Protein AF-A0A9P5YME0-F1 (afdb_monomer)

pLDDT: mean 71.86, std 24.19, range [20.78, 97.44]

Sequence (729 aa):
MRRITVSHRQLVQKLEGVEKMLDKDKFLHLNTVKALDRARMHKKTYEDFFSLAGSQDIPGLHRILKTAKCQGWSAEKLLDKTRKASLGQYLAKIFSDLDAALFPLQKSPFAFPSGTTIIAHSQGFKLRITIGSVTMSDILASIEAMFKDVKPEHRKTRTTLVGFANRAVTQEIRDGRVHIGQEVFVAAIARNDDTGFGAKPVLAVPTCKQGSYHESALVMEMIRHAWKISPYGEALHGSLWSIASDGDPKRRPALYQHCMQYELKEGDKLFEYLDYKHNMKRICKCICTREGLLIDGVVINKSLLATWLERLTEVDWSDNTIYSLLNPESSMIQRINALLSPKDMQDVPRAIKLLSLTADLRKLDTSDFDPSEISTHRALSLLGEMLDALLEPFINPESSISQQITSLIKFSHIACALFLKHETDFMPLHLYSDLQCMVRTAIYRLAHSLILDPERKVLLCLLGDDVLEVLFGRTKMIGGHSPNVDVDELRQRFGSSPRNWRGDLRVITCNLQKCWKEGVAQAEAVLAKAGYVLKISEHFRDWRVRGVDLLQPKGGKYPGISLEVDRSLGDFVPAEGHEEIIGPDDLSFRFFDGKKALADEETRRMTEAGQEKLHSIWMDLEEGKPPGHKKTILRLFTDQHWILIMVQVTIDFFAFAPICIDKKVSVAILQCTSLKCAASLEAVTKSRAAAAATTTRFRHLSFIINGSLVLPLNPYQSNQIGVCRQLAA

Radius of gyration: 37.93 Å; Cα contacts (8 Å, |Δi|>4): 904; chains: 1; bounding box: 128×93×118 Å

Organism: NCBI:txid109636

Mean predicted aligned error: 16.25 Å

Secondary structure (DSSP, 8-state):
-------HHHHHHHHHHHHHHHHHHHHHHHHHHHHHHHHHHHHHHHHHHHHHHHHS--TTHHHHHHHHHHTT--HHHHHHHHHHHHTTS---PPPPHHHHHHHHHHTSTT-PPPHHHHHHHHGGG--PPP-SS--HHHHHHHHHHHHTT----S---EE----------HHHHHTTSSPPPSEEE----EESSSSS--------EEE-S-S-HHHHHHHHHHHHHHHHH-TTTHHHH--------S--TTHHHHHHHHHS-S---TT-TT-S----HHHHHHHHHHHTSSS-EEETTEEE-HHHHHHHHTT-TTS-TTSS-HHHHH-TT--HHHHHHHHHS-S-TT-HHHHHHHHHHHHHGGGS--TT--HHHHHHHHHHHHHHHHHHHHHHHHH-TTS-HHHHHHHHHHHHHHHHHHHHHHHHHHS-HHHHHHHHHHTGGGHHHHHHHHHH-TTSB--GGGSSSTHHHHHHHHHHHTTTT--S--HHHHHHH---------S--BGGG--HHHHHHHHHHHHHHHHHHTT----HHHHTTSHHHHT--SSSTTSSS-GGG--S--GGG-S-PPPS-------TT--GGGG--HHHHHHHHHHHHHHHTTS-----------SS-PPP--------------SS--------------PPPP-------------------------------------------------------------------

Structure (mmCIF, N/CA/C/O backbone):
data_AF-A0A9P5YME0-F1
#
_entry.id   AF-A0A9P5YME0-F1
#
loop_
_atom_site.group_PDB
_atom_site.id
_atom_site.type_symbol
_atom_site.label_atom_id
_atom_site.label_alt_id
_atom_site.label_comp_id
_atom_site.label_asym_id
_atom_site.label_entity_id
_atom_site.label_seq_id
_atom_site.pdbx_PDB_ins_code
_atom_site.Cartn_x
_atom_site.Cartn_y
_atom_site.Cartn_z
_atom_site.occupancy
_atom_site.B_iso_or_equiv
_atom_site.auth_seq_id
_atom_site.auth_comp_id
_atom_site.auth_asym_id
_atom_site.auth_atom_id
_atom_site.pdbx_PDB_model_num
ATOM 1 N N . MET A 1 1 ? 88.011 18.307 -71.034 1.00 43.53 1 MET A N 1
ATOM 2 C CA . MET A 1 1 ? 86.707 17.903 -70.448 1.00 43.53 1 MET A CA 1
ATOM 3 C C . MET A 1 1 ? 86.793 16.438 -70.033 1.00 43.53 1 MET A C 1
ATOM 5 O O . MET A 1 1 ? 87.232 15.644 -70.855 1.00 43.53 1 MET A O 1
ATOM 9 N N . ARG A 1 2 ? 86.407 16.050 -68.808 1.00 42.69 2 ARG A N 1
ATOM 10 C CA . ARG A 1 2 ? 86.269 14.620 -68.454 1.00 42.69 2 ARG A CA 1
ATOM 11 C C . ARG A 1 2 ? 84.912 14.122 -68.965 1.00 42.69 2 ARG A C 1
ATOM 13 O O . ARG A 1 2 ? 83.889 14.637 -68.525 1.00 42.69 2 ARG A O 1
ATOM 20 N N . ARG A 1 3 ? 84.886 13.151 -69.888 1.00 49.50 3 ARG A N 1
ATOM 21 C CA . ARG A 1 3 ? 83.636 12.479 -70.292 1.00 49.50 3 ARG A CA 1
ATOM 22 C C . ARG A 1 3 ? 83.162 11.607 -69.128 1.00 49.50 3 ARG A C 1
ATOM 24 O O . ARG A 1 3 ? 83.760 10.571 -68.863 1.00 49.50 3 ARG A O 1
ATOM 31 N N . ILE A 1 4 ? 82.109 12.031 -68.431 1.00 62.44 4 ILE A N 1
ATOM 32 C CA . ILE A 1 4 ? 81.470 11.218 -67.391 1.00 62.44 4 ILE A CA 1
ATOM 33 C C . ILE A 1 4 ? 80.594 10.179 -68.094 1.00 62.44 4 ILE A C 1
ATOM 35 O O . ILE A 1 4 ? 79.468 10.468 -68.494 1.00 62.44 4 ILE A O 1
ATOM 39 N N . THR A 1 5 ? 81.122 8.970 -68.270 1.00 69.06 5 THR A N 1
ATOM 40 C CA . THR A 1 5 ? 80.381 7.819 -68.800 1.00 69.06 5 THR A CA 1
ATOM 41 C C . THR A 1 5 ? 79.415 7.289 -67.743 1.00 69.06 5 THR A C 1
ATOM 43 O O . THR A 1 5 ? 79.720 6.349 -67.010 1.00 69.06 5 THR A O 1
ATOM 46 N N . VAL A 1 6 ? 78.247 7.924 -67.649 1.00 76.06 6 VAL A N 1
ATOM 47 C CA . VAL A 1 6 ? 77.105 7.422 -66.876 1.00 76.06 6 VAL A CA 1
ATOM 48 C C . VAL A 1 6 ? 76.636 6.113 -67.514 1.00 76.06 6 VAL A C 1
ATOM 50 O O . VAL A 1 6 ? 76.366 6.072 -68.712 1.00 76.06 6 VAL A O 1
ATOM 53 N N . SER A 1 7 ? 76.546 5.035 -66.735 1.00 87.00 7 SER A N 1
ATOM 54 C CA . SER A 1 7 ? 76.042 3.754 -67.248 1.00 87.00 7 SER A CA 1
ATOM 55 C C . SER A 1 7 ? 74.540 3.825 -67.549 1.00 87.00 7 SER A C 1
ATOM 57 O O . SER A 1 7 ? 73.805 4.566 -66.894 1.00 87.00 7 SER A O 1
ATOM 59 N N . HIS A 1 8 ? 74.053 3.001 -68.484 1.00 88.12 8 HIS A N 1
ATOM 60 C CA . HIS A 1 8 ? 72.623 2.927 -68.820 1.00 88.12 8 HIS A CA 1
ATOM 61 C C . HIS A 1 8 ? 71.736 2.740 -67.572 1.00 88.12 8 HIS A C 1
ATOM 63 O O . HIS A 1 8 ? 70.736 3.431 -67.404 1.00 88.12 8 HIS A O 1
ATOM 69 N N . ARG A 1 9 ? 72.163 1.888 -66.626 1.00 88.75 9 ARG A N 1
ATOM 70 C CA . ARG A 1 9 ? 71.469 1.662 -65.347 1.00 88.75 9 ARG A CA 1
ATOM 71 C C . ARG A 1 9 ? 71.380 2.925 -64.479 1.00 88.75 9 ARG A C 1
ATOM 73 O O . ARG A 1 9 ? 70.329 3.185 -63.906 1.00 88.75 9 ARG A O 1
ATOM 80 N N . GLN A 1 10 ? 72.446 3.724 -64.410 1.00 88.94 10 GLN A N 1
ATOM 81 C CA . GLN A 1 10 ? 72.443 5.005 -63.687 1.00 88.94 10 GLN A CA 1
ATOM 82 C C . GLN A 1 10 ? 71.581 6.071 -64.381 1.00 88.94 10 GLN A C 1
ATOM 84 O O . GLN A 1 10 ? 71.042 6.943 -63.703 1.00 88.94 10 GLN A O 1
ATOM 89 N N . LEU A 1 11 ? 71.445 6.017 -65.711 1.00 88.88 11 LEU A N 1
ATOM 90 C CA . LEU A 1 11 ? 70.542 6.899 -66.453 1.00 88.88 11 LEU A CA 1
ATOM 91 C C . LEU A 1 11 ? 69.074 6.536 -66.181 1.00 88.88 11 LEU A C 1
ATOM 93 O O . LEU A 1 11 ? 68.303 7.415 -65.807 1.00 88.88 11 LEU A O 1
ATOM 97 N N . VAL A 1 12 ? 68.715 5.250 -66.269 1.00 91.06 12 VAL A N 1
ATOM 98 C CA . VAL A 1 12 ? 67.364 4.749 -65.945 1.00 91.06 12 VAL A CA 1
ATOM 99 C C . VAL A 1 12 ? 66.975 5.096 -64.504 1.00 91.06 12 VAL A C 1
ATOM 101 O O . VAL A 1 12 ? 65.934 5.705 -64.290 1.00 91.06 12 VAL A O 1
ATOM 104 N N . GLN A 1 13 ? 67.849 4.844 -63.521 1.00 91.00 13 GLN A N 1
ATOM 105 C CA . GLN A 1 13 ? 67.583 5.205 -62.119 1.00 91.00 13 GLN A CA 1
ATOM 106 C C . GLN A 1 13 ? 67.383 6.715 -61.899 1.00 91.00 13 GLN A C 1
ATOM 108 O O . GLN A 1 13 ? 66.625 7.111 -61.013 1.00 91.00 13 GLN A O 1
ATOM 113 N N . LYS A 1 14 ? 68.033 7.576 -62.697 1.00 90.31 14 LYS A N 1
ATOM 114 C CA . LYS A 1 14 ? 67.786 9.026 -62.663 1.00 90.31 14 LYS A CA 1
ATOM 115 C C . LYS A 1 14 ? 66.454 9.405 -63.307 1.00 90.31 14 LYS A C 1
ATOM 117 O O . LYS A 1 14 ? 65.775 10.272 -62.767 1.00 90.31 14 LYS A O 1
ATOM 122 N N . LEU A 1 15 ? 66.073 8.761 -64.411 1.00 92.06 15 LEU A N 1
ATOM 123 C CA . LEU A 1 15 ? 64.780 8.980 -65.067 1.00 92.06 15 LEU A CA 1
ATOM 124 C C . LEU A 1 15 ? 63.622 8.566 -64.149 1.00 92.06 15 LEU A C 1
ATOM 126 O O . LEU A 1 15 ? 62.761 9.396 -63.877 1.0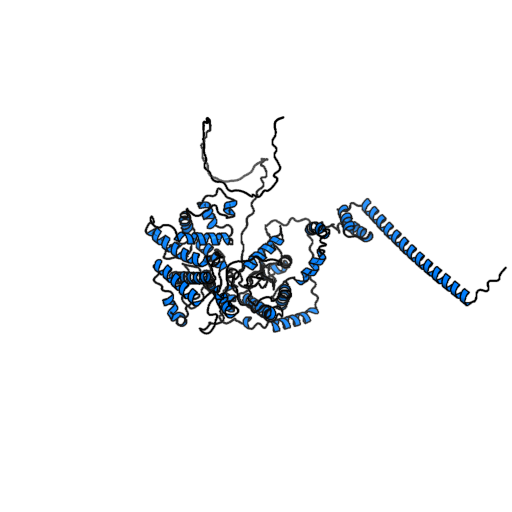0 92.06 15 LEU A O 1
ATOM 130 N N . GLU A 1 16 ? 63.672 7.367 -63.558 1.00 93.69 16 GLU A N 1
ATOM 131 C CA . GLU A 1 16 ? 62.700 6.923 -62.544 1.00 93.69 16 GLU A CA 1
ATOM 132 C C . GLU A 1 16 ? 62.614 7.884 -61.345 1.00 93.69 16 GLU A C 1
ATOM 134 O O . GLU A 1 16 ? 61.541 8.095 -60.781 1.00 93.69 16 GLU A O 1
ATOM 139 N N . GLY A 1 17 ? 63.750 8.445 -60.913 1.00 93.88 17 GLY A N 1
ATOM 140 C CA . GLY A 1 17 ? 63.800 9.414 -59.818 1.00 93.88 17 GLY A CA 1
ATOM 141 C C . GLY A 1 17 ? 63.097 10.728 -60.165 1.00 93.88 17 GLY A C 1
ATOM 142 O O . GLY A 1 17 ? 62.316 11.236 -59.362 1.00 93.88 17 GLY A O 1
ATOM 143 N N . VAL A 1 18 ? 63.331 11.251 -61.373 1.00 93.62 18 VAL A N 1
ATOM 144 C CA . VAL A 1 18 ? 62.671 12.463 -61.887 1.00 93.62 18 VAL A CA 1
ATOM 145 C C . VAL A 1 18 ? 61.177 12.228 -62.115 1.00 93.62 18 VAL A C 1
ATOM 147 O O . VAL A 1 18 ? 60.376 13.089 -61.768 1.00 93.62 18 VAL A O 1
ATOM 150 N N . GLU A 1 19 ? 60.781 11.061 -62.621 1.00 94.94 19 GLU A N 1
ATOM 151 C CA . GLU A 1 19 ? 59.375 10.683 -62.811 1.00 94.94 19 GLU A CA 1
ATOM 152 C C . GLU A 1 19 ? 58.618 10.617 -61.472 1.00 94.94 19 GLU A C 1
ATOM 154 O O . GLU A 1 19 ? 57.573 11.250 -61.316 1.00 94.94 19 GLU A O 1
ATOM 159 N N . LYS A 1 20 ? 59.204 9.975 -60.451 1.00 93.50 20 LYS A N 1
ATOM 160 C CA . LYS A 1 20 ? 58.649 9.933 -59.083 1.00 93.50 20 LYS A CA 1
ATOM 161 C C . LYS A 1 20 ? 58.559 11.320 -58.430 1.00 93.50 20 LYS A C 1
ATOM 163 O O . LYS A 1 20 ? 57.636 11.563 -57.653 1.00 93.50 20 LYS A O 1
ATOM 168 N N . MET A 1 21 ? 59.482 12.238 -58.733 1.00 93.44 21 MET A N 1
ATOM 169 C CA . MET A 1 21 ? 59.375 13.642 -58.306 1.00 93.44 21 MET A CA 1
ATOM 170 C C . MET A 1 21 ? 58.243 14.371 -59.039 1.00 93.44 21 MET A C 1
ATOM 172 O O . MET A 1 21 ? 57.404 14.997 -58.396 1.00 93.44 21 MET A O 1
ATOM 176 N N . LEU A 1 22 ? 58.167 14.229 -60.363 1.00 94.94 22 LEU A N 1
ATOM 177 C CA . LEU A 1 22 ? 57.137 14.848 -61.195 1.00 94.94 22 LEU A CA 1
ATOM 178 C C . LEU A 1 22 ? 55.722 14.412 -60.778 1.00 94.94 22 LEU A C 1
ATOM 180 O O . LEU A 1 22 ? 54.826 15.249 -60.697 1.00 94.94 22 LEU A O 1
ATOM 184 N N . ASP A 1 23 ? 55.510 13.133 -60.466 1.00 93.81 23 ASP A N 1
ATOM 185 C CA . ASP A 1 23 ? 54.208 12.631 -60.008 1.00 93.81 23 ASP A CA 1
ATOM 186 C C . ASP A 1 23 ? 53.845 13.098 -58.594 1.00 93.81 23 ASP A C 1
ATOM 188 O O . ASP A 1 23 ? 52.680 13.413 -58.325 1.00 93.81 23 ASP A O 1
ATOM 192 N N . LYS A 1 24 ? 54.834 13.240 -57.704 1.00 94.12 24 LYS A N 1
ATOM 193 C CA . LYS A 1 24 ? 54.640 13.876 -56.394 1.00 94.12 24 LYS A CA 1
ATOM 194 C C . LYS A 1 24 ? 54.203 15.337 -56.544 1.00 94.12 24 LYS A C 1
ATOM 196 O O . LYS A 1 24 ? 53.278 15.764 -55.850 1.00 94.12 24 LYS A O 1
ATOM 201 N N . ASP A 1 25 ? 54.808 16.077 -57.469 1.00 94.44 25 ASP A N 1
ATOM 202 C CA . ASP A 1 25 ? 54.482 17.485 -57.713 1.00 94.44 25 ASP A CA 1
ATOM 203 C C . ASP A 1 25 ? 53.126 17.647 -58.425 1.00 94.44 25 ASP A C 1
ATOM 205 O O . ASP A 1 25 ? 52.336 18.513 -58.035 1.00 94.44 25 ASP A O 1
ATOM 209 N N . LYS A 1 26 ? 52.769 16.757 -59.368 1.00 94.31 26 LYS A N 1
ATOM 210 C CA . LYS A 1 26 ? 51.398 16.648 -59.917 1.00 94.31 26 LYS A CA 1
ATOM 211 C C . LYS A 1 26 ? 50.373 16.422 -58.802 1.00 94.31 26 LYS A C 1
ATOM 213 O O . LYS A 1 26 ? 49.341 17.091 -58.772 1.00 94.31 26 LYS A O 1
ATOM 218 N N . PHE A 1 27 ? 50.639 15.495 -57.878 1.00 93.12 27 PHE A N 1
ATOM 219 C CA . PHE A 1 27 ? 49.734 15.190 -56.767 1.00 93.12 27 PHE A CA 1
ATOM 220 C C . PHE A 1 27 ? 49.596 16.370 -55.795 1.00 93.12 27 PHE A C 1
ATOM 222 O O . PHE A 1 27 ? 48.483 16.697 -55.377 1.00 93.12 27 PHE A O 1
ATOM 229 N N . LEU A 1 28 ? 50.697 17.059 -55.480 1.00 92.88 28 LEU A N 1
ATOM 230 C CA . LEU A 1 28 ? 50.678 18.283 -54.678 1.00 92.88 28 LEU A CA 1
ATOM 231 C C . LEU A 1 28 ? 49.844 19.376 -55.363 1.00 92.88 28 LEU A C 1
ATOM 233 O O . LEU A 1 28 ? 48.934 19.919 -54.739 1.00 92.88 28 LEU A O 1
ATOM 237 N N . HIS A 1 29 ? 50.069 19.623 -56.656 1.00 94.38 29 HIS A N 1
ATOM 238 C CA . HIS A 1 29 ? 49.304 20.591 -57.446 1.00 94.38 29 HIS A CA 1
ATOM 239 C C . HIS A 1 29 ? 47.802 20.263 -57.479 1.00 94.38 29 HIS A C 1
ATOM 241 O O . HIS A 1 29 ? 46.978 21.131 -57.193 1.00 94.38 29 HIS A O 1
ATOM 247 N N . LEU A 1 30 ? 47.425 19.006 -57.742 1.00 93.00 30 LEU A N 1
ATOM 248 C CA . LEU A 1 30 ? 46.025 18.557 -57.728 1.00 93.00 30 LEU A CA 1
ATOM 249 C C . LEU A 1 30 ? 45.354 18.766 -56.362 1.00 93.00 30 LEU A C 1
ATOM 251 O O . LEU A 1 30 ? 44.181 19.141 -56.302 1.00 93.00 30 LEU A O 1
ATOM 255 N N . ASN A 1 31 ? 46.080 18.556 -55.262 1.00 91.81 31 ASN A N 1
ATOM 256 C CA . ASN A 1 31 ? 45.570 18.828 -53.918 1.00 91.81 31 ASN A CA 1
ATOM 257 C C . ASN A 1 31 ? 45.446 20.332 -53.635 1.00 91.81 31 ASN A C 1
ATOM 259 O O . ASN A 1 31 ? 44.463 20.745 -53.019 1.00 91.81 31 ASN A O 1
ATOM 263 N N . THR A 1 32 ? 46.372 21.157 -54.133 1.00 93.62 32 THR A N 1
ATOM 264 C CA . THR A 1 32 ? 46.292 22.625 -54.059 1.00 93.62 32 THR A CA 1
ATOM 265 C C . THR A 1 32 ? 45.099 23.168 -54.846 1.00 93.62 32 THR A C 1
ATOM 267 O O . THR A 1 32 ? 44.357 23.989 -54.313 1.00 93.62 32 THR A O 1
ATOM 270 N N . VAL A 1 33 ? 44.836 22.663 -56.057 1.00 94.19 33 VAL A N 1
ATOM 271 C CA . VAL A 1 33 ? 43.637 23.011 -56.848 1.00 94.19 33 VAL A CA 1
ATOM 272 C C . VAL A 1 33 ? 42.362 22.612 -56.094 1.00 94.19 33 VAL A C 1
ATOM 274 O O . VAL A 1 33 ? 41.512 23.460 -55.829 1.00 94.19 33 VAL A O 1
ATOM 277 N N . LYS A 1 34 ? 42.271 21.369 -55.599 1.00 93.38 34 LYS A N 1
ATOM 278 C CA . LYS A 1 34 ? 41.135 20.905 -54.773 1.00 93.38 34 LYS A CA 1
ATOM 279 C C . LYS A 1 34 ? 40.973 21.666 -53.449 1.00 93.38 34 LYS A C 1
ATOM 281 O O . LYS A 1 34 ? 39.887 21.654 -52.867 1.00 93.38 34 LYS A O 1
ATOM 286 N N . ALA A 1 35 ? 42.025 22.280 -52.911 1.00 91.12 35 ALA A N 1
ATOM 287 C CA . ALA A 1 35 ? 41.934 23.169 -51.752 1.00 91.12 35 ALA A CA 1
ATOM 288 C C . ALA A 1 35 ? 41.417 24.560 -52.155 1.00 91.12 35 ALA A C 1
ATOM 290 O O . ALA A 1 35 ? 40.504 25.078 -51.512 1.00 91.12 35 ALA A O 1
ATOM 291 N N . LEU A 1 36 ? 41.932 25.119 -53.254 1.00 93.88 36 LEU A N 1
ATOM 292 C CA . LEU A 1 36 ? 41.508 26.403 -53.813 1.00 93.88 36 LEU A CA 1
ATOM 293 C C . LEU A 1 36 ? 40.028 26.395 -54.219 1.00 93.88 36 LEU A C 1
ATOM 295 O O . LEU A 1 36 ? 39.312 27.345 -53.916 1.00 93.88 36 LEU A O 1
ATOM 299 N N . ASP A 1 37 ? 39.540 25.320 -54.836 1.00 93.62 37 ASP A N 1
ATOM 300 C CA . ASP A 1 37 ? 38.139 25.221 -55.262 1.00 93.62 37 ASP A CA 1
ATOM 301 C C . ASP A 1 37 ? 37.171 25.037 -54.086 1.00 93.62 37 ASP A C 1
ATOM 303 O O . ASP A 1 37 ? 36.084 25.615 -54.092 1.00 93.62 37 ASP A O 1
ATOM 307 N N . ARG A 1 38 ? 37.588 24.352 -53.011 1.00 90.44 38 ARG A N 1
ATOM 308 C CA . ARG A 1 38 ? 36.839 24.347 -51.739 1.00 90.44 38 ARG A CA 1
ATOM 309 C C . ARG A 1 38 ? 36.830 25.726 -51.077 1.00 90.44 38 ARG A C 1
ATOM 311 O O . ARG A 1 38 ? 35.785 26.160 -50.602 1.00 90.44 38 ARG A O 1
ATOM 318 N N . ALA A 1 39 ? 37.949 26.452 -51.097 1.00 92.12 39 ALA A N 1
ATOM 319 C CA . ALA A 1 39 ? 38.009 27.823 -50.588 1.00 92.12 39 ALA A CA 1
ATOM 320 C C . ALA A 1 39 ? 37.111 28.782 -51.397 1.00 92.12 39 ALA A C 1
ATOM 322 O O . ALA A 1 39 ? 36.393 29.587 -50.808 1.00 92.12 39 ALA A O 1
ATOM 323 N N . ARG A 1 40 ? 37.082 28.652 -52.732 1.00 94.25 40 ARG A N 1
ATOM 324 C CA . ARG A 1 40 ? 36.158 29.375 -53.628 1.00 94.25 40 ARG A CA 1
ATOM 325 C C . ARG A 1 40 ? 34.694 29.042 -53.329 1.00 94.25 40 ARG A C 1
ATOM 327 O O . ARG A 1 40 ? 33.877 29.954 -53.247 1.00 94.25 40 ARG A O 1
ATOM 334 N N . MET A 1 41 ? 34.374 27.761 -53.129 1.00 93.62 41 MET A N 1
ATOM 335 C CA . MET A 1 41 ? 33.025 27.304 -52.786 1.00 93.62 41 MET A CA 1
ATOM 336 C C . MET A 1 41 ? 32.561 27.888 -51.448 1.00 93.62 41 MET A C 1
ATOM 338 O O . MET A 1 41 ? 31.523 28.538 -51.411 1.00 93.62 41 MET A O 1
ATOM 342 N N . HIS A 1 42 ? 33.352 27.755 -50.378 1.00 92.06 42 HIS A N 1
ATOM 343 C CA . HIS A 1 42 ? 33.003 28.344 -49.082 1.00 92.06 42 HIS A CA 1
ATOM 344 C C . HIS A 1 42 ? 32.932 29.875 -49.138 1.00 92.06 42 HIS A C 1
ATOM 346 O O . HIS A 1 42 ? 32.021 30.443 -48.541 1.00 92.06 42 HIS A O 1
ATOM 352 N N . LYS A 1 43 ? 33.831 30.551 -49.877 1.00 95.69 43 LYS A N 1
ATOM 353 C CA . LYS A 1 43 ? 33.744 32.003 -50.101 1.00 95.69 43 LYS A CA 1
ATOM 354 C C . LYS A 1 43 ? 32.374 32.370 -50.683 1.00 95.69 43 LYS A C 1
ATOM 356 O O . LYS A 1 43 ? 31.682 33.188 -50.083 1.00 95.69 43 LYS A O 1
ATOM 361 N N . LYS A 1 44 ? 31.957 31.718 -51.776 1.00 96.62 44 LYS A N 1
ATOM 362 C CA . LYS A 1 44 ? 30.640 31.952 -52.383 1.00 96.62 44 LYS A CA 1
ATOM 363 C C . LYS A 1 44 ? 29.499 31.668 -51.400 1.00 96.62 44 LYS A C 1
ATOM 365 O O . LYS A 1 44 ? 28.574 32.461 -51.310 1.00 96.62 44 LYS A O 1
ATOM 370 N N . THR A 1 45 ? 29.572 30.586 -50.624 1.00 96.06 45 THR A N 1
ATOM 371 C CA . THR A 1 45 ? 28.553 30.259 -49.610 1.00 96.06 45 THR A CA 1
ATOM 372 C C . THR A 1 45 ? 28.437 31.340 -48.526 1.00 96.06 45 THR A C 1
ATOM 374 O O . THR A 1 45 ? 27.333 31.626 -48.064 1.00 96.06 45 THR A O 1
ATOM 377 N N . TYR A 1 46 ? 29.546 31.980 -48.135 1.00 96.81 46 TYR A N 1
ATOM 378 C CA . TYR A 1 46 ? 29.517 33.136 -47.234 1.00 96.81 46 TYR A CA 1
ATOM 379 C C . TYR A 1 46 ? 28.990 34.406 -47.916 1.00 96.81 46 TYR A C 1
ATOM 381 O O . TYR A 1 46 ? 28.234 35.139 -47.288 1.00 96.81 46 TYR A O 1
ATOM 389 N N . GLU A 1 47 ? 29.322 34.657 -49.185 1.00 96.56 47 GLU A N 1
ATOM 390 C CA . GLU A 1 47 ? 28.759 35.774 -49.964 1.00 96.56 47 GLU A CA 1
ATOM 391 C C . GLU A 1 47 ? 27.229 35.634 -50.116 1.00 96.56 47 GLU A C 1
ATOM 393 O O . GLU A 1 47 ? 26.502 36.579 -49.810 1.00 96.56 47 GLU A O 1
ATOM 398 N N . ASP A 1 48 ? 26.730 34.438 -50.451 1.00 96.75 48 ASP A N 1
ATOM 399 C CA . ASP A 1 48 ? 25.300 34.084 -50.451 1.00 96.75 48 ASP A CA 1
ATOM 400 C C . ASP A 1 48 ? 24.652 34.307 -49.065 1.00 96.75 48 ASP A C 1
ATOM 402 O O . ASP A 1 48 ? 23.531 34.811 -48.976 1.00 96.75 48 ASP A O 1
ATOM 406 N N . PHE A 1 49 ? 25.337 33.936 -47.973 1.00 97.38 49 PHE A N 1
ATOM 407 C CA . PHE A 1 49 ? 24.844 34.118 -46.601 1.00 97.38 49 PHE A CA 1
ATOM 408 C C . PHE A 1 49 ? 24.763 35.595 -46.195 1.00 97.38 49 PHE A C 1
ATOM 410 O O . PHE A 1 49 ? 23.740 36.018 -45.660 1.00 97.38 49 PHE A O 1
ATOM 417 N N . PHE A 1 50 ? 25.806 36.389 -46.452 1.00 97.25 50 PHE A N 1
ATOM 418 C CA . PHE A 1 50 ? 25.810 37.816 -46.118 1.00 97.25 50 PHE A CA 1
ATOM 419 C C . PHE A 1 50 ? 24.842 38.611 -47.000 1.00 97.25 50 PHE A C 1
ATOM 421 O O . PHE A 1 50 ? 24.177 39.513 -46.498 1.00 97.25 50 PHE A O 1
ATOM 428 N N . SER A 1 51 ? 24.696 38.243 -48.277 1.00 97.00 51 SER A N 1
ATOM 429 C CA . SER A 1 51 ? 23.677 38.816 -49.164 1.00 97.00 51 SER A CA 1
ATOM 430 C C . SER A 1 51 ? 22.265 38.560 -48.629 1.00 97.00 51 SER A C 1
ATOM 432 O O . SER A 1 51 ? 21.474 39.495 -48.514 1.00 97.00 51 SER A O 1
ATOM 434 N N . LEU A 1 52 ? 21.964 37.326 -48.212 1.00 96.75 52 LEU A N 1
ATOM 435 C CA . LEU A 1 52 ? 20.678 36.961 -47.614 1.00 96.75 52 LEU A CA 1
ATOM 436 C C . LEU A 1 52 ? 20.422 37.699 -46.287 1.00 96.75 52 LEU A C 1
ATOM 438 O O . LEU A 1 52 ? 19.378 38.322 -46.119 1.00 96.75 52 LEU A O 1
ATOM 442 N N . ALA A 1 53 ? 21.392 37.678 -45.369 1.00 95.75 53 ALA A N 1
ATOM 443 C CA . ALA A 1 53 ? 21.289 38.311 -44.052 1.00 95.75 53 ALA A CA 1
ATOM 444 C C . ALA A 1 53 ? 21.277 39.852 -44.089 1.00 95.75 53 ALA A C 1
ATOM 446 O O . ALA A 1 53 ? 20.889 40.475 -43.105 1.00 95.75 53 ALA A O 1
ATOM 447 N N . GLY A 1 54 ? 21.714 40.465 -45.195 1.00 95.56 54 GLY A N 1
ATOM 448 C CA . GLY A 1 54 ? 21.649 41.911 -45.425 1.00 95.56 54 GLY A CA 1
ATOM 449 C C . GLY A 1 54 ? 20.440 42.381 -46.245 1.00 95.56 54 GLY A C 1
ATOM 450 O O . GLY A 1 54 ? 20.241 43.587 -46.359 1.00 95.56 54 GLY A O 1
ATOM 451 N N . SER A 1 55 ? 19.651 41.469 -46.828 1.00 95.31 55 SER A N 1
ATOM 452 C CA . SER A 1 55 ? 18.510 41.799 -47.708 1.00 95.31 55 SER A CA 1
ATOM 453 C C . SER A 1 55 ? 17.145 41.345 -47.184 1.00 95.31 55 SER A C 1
ATOM 455 O O . SER A 1 55 ? 16.121 41.749 -47.733 1.00 95.31 55 SER A O 1
ATOM 457 N N . GLN A 1 56 ? 17.108 40.527 -46.132 1.00 96.06 56 GLN A N 1
ATOM 458 C CA . GLN A 1 56 ? 15.885 40.033 -45.498 1.00 96.06 56 GLN A CA 1
ATOM 459 C C . GLN A 1 56 ? 15.985 40.218 -43.982 1.00 96.06 56 GLN A C 1
ATOM 461 O O . GLN A 1 56 ? 17.060 40.030 -43.414 1.00 96.06 56 GLN A O 1
ATOM 466 N N . ASP A 1 57 ? 14.872 40.536 -43.314 1.00 95.38 57 ASP A N 1
ATOM 467 C CA . ASP A 1 57 ? 14.787 40.314 -41.867 1.00 95.38 57 ASP A CA 1
ATOM 468 C C . ASP A 1 57 ? 14.656 38.805 -41.615 1.00 95.38 57 ASP A C 1
ATOM 470 O O . ASP A 1 57 ? 13.914 38.103 -42.307 1.00 95.38 57 ASP A O 1
ATOM 474 N N . ILE A 1 58 ? 15.429 38.287 -40.662 1.00 97.12 58 ILE A N 1
ATOM 475 C CA . ILE A 1 58 ? 15.570 36.848 -40.423 1.00 97.12 58 ILE A CA 1
ATOM 476 C C . ILE A 1 58 ? 15.296 36.573 -38.940 1.00 97.12 58 ILE A C 1
ATOM 478 O O . ILE A 1 58 ? 16.196 36.739 -38.103 1.00 97.12 58 ILE A O 1
ATOM 482 N N . PRO A 1 59 ? 14.070 36.125 -38.595 1.00 92.38 59 PRO A N 1
ATOM 483 C CA . PRO A 1 59 ? 13.640 35.926 -37.218 1.00 92.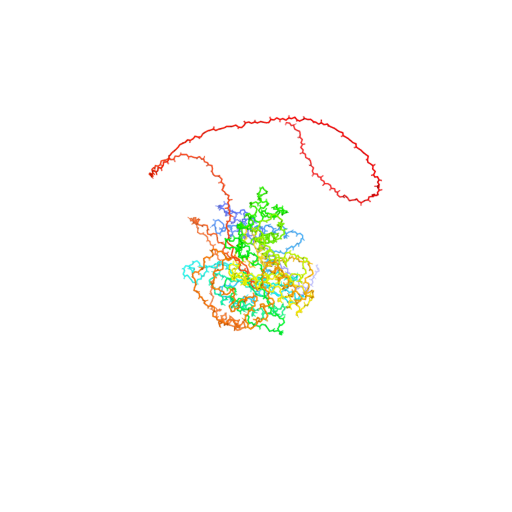38 59 PRO A CA 1
ATOM 484 C C . PRO A 1 59 ? 14.632 35.103 -36.388 1.00 92.38 59 PRO A C 1
ATOM 486 O O . PRO A 1 59 ? 14.845 33.909 -36.596 1.00 92.38 59 PRO A O 1
ATOM 489 N N . GLY A 1 60 ? 15.261 35.761 -35.413 1.00 92.12 60 GLY A N 1
ATOM 490 C CA . GLY A 1 60 ? 16.203 35.113 -34.503 1.00 92.12 60 GLY A CA 1
ATOM 491 C C . GLY A 1 60 ? 17.566 34.748 -35.108 1.00 92.12 60 GLY A C 1
ATOM 492 O O . GLY A 1 60 ? 18.223 33.867 -34.554 1.00 92.12 60 GLY A O 1
ATOM 493 N N . LEU A 1 61 ? 18.042 35.421 -36.166 1.00 95.56 61 LEU A N 1
ATOM 494 C CA . LEU A 1 61 ? 19.367 35.200 -36.786 1.00 95.56 61 LEU A CA 1
ATOM 495 C C . LEU A 1 61 ? 20.522 35.060 -35.773 1.00 95.56 61 LEU A C 1
ATOM 497 O O . LEU A 1 61 ? 21.366 34.173 -35.899 1.00 95.56 61 LEU A O 1
ATOM 501 N N . HIS A 1 62 ? 20.520 35.868 -34.708 1.00 93.69 62 HIS A N 1
ATOM 502 C CA . HIS A 1 62 ? 21.494 35.788 -33.612 1.00 93.69 62 HIS A CA 1
ATOM 503 C C . HIS A 1 62 ? 21.511 34.412 -32.905 1.00 93.69 62 HIS A C 1
ATOM 505 O O . HIS A 1 62 ? 22.567 33.938 -32.482 1.00 93.69 62 HIS A O 1
ATOM 511 N N . ARG A 1 63 ? 20.360 33.733 -32.809 1.00 91.06 63 ARG A N 1
ATOM 512 C CA . ARG A 1 63 ? 20.217 32.371 -32.258 1.00 91.06 63 ARG A CA 1
ATOM 513 C C . ARG A 1 63 ? 20.704 31.316 -33.243 1.00 91.06 63 ARG A C 1
ATOM 515 O O . ARG A 1 63 ? 21.343 30.353 -32.819 1.00 91.06 63 ARG A O 1
ATOM 522 N N . ILE A 1 64 ? 20.448 31.510 -34.540 1.00 94.44 64 ILE A N 1
ATOM 523 C CA . ILE A 1 64 ? 20.939 30.632 -35.614 1.00 94.44 64 ILE A CA 1
ATOM 524 C C . ILE A 1 64 ? 22.471 30.642 -35.616 1.00 94.44 64 ILE A C 1
ATOM 526 O O . ILE A 1 64 ? 23.083 29.582 -35.522 1.00 94.44 64 ILE A O 1
ATOM 530 N N . LEU A 1 65 ? 23.089 31.828 -35.590 1.00 94.94 65 LEU A N 1
ATOM 531 C CA . LEU A 1 65 ? 24.544 31.998 -35.496 1.00 94.94 65 LEU A CA 1
ATOM 532 C C . LEU A 1 65 ? 25.133 31.398 -34.209 1.00 94.94 65 LEU A C 1
ATOM 534 O O . LEU A 1 65 ? 26.142 30.691 -34.266 1.00 94.94 65 LEU A O 1
ATOM 538 N N . LYS A 1 66 ? 24.490 31.611 -33.050 1.00 88.75 66 LYS A N 1
ATOM 539 C CA . LYS A 1 66 ? 24.910 30.990 -31.779 1.00 88.75 66 LYS A CA 1
ATOM 540 C C . LYS A 1 66 ? 24.864 29.460 -31.861 1.00 88.75 66 LYS A C 1
ATOM 542 O O . LYS A 1 66 ? 25.833 28.804 -31.491 1.00 88.75 66 LYS A O 1
ATOM 547 N N . THR A 1 67 ? 23.782 28.896 -32.396 1.00 87.50 67 THR A N 1
ATOM 548 C CA . THR A 1 67 ? 23.604 27.441 -32.548 1.00 87.50 67 THR A CA 1
ATOM 549 C C . THR A 1 67 ? 24.598 26.853 -33.548 1.00 87.50 67 THR A C 1
ATOM 551 O O . THR A 1 67 ? 25.221 25.838 -33.250 1.00 87.50 67 THR A O 1
ATOM 554 N N . ALA A 1 68 ? 24.823 27.520 -34.683 1.00 94.69 68 ALA A N 1
ATOM 555 C CA . ALA A 1 68 ? 25.807 27.122 -35.686 1.00 94.69 68 ALA A CA 1
ATOM 556 C C . ALA A 1 68 ? 27.229 27.058 -35.106 1.00 94.69 68 ALA A C 1
ATOM 558 O O . ALA A 1 68 ? 27.935 26.075 -35.330 1.00 94.69 68 ALA A O 1
ATOM 559 N N . LYS A 1 69 ? 27.616 28.052 -34.290 1.00 90.94 69 LYS A N 1
ATOM 560 C CA . LYS A 1 69 ? 28.895 28.061 -33.562 1.00 90.94 69 LYS A CA 1
ATOM 561 C C . LYS A 1 69 ? 28.972 26.957 -32.500 1.00 90.94 69 LYS A C 1
ATOM 563 O O . LYS A 1 69 ? 30.005 26.307 -32.385 1.00 90.94 69 LYS A O 1
ATOM 568 N N . CYS A 1 70 ? 27.904 26.729 -31.735 1.00 79.56 70 CYS A N 1
ATOM 569 C CA . CYS A 1 70 ? 27.864 25.691 -30.697 1.00 79.56 70 CYS A CA 1
ATOM 570 C C . CYS A 1 70 ? 27.849 24.257 -31.255 1.00 79.56 70 CYS A C 1
ATOM 572 O O . CYS A 1 70 ? 28.336 23.353 -30.585 1.00 79.56 70 CYS A O 1
ATOM 574 N N . GLN A 1 71 ? 27.303 24.043 -32.456 1.00 83.69 71 GLN A N 1
ATOM 575 C CA . GLN A 1 71 ? 27.152 22.723 -33.086 1.00 83.69 71 GLN A CA 1
ATOM 576 C C . GLN A 1 71 ? 28.100 22.487 -34.279 1.00 83.69 71 GLN A C 1
ATOM 578 O O . GLN A 1 71 ? 27.911 21.518 -35.013 1.00 83.69 71 GLN A O 1
ATOM 583 N N . GLY A 1 72 ? 29.078 23.369 -34.518 1.00 91.44 72 GLY A N 1
ATOM 584 C CA . GLY A 1 72 ? 30.073 23.211 -35.589 1.00 91.44 72 GLY A CA 1
ATOM 585 C C . GLY A 1 72 ? 29.472 23.073 -36.993 1.00 91.44 72 GLY A C 1
ATOM 586 O O . GLY A 1 72 ? 29.900 22.216 -37.764 1.00 91.44 72 GLY A O 1
ATOM 587 N N . TRP A 1 73 ? 28.437 23.852 -37.323 1.00 94.44 73 TRP A N 1
ATOM 588 C CA . TRP A 1 73 ? 27.799 23.771 -38.643 1.00 94.44 73 TRP A CA 1
ATOM 589 C C . TRP A 1 73 ? 28.736 24.251 -39.760 1.00 94.44 73 TRP A C 1
ATOM 591 O O . TRP A 1 73 ? 29.459 25.232 -39.597 1.00 94.44 73 TRP A O 1
ATOM 601 N N . SER A 1 74 ? 28.659 23.601 -40.924 1.00 94.50 74 SER A N 1
ATOM 602 C CA . SER A 1 74 ? 29.293 24.097 -42.147 1.00 94.50 74 SER A CA 1
ATOM 603 C C . SER A 1 74 ? 28.571 25.342 -42.686 1.00 94.50 74 SER A C 1
ATOM 605 O O . SER A 1 74 ? 27.416 25.609 -42.329 1.00 94.50 74 SER A O 1
ATOM 607 N N . ALA A 1 75 ? 29.232 26.095 -43.571 1.00 94.56 75 ALA A N 1
ATOM 608 C CA . ALA A 1 75 ? 28.670 27.309 -44.166 1.00 94.56 75 ALA A CA 1
ATOM 609 C C . ALA A 1 75 ? 27.360 27.024 -44.927 1.00 94.56 75 ALA A C 1
ATOM 611 O O . ALA A 1 75 ? 26.410 27.800 -44.867 1.00 94.56 75 ALA A O 1
ATOM 612 N N . GLU A 1 76 ? 27.274 25.863 -45.576 1.00 96.12 76 GLU A N 1
ATOM 613 C CA . GLU A 1 76 ? 26.128 25.422 -46.375 1.00 96.12 76 GLU A CA 1
ATOM 614 C C . GLU A 1 76 ? 24.927 25.097 -45.471 1.00 96.12 76 GLU A C 1
ATOM 616 O O . GLU A 1 76 ? 23.794 25.468 -45.775 1.00 96.12 76 GLU A O 1
ATOM 621 N N . LYS A 1 77 ? 25.175 24.475 -44.308 1.00 96.00 77 LYS A N 1
ATOM 622 C CA . LYS A 1 77 ? 24.145 24.190 -43.295 1.00 96.00 77 LYS A CA 1
ATOM 623 C C . LYS A 1 77 ? 23.663 25.461 -42.587 1.00 96.00 77 LYS A C 1
ATOM 625 O O . LYS A 1 77 ? 22.477 25.568 -42.274 1.00 96.00 77 LYS A O 1
ATOM 630 N N . LEU A 1 78 ? 24.552 26.429 -42.354 1.00 96.94 78 LEU A N 1
ATOM 631 C CA . LEU A 1 78 ? 24.175 27.760 -41.868 1.00 96.94 78 LEU A CA 1
ATOM 632 C C . LEU A 1 78 ? 23.282 28.483 -42.888 1.00 96.94 78 LEU A C 1
ATOM 634 O O . LEU A 1 78 ? 22.226 28.992 -42.509 1.00 96.94 78 LEU A O 1
ATOM 638 N N . LEU A 1 79 ? 23.658 28.476 -44.169 1.00 97.31 79 LEU A N 1
ATOM 639 C CA . LEU A 1 79 ? 22.882 29.077 -45.255 1.00 97.31 79 LEU A CA 1
ATOM 640 C C . LEU A 1 79 ? 21.496 28.425 -45.409 1.00 97.31 79 LEU A C 1
ATOM 642 O O . LEU A 1 79 ? 20.500 29.144 -45.467 1.00 97.31 79 LEU A O 1
ATOM 646 N N . ASP A 1 80 ? 21.401 27.090 -45.383 1.00 97.44 80 ASP A N 1
ATOM 647 C CA . ASP A 1 80 ? 20.126 26.347 -45.410 1.00 97.44 80 ASP A CA 1
ATOM 648 C C . ASP A 1 80 ? 19.177 26.766 -44.278 1.00 97.44 80 ASP A C 1
ATOM 650 O O . ASP A 1 80 ? 18.010 27.089 -44.510 1.00 97.44 80 ASP A O 1
ATOM 654 N N . LYS A 1 81 ? 19.682 26.798 -43.041 1.00 96.88 81 LYS A N 1
ATOM 655 C CA . LYS A 1 81 ? 18.872 27.143 -41.865 1.00 96.88 81 LYS A CA 1
ATOM 656 C C . LYS A 1 81 ? 18.519 28.623 -41.793 1.00 96.88 81 LYS A C 1
ATOM 658 O O . LYS A 1 81 ? 17.453 28.953 -41.285 1.00 96.88 81 LYS A O 1
ATOM 663 N N . THR A 1 82 ? 19.356 29.488 -42.355 1.00 97.19 82 THR A N 1
ATOM 664 C CA . THR A 1 82 ? 19.075 30.922 -42.500 1.00 97.19 82 THR A CA 1
ATOM 665 C C . THR A 1 82 ? 17.986 31.165 -43.554 1.00 97.19 82 THR A C 1
ATOM 667 O O . THR A 1 82 ? 17.032 31.879 -43.264 1.00 97.19 82 THR A O 1
ATOM 670 N N . ARG A 1 83 ? 18.037 30.482 -44.712 1.00 97.44 83 ARG A N 1
ATOM 671 C CA . ARG A 1 83 ? 16.960 30.504 -45.730 1.00 97.44 83 ARG A CA 1
ATOM 672 C C . ARG A 1 83 ? 15.635 29.972 -45.179 1.00 97.44 83 ARG A C 1
ATOM 674 O O . ARG A 1 83 ? 14.592 30.578 -45.384 1.00 97.44 83 ARG A O 1
ATOM 681 N N . LYS A 1 84 ? 15.656 28.862 -44.436 1.00 96.12 84 LYS A N 1
ATOM 682 C CA . LYS A 1 84 ? 14.434 28.316 -43.814 1.00 96.12 84 LYS A CA 1
ATOM 683 C C . LYS A 1 84 ? 13.876 29.226 -42.720 1.00 96.12 84 LYS A C 1
ATOM 685 O O . LYS A 1 84 ? 12.666 29.255 -42.544 1.00 96.12 84 LYS A O 1
ATOM 690 N N . ALA A 1 85 ? 14.713 29.989 -42.016 1.00 95.94 85 ALA A N 1
ATOM 691 C CA . ALA A 1 85 ? 14.245 30.952 -41.022 1.00 95.94 85 ALA A CA 1
ATOM 692 C C . ALA A 1 85 ? 13.571 32.182 -41.651 1.00 95.94 85 ALA A C 1
ATOM 694 O O . ALA A 1 85 ? 12.523 32.591 -41.158 1.00 95.94 85 ALA A O 1
ATOM 695 N N . SER A 1 86 ? 14.101 32.737 -42.751 1.00 96.31 86 SER A N 1
ATOM 696 C CA . SER A 1 86 ? 13.438 33.855 -43.445 1.00 96.31 86 SER A CA 1
ATOM 697 C C . SER A 1 86 ? 12.149 33.440 -44.170 1.00 96.31 86 SER A C 1
ATOM 699 O O . SER A 1 86 ? 11.257 34.260 -44.355 1.00 96.31 86 SER A O 1
ATOM 701 N N . LEU A 1 87 ? 11.993 32.148 -44.484 1.00 96.00 87 LEU A N 1
ATOM 702 C CA . LEU A 1 87 ? 10.731 31.540 -44.931 1.00 96.00 87 LEU A CA 1
ATOM 703 C C . LEU A 1 87 ? 9.799 31.097 -43.779 1.00 96.00 87 LEU A C 1
ATOM 705 O O . LEU A 1 87 ? 8.808 30.418 -44.034 1.00 96.00 87 LEU A O 1
ATOM 709 N N . GLY A 1 88 ? 10.126 31.375 -42.510 1.00 92.81 88 GLY A N 1
ATOM 710 C CA . GLY A 1 88 ? 9.358 30.932 -41.329 1.00 92.81 88 GLY A CA 1
ATOM 711 C C . GLY A 1 88 ? 9.455 29.430 -40.991 1.00 92.81 88 GLY A C 1
ATOM 712 O O . GLY A 1 88 ? 9.153 29.022 -39.873 1.00 92.81 88 GLY A O 1
ATOM 713 N N . GLN A 1 89 ? 9.968 28.608 -41.908 1.00 94.06 89 GLN A N 1
ATOM 714 C CA . GLN A 1 89 ? 10.127 27.147 -41.811 1.00 94.06 89 GLN A CA 1
ATOM 715 C C . GLN A 1 89 ? 11.178 26.669 -40.784 1.00 94.06 89 GLN A C 1
ATOM 717 O O . GLN A 1 89 ? 11.401 25.464 -40.638 1.00 94.06 89 GLN A O 1
ATOM 722 N N . TYR A 1 90 ? 11.885 27.571 -40.095 1.00 92.31 90 TYR A N 1
ATOM 723 C CA . TYR A 1 90 ? 12.853 27.200 -39.061 1.00 92.31 90 TYR A CA 1
ATOM 724 C C . TYR A 1 90 ? 12.887 28.186 -37.890 1.00 92.31 90 TYR A C 1
ATOM 726 O O . TYR A 1 90 ? 13.650 29.151 -37.873 1.00 92.31 90 TYR A O 1
ATOM 734 N N . LEU A 1 91 ? 12.122 27.864 -36.847 1.00 84.25 91 LEU A N 1
ATOM 735 C CA . LEU A 1 91 ? 12.276 28.461 -35.525 1.00 84.25 91 LEU A CA 1
ATOM 736 C C . LEU A 1 91 ? 13.477 27.830 -34.805 1.00 84.25 91 LEU A C 1
ATOM 738 O O . LEU A 1 91 ? 13.486 26.636 -34.493 1.00 84.25 91 LEU A O 1
ATOM 742 N N . ALA A 1 92 ? 14.491 28.643 -34.504 1.00 80.00 92 ALA A N 1
ATOM 743 C CA . ALA A 1 92 ? 15.627 28.231 -33.685 1.00 80.00 92 ALA A CA 1
ATOM 744 C C . ALA A 1 92 ? 15.175 28.002 -32.230 1.00 80.00 92 ALA A C 1
ATOM 746 O O . ALA A 1 92 ? 15.156 28.940 -31.424 1.00 80.00 92 ALA A O 1
ATOM 747 N N . LYS A 1 93 ? 14.791 26.754 -31.912 1.00 69.94 93 LYS A N 1
ATOM 748 C CA . LYS A 1 93 ? 14.386 26.332 -30.564 1.00 69.94 93 LYS A CA 1
ATOM 749 C C . LYS A 1 93 ? 15.432 26.765 -29.535 1.00 69.94 93 LYS A C 1
ATOM 751 O O . LYS A 1 93 ? 16.634 26.586 -29.732 1.00 69.94 93 LYS A O 1
ATOM 756 N N . ILE A 1 94 ? 14.952 27.329 -28.431 1.00 54.56 94 ILE A N 1
ATOM 757 C CA . ILE A 1 94 ? 15.761 27.524 -27.228 1.00 54.56 94 ILE A CA 1
ATOM 758 C C . ILE A 1 94 ? 16.131 26.118 -26.727 1.00 54.56 94 ILE A C 1
ATOM 760 O O . ILE A 1 94 ? 15.291 25.218 -26.772 1.00 54.56 94 ILE A O 1
ATOM 764 N N . PHE A 1 95 ? 17.381 25.913 -26.304 1.00 52.53 95 PHE A N 1
ATOM 765 C CA . PHE A 1 95 ? 17.761 24.679 -25.612 1.00 52.53 95 PHE A CA 1
ATOM 766 C C . PHE A 1 95 ? 16.871 24.523 -24.376 1.00 52.53 95 PHE A C 1
ATOM 768 O O . PHE A 1 95 ? 16.711 25.486 -23.630 1.00 52.53 95 PHE A O 1
ATOM 775 N N . SER A 1 96 ? 16.316 23.333 -24.148 1.00 51.38 96 SER A N 1
ATOM 776 C CA . SER A 1 96 ? 15.675 23.014 -22.870 1.00 51.38 96 SER A CA 1
ATOM 777 C C . SER A 1 96 ? 16.669 23.251 -21.734 1.00 51.38 96 SER A C 1
ATOM 779 O O . SER A 1 96 ? 17.826 22.845 -21.851 1.00 51.38 96 SER A O 1
ATOM 781 N N . ASP A 1 97 ? 16.232 23.878 -20.639 1.00 50.59 97 ASP A N 1
ATOM 782 C CA . ASP A 1 97 ? 17.125 24.382 -19.579 1.00 50.59 97 ASP A CA 1
ATOM 783 C C . ASP A 1 97 ? 18.037 23.300 -18.968 1.00 50.59 97 ASP A C 1
ATOM 785 O O . ASP A 1 97 ? 19.133 23.594 -18.490 1.00 50.59 97 ASP A O 1
ATOM 789 N N . LEU A 1 98 ? 17.634 22.030 -19.079 1.00 48.09 98 LEU A N 1
ATOM 790 C CA . LEU A 1 98 ? 18.424 20.849 -18.730 1.00 48.09 98 LEU A CA 1
ATOM 791 C C . LEU A 1 98 ? 19.794 20.788 -19.443 1.00 48.09 98 LEU A C 1
ATOM 793 O O . LEU A 1 98 ? 20.803 20.490 -18.805 1.00 48.09 98 LEU A O 1
ATOM 797 N N . ASP A 1 99 ? 19.860 21.115 -20.739 1.00 50.12 99 ASP A N 1
ATOM 798 C CA . ASP A 1 99 ? 21.118 21.130 -21.506 1.00 50.12 99 ASP A CA 1
ATOM 799 C C . ASP A 1 99 ? 22.019 22.293 -21.074 1.00 50.12 99 ASP A C 1
ATOM 801 O O . ASP A 1 99 ? 23.242 22.151 -20.981 1.00 50.12 99 ASP A O 1
ATOM 805 N N . ALA A 1 100 ? 21.417 23.447 -20.766 1.00 53.66 100 ALA A N 1
ATOM 806 C CA . ALA A 1 100 ? 22.136 24.608 -20.253 1.00 53.66 100 ALA A CA 1
ATOM 807 C C . ALA A 1 100 ? 22.722 24.342 -18.853 1.00 53.66 100 ALA A C 1
ATOM 809 O O . ALA A 1 100 ? 23.832 24.792 -18.567 1.00 53.66 100 ALA A O 1
ATOM 810 N N . ALA A 1 101 ? 22.024 23.568 -18.016 1.00 55.19 101 ALA A N 1
ATOM 811 C CA . ALA A 1 101 ? 22.490 23.138 -16.698 1.00 55.19 101 ALA A CA 1
ATOM 812 C C . ALA A 1 101 ? 23.567 22.033 -16.753 1.00 55.19 101 ALA A C 1
ATOM 814 O O . ALA A 1 101 ? 24.453 21.995 -15.898 1.00 55.19 101 ALA A O 1
ATOM 815 N N . LEU A 1 102 ? 23.536 21.152 -17.761 1.00 54.91 102 LEU A N 1
ATOM 816 C CA . LEU A 1 102 ? 24.527 20.079 -17.936 1.00 54.91 102 LEU A CA 1
ATOM 817 C C . LEU A 1 102 ? 25.829 20.537 -18.613 1.00 54.91 102 LEU A C 1
ATOM 819 O O . LEU A 1 102 ? 26.882 19.944 -18.365 1.00 54.91 102 LEU A O 1
ATOM 823 N N . PHE A 1 103 ? 25.803 21.592 -19.430 1.00 58.72 103 PHE A N 1
ATOM 824 C CA . PHE A 1 103 ? 26.988 22.081 -20.150 1.00 58.72 103 PHE A CA 1
ATOM 825 C C . PHE A 1 103 ? 28.171 22.495 -19.236 1.00 58.72 103 PHE A C 1
ATOM 827 O O . PHE A 1 103 ? 29.309 22.149 -19.568 1.00 58.72 103 PHE A O 1
ATOM 834 N N . PRO A 1 104 ? 27.973 23.154 -18.071 1.00 59.53 104 PRO A N 1
ATOM 835 C CA . PRO A 1 104 ? 29.044 23.382 -17.096 1.00 59.53 104 PRO A CA 1
ATOM 836 C C . PRO A 1 104 ? 29.614 22.089 -16.497 1.00 59.53 104 PRO A C 1
ATOM 838 O O . PRO A 1 104 ? 30.823 21.992 -16.306 1.00 59.53 104 PRO A O 1
ATOM 841 N N . LEU A 1 105 ? 28.775 21.078 -16.241 1.00 57.91 105 LEU A N 1
ATOM 842 C CA . LEU A 1 105 ? 29.206 19.794 -15.672 1.00 57.91 105 LEU A CA 1
ATOM 843 C C . LEU A 1 105 ? 30.023 18.975 -16.680 1.00 57.91 105 LEU A C 1
ATOM 845 O O . LEU A 1 105 ? 31.079 18.454 -16.327 1.00 57.91 105 LEU A O 1
ATOM 849 N N . GLN A 1 106 ? 29.615 18.948 -17.951 1.00 62.62 106 GLN A N 1
ATOM 850 C CA . GLN A 1 106 ? 30.387 18.337 -19.046 1.00 62.62 106 GLN A CA 1
ATOM 851 C C . GLN A 1 106 ? 31.721 19.057 -19.321 1.00 62.62 106 GLN A C 1
ATOM 853 O O . GLN A 1 106 ? 32.612 18.483 -19.941 1.00 62.62 106 GLN A O 1
ATOM 858 N N . LYS A 1 107 ? 31.882 20.302 -18.846 1.00 59.75 107 LYS A N 1
ATOM 859 C CA . LYS A 1 107 ? 33.149 21.055 -18.862 1.00 59.75 107 LYS A CA 1
ATOM 860 C C . LYS A 1 107 ? 33.878 21.100 -17.516 1.00 59.75 107 LYS A C 1
ATOM 862 O O . LYS A 1 107 ? 34.914 21.754 -17.414 1.00 59.75 107 LYS A O 1
ATOM 867 N N . SER A 1 108 ? 33.369 20.414 -16.496 1.00 73.38 108 SER A N 1
ATOM 868 C CA . SER A 1 108 ? 34.076 20.239 -15.228 1.00 73.38 108 SER A CA 1
ATOM 869 C C . SER A 1 108 ? 35.243 19.248 -15.396 1.00 73.38 108 SER A C 1
ATOM 871 O O . SER A 1 108 ? 35.192 18.393 -16.286 1.00 73.38 108 SER A O 1
ATOM 873 N N . PRO A 1 109 ? 36.282 19.293 -14.539 1.00 71.31 109 PRO A N 1
ATOM 874 C CA . PRO A 1 109 ? 37.410 18.356 -14.611 1.00 71.31 109 PRO A CA 1
ATOM 875 C C . PRO A 1 109 ? 37.025 16.884 -14.365 1.00 71.31 109 PRO A C 1
ATOM 877 O O . PRO A 1 109 ? 37.856 16.003 -14.554 1.00 71.31 109 PRO A O 1
ATOM 880 N N . PHE A 1 110 ? 35.777 16.603 -13.973 1.00 72.50 110 PHE A N 1
ATOM 881 C CA . PHE A 1 110 ? 35.262 15.255 -13.717 1.00 72.50 110 PHE A CA 1
ATOM 882 C C . PHE A 1 110 ? 34.812 14.498 -14.982 1.00 72.50 110 PHE A C 1
ATOM 884 O O . PHE A 1 110 ? 34.399 13.347 -14.873 1.00 72.50 110 PHE A O 1
ATOM 891 N N . ALA A 1 111 ? 34.896 15.118 -16.168 1.00 74.56 111 ALA A N 1
ATOM 892 C CA . ALA A 1 111 ? 34.735 14.464 -17.476 1.00 74.56 111 ALA A CA 1
ATOM 893 C C . ALA A 1 111 ? 33.456 13.605 -17.634 1.00 74.56 111 ALA A C 1
ATOM 895 O O . ALA A 1 111 ? 33.486 12.514 -18.206 1.00 74.56 111 ALA A O 1
ATOM 896 N N . PHE A 1 112 ? 32.319 14.098 -17.126 1.00 76.88 112 PHE A N 1
ATOM 897 C CA . PHE A 1 112 ? 31.044 13.377 -17.184 1.00 76.88 112 PHE A CA 1
ATOM 898 C C . PHE A 1 112 ? 30.609 13.048 -18.629 1.00 76.88 112 PHE A C 1
ATOM 900 O O . PHE A 1 112 ? 30.753 13.891 -19.520 1.00 76.88 112 PHE A O 1
ATOM 907 N N . PRO A 1 113 ? 30.023 11.856 -18.872 1.00 75.50 113 PRO A N 1
ATOM 908 C CA . PRO A 1 113 ? 29.529 11.471 -20.191 1.00 75.50 113 PRO A CA 1
ATOM 909 C C . PRO A 1 113 ? 28.415 12.406 -20.681 1.00 75.50 113 PRO A C 1
ATOM 911 O O . PRO A 1 113 ? 27.661 12.983 -19.896 1.00 75.50 113 PRO A O 1
ATOM 914 N N . SER A 1 114 ? 28.292 12.542 -22.005 1.00 79.44 114 SER A N 1
ATOM 915 C CA . SER A 1 114 ? 27.276 13.412 -22.608 1.00 79.44 114 SER A CA 1
ATOM 916 C C . SER A 1 114 ? 25.852 12.937 -22.294 1.00 79.44 114 SER A C 1
ATOM 918 O O . SER A 1 114 ? 25.619 11.741 -22.104 1.00 79.44 114 SER A O 1
ATOM 920 N N . GLY A 1 115 ? 24.876 13.852 -22.328 1.00 71.00 115 GLY A N 1
ATOM 921 C CA . GLY A 1 115 ? 23.456 13.498 -22.192 1.00 71.00 115 GLY A CA 1
ATOM 922 C C . GLY A 1 115 ? 23.032 12.406 -23.183 1.00 71.00 115 GLY A C 1
ATOM 923 O O . GLY A 1 115 ? 22.399 11.432 -22.789 1.00 71.00 115 GLY A O 1
ATOM 924 N N . THR A 1 116 ? 23.489 12.485 -24.437 1.00 73.25 116 THR A N 1
ATOM 925 C CA . THR A 1 116 ? 23.275 11.456 -25.469 1.00 73.25 116 THR A CA 1
ATOM 926 C C . THR A 1 116 ? 23.853 10.095 -25.073 1.00 73.25 116 THR A C 1
ATOM 928 O O . THR A 1 116 ? 23.205 9.072 -25.275 1.00 73.25 116 THR A O 1
ATOM 931 N N . THR A 1 117 ? 25.047 10.068 -24.474 1.00 72.12 117 THR A N 1
ATOM 932 C CA . THR A 1 117 ? 25.694 8.842 -23.974 1.00 72.12 117 THR A CA 1
ATOM 933 C C . THR A 1 117 ? 24.886 8.230 -22.826 1.00 72.12 117 THR A C 1
ATOM 935 O O . THR A 1 117 ? 24.600 7.036 -22.842 1.00 72.12 117 THR A O 1
ATOM 938 N N . ILE A 1 118 ? 24.450 9.049 -21.863 1.00 71.50 118 ILE A N 1
ATOM 939 C CA . ILE A 1 118 ? 23.616 8.608 -20.733 1.00 71.50 118 ILE A CA 1
ATOM 940 C C . ILE A 1 118 ? 22.261 8.077 -21.231 1.00 71.50 118 ILE A C 1
ATOM 942 O O . ILE A 1 118 ? 21.819 7.022 -20.784 1.00 71.50 118 ILE A O 1
ATOM 946 N N . ILE A 1 119 ? 21.632 8.751 -22.199 1.00 70.50 119 ILE A N 1
ATOM 947 C CA . ILE A 1 119 ? 20.364 8.332 -22.823 1.00 70.50 119 ILE A CA 1
ATOM 948 C C . ILE A 1 119 ? 20.526 7.037 -23.635 1.00 70.50 119 ILE A C 1
ATOM 950 O O . ILE A 1 119 ? 19.607 6.219 -23.669 1.00 70.50 119 ILE A O 1
ATOM 954 N N . ALA A 1 120 ? 21.672 6.819 -24.283 1.00 71.50 120 ALA A N 1
ATOM 955 C CA . ALA A 1 120 ? 21.966 5.562 -24.971 1.00 71.50 120 ALA A CA 1
ATOM 956 C C . ALA A 1 120 ? 22.103 4.396 -23.976 1.00 71.50 120 ALA A C 1
ATOM 958 O O . ALA A 1 120 ? 21.508 3.343 -24.189 1.00 71.50 120 ALA A O 1
ATOM 959 N N . HIS A 1 121 ? 22.799 4.592 -22.851 1.00 70.38 121 HIS A N 1
ATOM 960 C CA . HIS A 1 121 ? 22.886 3.568 -21.804 1.00 70.38 121 HIS A CA 1
ATOM 961 C C . HIS A 1 121 ? 21.548 3.338 -21.076 1.00 70.38 121 HIS A C 1
ATOM 963 O O . HIS A 1 121 ? 21.208 2.193 -20.782 1.00 70.38 121 HIS A O 1
ATOM 969 N N . SER A 1 122 ? 20.744 4.380 -20.829 1.00 68.06 122 SER A N 1
ATOM 970 C CA . SER A 1 122 ? 19.457 4.237 -20.127 1.00 68.06 122 SER A CA 1
ATOM 971 C C . SER A 1 122 ? 18.367 3.550 -20.957 1.00 68.06 122 SER A C 1
ATOM 973 O O . SER A 1 122 ? 17.418 3.013 -20.386 1.00 68.06 122 SER A O 1
ATOM 975 N N . GLN A 1 123 ? 18.509 3.473 -22.288 1.00 69.38 123 GLN A N 1
ATOM 976 C CA . GLN A 1 123 ? 17.620 2.667 -23.139 1.00 69.38 123 GLN A CA 1
ATOM 977 C C . GLN A 1 123 ? 17.585 1.191 -22.725 1.00 69.38 123 GLN A C 1
ATOM 979 O O . GLN A 1 123 ? 16.521 0.580 -22.801 1.00 69.38 123 GLN A O 1
ATOM 984 N N . GLY A 1 124 ? 18.692 0.649 -22.206 1.00 63.88 124 GLY A N 1
ATOM 985 C CA . GLY A 1 124 ? 18.775 -0.731 -21.716 1.00 63.88 124 GLY A CA 1
ATOM 986 C C . GLY A 1 124 ? 17.928 -1.040 -20.473 1.00 63.88 124 GLY A C 1
ATOM 987 O O . GLY A 1 124 ? 17.823 -2.211 -20.116 1.00 63.88 124 GLY A O 1
ATOM 988 N N . PHE A 1 125 ? 17.324 -0.028 -19.839 1.00 68.75 125 PHE A N 1
ATOM 989 C CA . PHE A 1 125 ? 16.527 -0.136 -18.607 1.00 68.75 125 PHE A CA 1
ATOM 990 C C . PHE A 1 125 ? 15.077 0.348 -18.777 1.00 68.75 125 PHE A C 1
ATOM 992 O O . PHE A 1 125 ? 14.356 0.525 -17.795 1.00 68.75 125 PHE A O 1
ATOM 999 N N . LYS A 1 126 ? 14.627 0.599 -20.014 1.00 75.19 126 LYS A N 1
ATOM 1000 C CA . LYS A 1 126 ? 13.270 1.099 -20.268 1.00 75.19 126 LYS A CA 1
ATOM 1001 C C . LYS A 1 126 ? 12.227 -0.004 -20.085 1.00 75.19 126 LYS A C 1
ATOM 1003 O O . LYS A 1 126 ? 12.164 -0.940 -20.876 1.00 75.19 126 LYS A O 1
ATOM 1008 N N . LEU A 1 127 ? 11.356 0.188 -19.094 1.00 80.94 127 LEU A N 1
ATOM 1009 C CA . LEU A 1 127 ? 10.049 -0.464 -18.981 1.00 80.94 127 LEU A CA 1
ATOM 1010 C C . LEU A 1 127 ? 9.321 -0.469 -20.336 1.00 80.94 127 LEU A C 1
ATOM 1012 O O . LEU A 1 127 ? 9.310 0.561 -21.019 1.00 80.94 127 LEU A O 1
ATOM 1016 N N . ARG A 1 128 ? 8.674 -1.575 -20.722 1.00 85.56 128 ARG A N 1
ATOM 1017 C CA . ARG A 1 128 ? 7.789 -1.568 -21.892 1.00 85.56 128 ARG A CA 1
ATOM 1018 C C . ARG A 1 128 ? 6.370 -1.158 -21.499 1.00 85.56 128 ARG A C 1
ATOM 1020 O O . ARG A 1 128 ? 5.855 -1.555 -20.458 1.00 85.56 128 ARG A O 1
ATOM 1027 N N . ILE A 1 129 ? 5.759 -0.364 -22.372 1.00 81.62 129 ILE A N 1
ATOM 1028 C CA . ILE A 1 129 ? 4.358 0.040 -22.308 1.00 81.62 129 ILE A CA 1
ATOM 1029 C C . ILE A 1 129 ? 3.595 -0.800 -23.323 1.00 81.62 129 ILE A C 1
ATOM 1031 O O . ILE A 1 129 ? 3.892 -0.760 -24.515 1.00 81.62 129 ILE A O 1
ATOM 1035 N N . THR A 1 130 ? 2.645 -1.572 -22.821 1.00 82.62 130 THR A N 1
ATOM 1036 C CA . THR A 1 130 ? 1.627 -2.283 -23.580 1.00 82.62 130 THR A CA 1
ATOM 1037 C C . THR A 1 130 ? 0.498 -1.325 -23.945 1.00 82.62 130 THR A C 1
ATOM 1039 O O . THR A 1 130 ? 0.015 -0.544 -23.127 1.00 82.62 130 THR A O 1
ATOM 1042 N N . ILE A 1 131 ? 0.032 -1.399 -25.184 1.00 78.69 131 ILE A N 1
ATOM 1043 C CA . ILE A 1 131 ? -1.077 -0.582 -25.672 1.00 78.69 131 ILE A CA 1
ATOM 1044 C C . ILE A 1 131 ? -2.143 -1.548 -26.187 1.00 78.69 131 ILE A C 1
ATOM 1046 O O . ILE A 1 131 ? -1.865 -2.355 -27.069 1.00 78.69 131 ILE A O 1
ATOM 1050 N N . GLY A 1 132 ? -3.346 -1.487 -25.612 1.00 82.62 132 GLY A N 1
ATOM 1051 C CA . GLY A 1 132 ? -4.391 -2.493 -25.825 1.00 82.62 132 GLY A CA 1
ATOM 1052 C C . GLY A 1 132 ? -4.319 -3.627 -24.797 1.00 82.62 132 GLY A C 1
ATOM 1053 O O . GLY A 1 132 ? -4.089 -3.379 -23.615 1.00 82.62 132 GLY A O 1
ATOM 1054 N N . SER A 1 133 ? -4.548 -4.866 -25.237 1.00 86.31 133 SER A N 1
ATOM 1055 C CA . SER A 1 133 ? -4.533 -6.063 -24.385 1.00 86.31 133 SER A CA 1
ATOM 1056 C C . SER A 1 133 ? -3.154 -6.346 -23.784 1.00 86.31 133 SER A C 1
ATOM 1058 O O . SER A 1 133 ? -2.149 -6.237 -24.483 1.00 86.31 133 SER A O 1
ATOM 1060 N N . VAL A 1 134 ? -3.116 -6.805 -22.528 1.00 89.19 134 VAL A N 1
ATOM 1061 C CA . VAL A 1 134 ? -1.892 -7.310 -21.880 1.00 89.19 134 VAL A CA 1
ATOM 1062 C C . VAL A 1 134 ? -1.266 -8.437 -22.707 1.00 89.19 134 VAL A C 1
ATOM 1064 O O . VAL A 1 134 ? -1.981 -9.311 -23.191 1.00 89.19 134 VAL A O 1
ATOM 1067 N N . THR A 1 135 ? 0.064 -8.435 -22.849 1.00 94.06 135 THR A N 1
ATOM 1068 C CA . THR A 1 135 ? 0.817 -9.487 -23.553 1.00 94.06 135 THR A CA 1
ATOM 1069 C C . THR A 1 135 ? 1.907 -10.079 -22.658 1.00 94.06 135 THR A C 1
ATOM 1071 O O . THR A 1 135 ? 2.491 -9.391 -21.815 1.00 94.06 135 THR A O 1
ATOM 1074 N N . MET A 1 136 ? 2.208 -11.363 -22.839 1.00 95.50 136 MET A N 1
ATOM 1075 C CA . MET A 1 136 ? 3.292 -12.058 -22.145 1.00 95.50 136 MET A CA 1
ATOM 1076 C C . MET A 1 136 ? 4.652 -11.468 -22.503 1.00 95.50 136 MET A C 1
ATOM 1078 O O . MET A 1 136 ? 5.488 -11.261 -21.622 1.00 95.50 136 MET A O 1
ATOM 1082 N N . SER A 1 137 ? 4.883 -11.170 -23.783 1.00 93.56 137 SER A N 1
ATOM 1083 C CA . SER A 1 137 ? 6.177 -10.653 -24.237 1.00 93.56 137 SER A CA 1
ATOM 1084 C C . SER A 1 137 ? 6.492 -9.237 -23.737 1.00 93.56 137 SER A C 1
ATOM 1086 O O . SER A 1 137 ? 7.671 -8.904 -23.597 1.00 93.56 137 SER A O 1
ATOM 1088 N N . ASP A 1 138 ? 5.491 -8.418 -23.399 1.00 91.19 138 ASP A N 1
ATOM 1089 C CA . ASP A 1 138 ? 5.721 -7.118 -22.753 1.00 91.19 138 ASP A CA 1
ATOM 1090 C C . ASP A 1 138 ? 6.083 -7.260 -21.271 1.00 91.19 138 ASP A C 1
ATOM 1092 O O . ASP A 1 138 ? 6.979 -6.554 -20.789 1.00 91.19 138 ASP A O 1
ATOM 1096 N N . ILE A 1 139 ? 5.445 -8.203 -20.563 1.00 91.38 139 ILE A N 1
ATOM 1097 C CA . ILE A 1 139 ? 5.777 -8.506 -19.164 1.00 91.38 139 ILE A CA 1
ATOM 1098 C C . ILE A 1 139 ? 7.201 -9.067 -19.080 1.00 91.38 139 ILE A C 1
ATOM 1100 O O . ILE A 1 139 ? 8.018 -8.582 -18.299 1.00 91.38 139 ILE A O 1
ATOM 1104 N N . LEU A 1 140 ? 7.537 -10.043 -19.929 1.00 94.00 140 LEU A N 1
ATOM 1105 C CA . LEU A 1 140 ? 8.859 -10.680 -19.962 1.00 94.00 140 LEU A CA 1
ATOM 1106 C C . LEU A 1 140 ? 9.988 -9.682 -20.255 1.00 94.00 140 LEU A C 1
ATOM 1108 O O . LEU A 1 140 ? 10.974 -9.653 -19.516 1.00 94.00 140 LEU A O 1
ATOM 1112 N N . ALA A 1 141 ? 9.824 -8.821 -21.266 1.00 90.94 141 ALA A N 1
ATOM 1113 C CA . ALA A 1 141 ? 10.806 -7.785 -21.597 1.00 90.94 141 ALA A CA 1
ATOM 1114 C C . ALA A 1 141 ? 11.009 -6.777 -20.451 1.00 90.94 141 ALA A C 1
ATOM 1116 O O . ALA A 1 141 ? 12.111 -6.271 -20.236 1.00 90.94 141 ALA A O 1
ATOM 1117 N N . SER A 1 142 ? 9.952 -6.498 -19.687 1.00 89.75 142 SER A N 1
ATOM 1118 C CA . SER A 1 142 ? 10.014 -5.560 -18.568 1.00 89.75 142 SER A CA 1
ATOM 1119 C C . SER A 1 142 ? 10.583 -6.205 -17.293 1.00 89.75 142 SER A C 1
ATOM 1121 O O . SER A 1 142 ? 11.321 -5.545 -16.560 1.00 89.75 142 SER A O 1
ATOM 1123 N N . ILE A 1 143 ? 10.353 -7.509 -17.067 1.00 88.12 143 ILE A N 1
ATOM 1124 C CA . ILE A 1 143 ? 11.091 -8.306 -16.069 1.00 88.12 143 ILE A CA 1
ATOM 1125 C C . ILE A 1 143 ? 12.594 -8.257 -16.382 1.00 88.12 143 ILE A C 1
ATOM 1127 O O . ILE A 1 143 ? 13.382 -7.919 -15.501 1.00 88.12 143 ILE A O 1
ATOM 1131 N N . GLU A 1 144 ? 13.002 -8.537 -17.623 1.00 90.94 144 GLU A N 1
ATOM 1132 C CA . GLU A 1 144 ? 14.410 -8.460 -18.038 1.00 90.94 144 GLU A CA 1
ATOM 1133 C C . GLU A 1 144 ? 15.014 -7.077 -17.746 1.00 90.94 144 GLU A C 1
ATOM 1135 O O . GLU A 1 144 ? 16.030 -6.986 -17.050 1.00 90.94 144 GLU A O 1
ATOM 1140 N N . ALA A 1 145 ? 14.369 -6.003 -18.217 1.00 84.88 145 ALA A N 1
ATOM 1141 C CA . ALA A 1 145 ? 14.842 -4.628 -18.046 1.00 84.88 145 ALA A CA 1
ATOM 1142 C C . ALA A 1 145 ? 15.045 -4.227 -16.572 1.00 84.88 145 ALA A C 1
ATOM 1144 O O . ALA A 1 145 ? 15.916 -3.410 -16.273 1.00 84.88 145 ALA A O 1
ATOM 1145 N N . MET A 1 146 ? 14.267 -4.802 -15.649 1.00 82.38 146 MET A N 1
ATOM 1146 C CA . MET A 1 146 ? 14.357 -4.519 -14.214 1.00 82.38 146 MET A CA 1
ATOM 1147 C C . MET A 1 146 ? 15.276 -5.449 -13.418 1.00 82.38 146 MET A C 1
ATOM 1149 O O . MET A 1 146 ? 15.675 -5.070 -12.307 1.00 82.38 146 MET A O 1
ATOM 1153 N N . PHE A 1 147 ? 15.577 -6.650 -13.922 1.00 85.06 147 PHE A N 1
ATOM 1154 C CA . PHE A 1 147 ? 16.172 -7.723 -13.114 1.00 85.06 147 PHE A CA 1
ATOM 1155 C C . PHE A 1 147 ? 17.458 -8.352 -13.645 1.00 85.06 147 PHE A C 1
ATOM 1157 O O . PHE A 1 147 ? 18.198 -8.903 -12.833 1.00 85.06 147 PHE A O 1
ATOM 1164 N N . LYS A 1 148 ? 17.799 -8.217 -14.932 1.00 85.69 148 LYS A N 1
ATOM 1165 C CA . LYS A 1 148 ? 19.018 -8.836 -15.493 1.00 85.69 148 LYS A CA 1
ATOM 1166 C C . LYS A 1 148 ? 20.319 -8.443 -14.773 1.00 85.69 148 LYS A C 1
ATOM 1168 O O . LYS A 1 148 ? 21.173 -9.293 -14.553 1.00 85.69 148 LYS A O 1
ATOM 1173 N N . ASP A 1 149 ? 20.427 -7.184 -14.342 1.00 79.75 149 ASP A N 1
ATOM 1174 C CA . ASP A 1 149 ? 21.607 -6.624 -13.665 1.00 79.75 149 ASP A CA 1
ATOM 1175 C C . ASP A 1 149 ? 21.512 -6.688 -12.123 1.00 79.75 149 ASP A C 1
ATOM 1177 O O . ASP A 1 149 ? 22.360 -6.153 -11.404 1.00 79.75 149 ASP A O 1
ATOM 1181 N N . VAL A 1 150 ? 20.465 -7.318 -11.575 1.00 78.00 150 VAL A N 1
ATOM 1182 C CA . VAL A 1 150 ? 20.238 -7.400 -10.125 1.00 78.00 150 VAL A CA 1
ATOM 1183 C C . VAL A 1 150 ? 20.923 -8.645 -9.573 1.00 78.00 150 VAL A C 1
ATOM 1185 O O . VAL A 1 150 ? 20.442 -9.765 -9.733 1.00 78.00 150 VAL A O 1
ATOM 1188 N N . LYS A 1 151 ? 22.036 -8.461 -8.860 1.00 74.69 151 LYS A N 1
ATOM 1189 C CA . LYS A 1 151 ? 22.737 -9.579 -8.220 1.00 74.69 151 LYS A CA 1
ATOM 1190 C C . LYS A 1 151 ? 21.840 -10.313 -7.197 1.00 74.69 151 LYS A C 1
ATOM 1192 O O . LYS A 1 151 ? 21.189 -9.659 -6.375 1.00 74.69 151 LYS A O 1
ATOM 1197 N N . PRO A 1 152 ? 21.826 -11.658 -7.179 1.00 65.19 152 PRO A N 1
ATOM 1198 C CA . PRO A 1 152 ? 20.979 -12.458 -6.292 1.00 65.19 152 PRO A CA 1
ATOM 1199 C C . PRO A 1 152 ? 21.622 -12.674 -4.906 1.00 65.19 152 PRO A C 1
ATOM 1201 O O . PRO A 1 152 ? 21.754 -13.807 -4.453 1.00 65.19 152 PRO A O 1
ATOM 1204 N N . GLU A 1 153 ? 22.064 -11.606 -4.232 1.00 52.03 153 GLU A N 1
ATOM 1205 C CA . GLU A 1 153 ? 22.971 -11.735 -3.072 1.00 52.03 153 GLU A CA 1
ATOM 1206 C C . GLU A 1 153 ? 22.329 -12.414 -1.835 1.00 52.03 153 GLU A C 1
ATOM 1208 O O . GLU A 1 153 ? 23.052 -13.044 -1.071 1.00 52.03 153 GLU A O 1
ATOM 1213 N N . HIS A 1 154 ? 20.990 -12.422 -1.691 1.00 45.19 154 HIS A N 1
ATOM 1214 C CA . HIS A 1 154 ? 20.264 -13.267 -0.717 1.00 45.19 154 HIS A CA 1
ATOM 1215 C C . HIS A 1 154 ? 18.912 -13.794 -1.256 1.00 45.19 154 HIS A C 1
ATOM 1217 O O . HIS A 1 154 ? 18.328 -13.237 -2.190 1.00 45.19 154 HIS A O 1
ATOM 1223 N N . ARG A 1 155 ? 18.401 -14.894 -0.671 1.00 39.62 155 ARG A N 1
ATOM 1224 C CA . ARG A 1 155 ? 17.251 -15.666 -1.187 1.00 39.62 155 ARG A CA 1
ATOM 1225 C C . ARG A 1 155 ? 15.863 -15.109 -0.798 1.00 39.62 155 ARG A C 1
ATOM 1227 O O . ARG A 1 155 ? 15.407 -15.309 0.316 1.00 39.62 155 ARG A O 1
ATOM 1234 N N . LYS A 1 156 ? 15.153 -14.611 -1.822 1.00 40.75 156 LYS A N 1
ATOM 1235 C CA . LYS A 1 156 ? 13.698 -14.766 -2.085 1.00 40.75 156 LYS A CA 1
ATOM 1236 C C . LYS A 1 156 ? 12.675 -14.240 -1.042 1.00 40.75 156 LYS A C 1
ATOM 1238 O O . LYS A 1 156 ? 12.391 -14.933 -0.079 1.00 40.75 156 LYS A O 1
ATOM 1243 N N . THR A 1 157 ? 11.985 -13.129 -1.364 1.00 29.42 157 THR A N 1
ATOM 1244 C CA . THR A 1 157 ? 10.540 -12.850 -1.077 1.00 29.42 157 THR A CA 1
ATOM 1245 C C . THR A 1 157 ? 10.113 -11.500 -1.677 1.00 29.42 157 THR A C 1
ATOM 1247 O O . THR A 1 157 ? 10.825 -10.516 -1.470 1.00 29.42 157 THR A O 1
ATOM 1250 N N . ARG A 1 158 ? 9.001 -11.426 -2.439 1.00 33.94 158 ARG A N 1
ATOM 1251 C CA . ARG A 1 158 ? 8.696 -10.271 -3.322 1.00 33.94 158 ARG A CA 1
ATOM 1252 C C . ARG A 1 158 ? 7.207 -9.919 -3.552 1.00 33.94 158 ARG A C 1
ATOM 1254 O O . ARG A 1 158 ? 6.371 -10.818 -3.488 1.00 33.94 158 ARG A O 1
ATOM 1261 N N . THR A 1 159 ? 6.935 -8.621 -3.801 1.00 28.11 159 THR A N 1
ATOM 1262 C CA . THR A 1 159 ? 5.668 -7.868 -3.534 1.00 28.11 159 THR A CA 1
ATOM 1263 C C . THR A 1 159 ? 5.685 -6.440 -4.221 1.00 28.11 159 THR A C 1
ATOM 1265 O O . THR A 1 159 ? 6.779 -5.961 -4.479 1.00 28.11 159 THR A O 1
ATOM 1268 N N . THR A 1 160 ? 4.581 -5.807 -4.733 1.00 28.03 160 THR A N 1
ATOM 1269 C CA . THR A 1 160 ? 4.491 -4.639 -5.700 1.00 28.03 160 THR A CA 1
ATOM 1270 C C . THR A 1 160 ? 3.017 -3.926 -5.903 1.00 28.03 160 THR A C 1
ATOM 1272 O O . THR A 1 160 ? 2.073 -4.662 -5.806 1.00 28.03 160 THR A O 1
ATOM 1275 N N . LEU A 1 161 ? 2.668 -2.604 -6.161 1.00 31.20 161 LEU A N 1
ATOM 1276 C CA . LEU A 1 161 ? 1.217 -2.013 -6.310 1.00 31.20 161 LEU A CA 1
ATOM 1277 C C . LEU A 1 161 ? 0.691 -0.863 -7.409 1.00 31.20 161 LEU A C 1
ATOM 1279 O O . LEU A 1 161 ? 1.479 0.002 -7.689 1.00 31.20 161 LEU A O 1
ATOM 1283 N N . VAL A 1 162 ? -0.552 -0.716 -8.039 1.00 28.64 162 VAL A N 1
ATOM 1284 C CA . VAL A 1 162 ? -0.986 -0.056 -9.427 1.00 28.64 162 VAL A CA 1
ATOM 1285 C C . VAL A 1 162 ? -1.496 1.453 -9.761 1.00 28.64 162 VAL A C 1
ATOM 1287 O O . VAL A 1 162 ? -2.140 1.991 -8.867 1.00 28.64 162 VAL A O 1
ATOM 1290 N N . GLY A 1 163 ? -1.510 2.198 -10.969 1.00 32.00 163 GLY A N 1
ATOM 1291 C CA . GLY A 1 163 ? -0.969 2.259 -12.437 1.00 32.00 163 GLY A CA 1
ATOM 1292 C C . GLY A 1 163 ? -1.166 3.574 -13.406 1.00 32.00 163 GLY A C 1
ATOM 1293 O O . GLY A 1 163 ? -2.258 4.128 -13.431 1.00 32.00 163 GLY A O 1
ATOM 1294 N N . PHE A 1 164 ? -0.204 4.096 -14.272 1.00 34.12 164 PHE A N 1
ATOM 1295 C CA . PHE A 1 164 ? -0.163 5.482 -15.004 1.00 34.12 164 PHE A CA 1
ATOM 1296 C C . PHE A 1 164 ? -0.919 5.851 -16.370 1.00 34.12 164 PHE A C 1
ATOM 1298 O O . PHE A 1 164 ? -2.139 5.920 -16.278 1.00 34.12 164 PHE A O 1
ATOM 1305 N N . ALA A 1 165 ? -0.310 6.190 -17.574 1.00 37.28 165 ALA A N 1
ATOM 1306 C CA . ALA A 1 165 ? -0.889 7.067 -18.708 1.00 37.28 165 ALA A CA 1
ATOM 1307 C C . ALA A 1 165 ? -1.203 6.750 -20.266 1.00 37.28 165 ALA A C 1
ATOM 1309 O O . ALA A 1 165 ? -0.814 5.742 -20.842 1.00 37.28 165 ALA A O 1
ATOM 1310 N N . ASN A 1 166 ? -1.831 7.769 -20.939 1.00 34.16 166 ASN A N 1
ATOM 1311 C CA . ASN A 1 166 ? -1.949 8.343 -22.349 1.00 34.16 166 ASN A CA 1
ATOM 1312 C C . ASN A 1 166 ? -2.973 7.921 -23.488 1.00 34.16 166 ASN A C 1
ATOM 1314 O O . ASN A 1 166 ? -3.802 7.034 -23.311 1.00 34.16 166 ASN A O 1
ATOM 1318 N N . ARG A 1 167 ? -3.014 8.694 -24.618 1.00 41.03 167 ARG A N 1
ATOM 1319 C CA . ARG A 1 167 ? -4.073 8.853 -25.674 1.00 41.03 167 ARG A CA 1
ATOM 1320 C C . ARG A 1 167 ? -3.580 8.796 -27.148 1.00 41.03 167 ARG A C 1
ATOM 1322 O O . ARG A 1 167 ? -2.543 9.363 -27.464 1.00 41.03 167 ARG A O 1
ATOM 1329 N N . ALA A 1 168 ? -4.459 8.363 -28.070 1.00 34.69 168 ALA A N 1
ATOM 1330 C CA . ALA A 1 168 ? -4.424 8.641 -29.528 1.00 34.69 168 ALA A CA 1
ATOM 1331 C C . ALA A 1 168 ? -5.830 8.792 -30.199 1.00 34.69 168 ALA A C 1
ATOM 1333 O O . ALA A 1 168 ? -5.988 8.602 -31.399 1.00 34.69 168 ALA A O 1
ATOM 1334 N N . VAL A 1 169 ? -6.891 9.056 -29.422 1.00 49.91 169 VAL A N 1
ATOM 1335 C CA . VAL A 1 169 ? -8.174 8.333 -29.612 1.00 49.91 169 VAL A CA 1
ATOM 1336 C C . VAL A 1 169 ? -9.399 9.181 -30.056 1.00 49.91 169 VAL A C 1
ATOM 1338 O O . VAL A 1 169 ? -10.521 8.694 -30.029 1.00 49.91 169 VAL A O 1
ATOM 1341 N N . THR A 1 170 ? -9.257 10.460 -30.429 1.00 42.28 170 THR A N 1
ATOM 1342 C CA . THR A 1 170 ? -10.365 11.459 -30.405 1.00 42.28 170 THR A CA 1
ATOM 1343 C C . THR A 1 170 ? -11.682 11.084 -31.111 1.00 42.28 170 THR A C 1
ATOM 1345 O O . THR A 1 170 ? -12.741 11.360 -30.547 1.00 42.28 170 THR A O 1
ATOM 1348 N N . GLN A 1 171 ? -11.656 10.486 -32.309 1.00 44.34 171 GLN A N 1
ATOM 1349 C CA . GLN A 1 171 ? -12.894 10.056 -32.983 1.00 44.34 171 GLN A CA 1
ATOM 1350 C C . GLN A 1 171 ? -13.350 8.671 -32.511 1.00 44.34 171 GLN A C 1
ATOM 1352 O O . GLN A 1 171 ? -14.521 8.489 -32.206 1.00 44.34 171 GLN A O 1
ATOM 1357 N N . GLU A 1 172 ? -12.423 7.732 -32.331 1.00 56.91 172 GLU A N 1
ATOM 1358 C CA . GLU A 1 172 ? -12.726 6.391 -31.822 1.00 56.91 172 GLU A CA 1
ATOM 1359 C C . GLU A 1 172 ? -13.331 6.405 -30.396 1.00 56.91 172 GLU A C 1
ATOM 1361 O O . GLU A 1 172 ? -14.104 5.514 -30.067 1.00 56.91 172 GLU A O 1
ATOM 1366 N N . ILE A 1 173 ? -13.054 7.431 -29.571 1.00 57.12 173 ILE A N 1
ATOM 1367 C CA . ILE A 1 173 ? -13.751 7.679 -28.288 1.00 57.12 173 ILE A CA 1
ATOM 1368 C C . ILE A 1 173 ? -15.235 7.972 -28.514 1.00 57.12 173 ILE A C 1
ATOM 1370 O O . ILE A 1 173 ? -16.083 7.460 -27.790 1.00 57.12 173 ILE A O 1
ATOM 1374 N N . ARG A 1 174 ? -15.548 8.847 -29.480 1.00 59.91 174 ARG A N 1
ATOM 1375 C CA . ARG A 1 174 ? -16.929 9.263 -29.782 1.00 59.91 174 ARG A CA 1
ATOM 1376 C C . ARG A 1 174 ? -17.739 8.100 -30.334 1.00 59.91 174 ARG A C 1
ATOM 1378 O O . ARG A 1 174 ? -18.916 7.977 -30.023 1.00 59.91 174 ARG A O 1
ATOM 1385 N N . ASP A 1 175 ? -17.073 7.253 -31.108 1.00 71.12 175 ASP A N 1
ATOM 1386 C CA . ASP A 1 175 ? -17.642 6.057 -31.713 1.00 71.12 175 ASP A CA 1
ATOM 1387 C C . ASP A 1 175 ? -17.589 4.829 -30.772 1.00 71.12 175 ASP A C 1
ATOM 1389 O O . ASP A 1 175 ? -17.952 3.729 -31.183 1.00 71.12 175 ASP A O 1
ATOM 1393 N N . GLY A 1 176 ? -17.104 4.983 -29.530 1.00 68.62 176 GLY A N 1
ATOM 1394 C CA . GLY A 1 176 ? -17.032 3.920 -28.517 1.00 68.62 176 GLY A CA 1
ATOM 1395 C C . GLY A 1 176 ? -16.024 2.792 -28.787 1.00 68.62 176 GLY A C 1
ATOM 1396 O O . GLY A 1 176 ? -16.035 1.794 -28.076 1.00 68.62 176 GLY A O 1
ATOM 1397 N N . ARG A 1 177 ? -15.151 2.917 -29.796 1.00 66.50 177 ARG A N 1
ATOM 1398 C CA . ARG A 1 177 ? -14.248 1.842 -30.256 1.00 66.50 177 ARG A CA 1
ATOM 1399 C C . ARG A 1 177 ? -12.945 1.715 -29.467 1.00 66.50 177 ARG A C 1
ATOM 1401 O O . ARG A 1 177 ? -12.373 0.631 -29.426 1.00 66.50 177 ARG A O 1
ATOM 1408 N N . VAL A 1 178 ? -12.465 2.786 -28.831 1.00 65.25 178 VAL A N 1
ATOM 1409 C CA . VAL A 1 178 ? -11.374 2.709 -27.839 1.00 65.25 178 VAL A CA 1
ATOM 1410 C C . VAL A 1 178 ? -11.509 3.817 -26.803 1.00 65.25 178 VAL A C 1
ATOM 1412 O O . VAL A 1 178 ? -11.888 4.950 -27.099 1.00 65.25 178 VAL A O 1
ATOM 1415 N N . HIS A 1 179 ? -11.225 3.467 -25.553 1.00 66.62 179 HIS A N 1
ATOM 1416 C CA . HIS A 1 179 ? -11.596 4.281 -24.403 1.00 66.62 179 HIS A CA 1
ATOM 1417 C C . HIS A 1 179 ? -10.434 5.195 -23.996 1.00 66.62 179 HIS A C 1
ATOM 1419 O O . HIS A 1 179 ? -9.263 4.837 -24.141 1.00 66.62 179 HIS A O 1
ATOM 1425 N N . ILE A 1 180 ? -10.733 6.370 -23.431 1.00 68.81 180 ILE A N 1
ATOM 1426 C CA . ILE A 1 180 ? -9.686 7.140 -22.749 1.00 68.81 180 ILE A CA 1
ATOM 1427 C C . ILE A 1 180 ? -9.316 6.360 -21.493 1.00 68.81 180 ILE A C 1
ATOM 1429 O O . ILE A 1 180 ? -10.167 6.172 -20.621 1.00 68.81 180 ILE A O 1
ATOM 1433 N N . GLY A 1 181 ? -8.053 5.954 -21.368 1.00 68.81 181 GLY A N 1
ATOM 1434 C CA . GLY A 1 181 ? -7.532 5.616 -20.054 1.00 68.81 181 GLY A CA 1
ATOM 1435 C C . GLY A 1 181 ? -7.760 6.815 -19.131 1.00 68.81 181 GLY A C 1
ATOM 1436 O O . GLY A 1 181 ? -7.402 7.942 -19.473 1.00 68.81 181 GLY A O 1
ATOM 1437 N N . GLN A 1 182 ? -8.406 6.592 -17.996 1.00 69.75 182 GLN A N 1
ATOM 1438 C CA . GLN A 1 182 ? -8.366 7.548 -16.888 1.00 69.75 182 GLN A CA 1
ATOM 1439 C C . GLN A 1 182 ? -7.221 7.191 -15.942 1.00 69.75 182 GLN A C 1
ATOM 1441 O O . GLN A 1 182 ? -6.767 8.043 -15.192 1.00 69.75 182 GLN A O 1
ATOM 1446 N N . GLU A 1 183 ? -6.736 5.950 -16.033 1.00 76.50 183 GLU A N 1
ATOM 1447 C CA . GLU A 1 183 ? -5.640 5.318 -15.305 1.00 76.50 183 GLU A CA 1
ATOM 1448 C C . GLU A 1 183 ? -4.887 4.373 -16.290 1.00 76.50 183 GLU A C 1
ATOM 1450 O O . GLU A 1 183 ? -5.240 4.289 -17.473 1.00 76.50 183 GLU A O 1
ATOM 1455 N N . VAL A 1 184 ? -3.848 3.662 -15.847 1.00 77.00 184 VAL A N 1
ATOM 1456 C CA . VAL A 1 184 ? -3.154 2.543 -16.543 1.00 77.00 184 VAL A CA 1
ATOM 1457 C C . VAL A 1 184 ? -2.900 1.473 -15.464 1.00 77.00 184 VAL A C 1
ATOM 1459 O O . VAL A 1 184 ? -3.415 1.532 -14.349 1.00 77.00 184 VAL A O 1
ATOM 1462 N N . PHE A 1 185 ? -2.135 0.448 -15.802 1.00 82.75 185 PHE A N 1
ATOM 1463 C CA . PHE A 1 185 ? -1.860 -0.755 -15.037 1.00 82.75 185 PHE A CA 1
ATOM 1464 C C . PHE A 1 185 ? -0.463 -1.295 -15.437 1.00 82.75 185 PHE A C 1
ATOM 1466 O O . PHE A 1 185 ? -0.235 -1.624 -16.591 1.00 82.75 185 PHE A O 1
ATOM 1473 N N . VAL A 1 186 ? 0.517 -1.331 -14.529 1.00 84.81 186 VAL A N 1
ATOM 1474 C CA . VAL A 1 186 ? 1.970 -1.144 -14.811 1.00 84.81 186 VAL A CA 1
ATOM 1475 C C . VAL A 1 186 ? 2.932 -2.164 -14.072 1.00 84.81 186 VAL A C 1
ATOM 1477 O O . VAL A 1 186 ? 4.131 -1.956 -13.878 1.00 84.81 186 VAL A O 1
ATOM 1480 N N . ALA A 1 187 ? 2.443 -3.346 -13.669 1.00 86.88 187 ALA A N 1
ATOM 1481 C CA . ALA A 1 187 ? 3.225 -4.601 -13.522 1.00 86.88 187 ALA A CA 1
ATOM 1482 C C . ALA A 1 187 ? 4.150 -4.828 -12.293 1.00 86.88 187 ALA A C 1
ATOM 1484 O O . ALA A 1 187 ? 3.798 -5.596 -11.413 1.00 86.88 187 ALA A O 1
ATOM 1485 N N . ALA A 1 188 ? 5.297 -4.132 -12.222 1.00 87.31 188 ALA A N 1
ATOM 1486 C CA . ALA A 1 188 ? 6.477 -4.213 -11.298 1.00 87.31 188 ALA A CA 1
ATOM 1487 C C . ALA A 1 188 ? 6.847 -5.494 -10.482 1.00 87.31 188 ALA A C 1
ATOM 1489 O O . ALA A 1 188 ? 6.075 -6.428 -10.410 1.00 87.31 188 ALA A O 1
ATOM 1490 N N . ILE A 1 189 ? 8.008 -5.514 -9.784 1.00 87.50 189 ILE A N 1
ATOM 1491 C CA . ILE A 1 189 ? 8.297 -6.374 -8.603 1.00 87.50 189 ILE A CA 1
ATOM 1492 C C . ILE A 1 189 ? 9.219 -5.681 -7.550 1.00 87.50 189 ILE A C 1
ATOM 1494 O O . ILE A 1 189 ? 10.209 -5.071 -7.930 1.00 87.50 189 ILE A O 1
ATOM 1498 N N . ALA A 1 190 ? 8.963 -5.779 -6.233 1.00 82.75 190 ALA A N 1
ATOM 1499 C CA . ALA A 1 190 ? 9.828 -5.299 -5.122 1.00 82.75 190 ALA A CA 1
ATOM 1500 C C . ALA A 1 190 ? 10.200 -6.434 -4.132 1.00 82.75 190 ALA A C 1
ATOM 1502 O O . ALA A 1 190 ? 9.623 -7.515 -4.218 1.00 82.75 190 ALA A O 1
ATOM 1503 N N . ARG A 1 191 ? 11.152 -6.241 -3.198 1.00 82.31 191 ARG A N 1
ATOM 1504 C CA . ARG A 1 191 ? 11.495 -7.229 -2.133 1.00 82.31 191 ARG A CA 1
ATOM 1505 C C . ARG A 1 191 ? 10.809 -6.911 -0.799 1.00 82.31 191 ARG A C 1
ATOM 1507 O O . ARG A 1 191 ? 10.797 -5.760 -0.391 1.00 82.31 191 ARG A O 1
ATOM 1514 N N . ASN A 1 192 ? 10.362 -7.935 -0.069 1.00 78.69 192 ASN A N 1
ATOM 1515 C CA . ASN A 1 192 ? 10.120 -7.835 1.377 1.00 78.69 192 ASN A CA 1
ATOM 1516 C C . ASN A 1 192 ? 11.358 -8.397 2.099 1.00 78.69 192 ASN A C 1
ATOM 1518 O O . ASN A 1 192 ? 11.455 -9.601 2.361 1.00 78.69 192 ASN A O 1
ATOM 1522 N N . ASP A 1 193 ? 12.341 -7.513 2.265 1.00 79.50 193 ASP A N 1
ATOM 1523 C CA . ASP A 1 193 ? 13.706 -7.749 2.748 1.00 79.50 193 ASP A CA 1
ATOM 1524 C C . ASP A 1 193 ? 14.292 -6.387 3.185 1.00 79.50 193 ASP A C 1
ATOM 1526 O O . ASP A 1 193 ? 13.781 -5.352 2.749 1.00 79.50 193 ASP A O 1
ATOM 1530 N N . ASP A 1 194 ? 15.345 -6.331 4.005 1.00 76.25 194 ASP A N 1
ATOM 1531 C CA . ASP A 1 194 ? 15.875 -5.033 4.485 1.00 76.25 194 ASP A CA 1
ATOM 1532 C C . ASP A 1 194 ? 16.680 -4.249 3.431 1.00 76.25 194 ASP A C 1
ATOM 1534 O O . ASP A 1 194 ? 16.935 -3.052 3.580 1.00 76.25 194 ASP A O 1
ATOM 1538 N N . THR A 1 195 ? 17.007 -4.908 2.318 1.00 76.88 195 THR A N 1
ATOM 1539 C CA . THR A 1 195 ? 17.778 -4.374 1.196 1.00 76.88 195 THR A CA 1
ATOM 1540 C C . THR A 1 195 ? 17.121 -4.697 -0.148 1.00 76.88 195 THR A C 1
ATOM 1542 O O . THR A 1 195 ? 16.563 -5.771 -0.376 1.00 76.88 195 THR A O 1
ATOM 1545 N N . GLY A 1 196 ? 17.187 -3.749 -1.090 1.00 73.06 196 GLY A N 1
ATOM 1546 C CA . GLY A 1 196 ? 16.630 -3.924 -2.437 1.00 73.06 196 GLY A CA 1
ATOM 1547 C C . GLY A 1 196 ? 15.097 -4.004 -2.496 1.00 73.06 196 GLY A C 1
ATOM 1548 O O . GLY A 1 196 ? 14.558 -4.524 -3.470 1.00 73.06 196 GLY A O 1
ATOM 1549 N N . PHE A 1 197 ? 14.399 -3.489 -1.479 1.00 79.69 197 PHE A N 1
ATOM 1550 C CA . PHE A 1 197 ? 12.935 -3.456 -1.386 1.00 79.69 197 PHE A CA 1
ATOM 1551 C C . PHE A 1 197 ? 12.247 -2.409 -2.278 1.00 79.69 197 PHE A C 1
ATOM 1553 O O . PHE A 1 197 ? 11.036 -2.233 -2.206 1.00 79.69 197 PHE A O 1
ATOM 1560 N N . GLY A 1 198 ? 12.998 -1.706 -3.129 1.00 80.06 198 GLY A N 1
ATOM 1561 C CA . GLY A 1 198 ? 12.426 -0.777 -4.098 1.00 80.06 198 GLY A CA 1
ATOM 1562 C C . GLY A 1 198 ? 11.547 -1.490 -5.130 1.00 80.06 198 GLY A C 1
ATOM 1563 O O . GLY A 1 198 ? 11.910 -2.545 -5.651 1.00 80.06 198 GLY A O 1
ATOM 1564 N N . ALA A 1 199 ? 10.408 -0.876 -5.426 1.00 82.56 199 ALA A N 1
ATOM 1565 C CA . ALA A 1 199 ? 9.542 -1.182 -6.555 1.00 82.56 199 ALA A CA 1
ATOM 1566 C C . ALA A 1 199 ? 10.284 -1.122 -7.911 1.00 82.56 199 ALA A C 1
ATOM 1568 O O . ALA A 1 199 ? 11.137 -0.256 -8.103 1.00 82.56 199 ALA A O 1
ATOM 1569 N N . LYS A 1 200 ? 9.985 -2.045 -8.844 1.00 86.06 200 LYS A N 1
ATOM 1570 C CA . LYS A 1 200 ? 10.652 -2.143 -10.164 1.00 86.06 200 LYS A CA 1
ATOM 1571 C C . LYS A 1 200 ? 9.696 -2.590 -11.299 1.00 86.06 200 LYS A C 1
ATOM 1573 O O . LYS A 1 200 ? 9.484 -3.794 -11.407 1.00 86.06 200 LYS A O 1
ATOM 1578 N N . PRO A 1 201 ? 9.128 -1.683 -12.121 1.00 86.69 201 PRO A N 1
ATOM 1579 C CA . PRO A 1 201 ? 8.092 -1.904 -13.167 1.00 86.69 201 PRO A CA 1
ATOM 1580 C C . PRO A 1 201 ? 8.258 -3.082 -14.148 1.00 86.69 201 PRO A C 1
ATOM 1582 O O . PRO A 1 201 ? 9.301 -3.228 -14.765 1.00 86.69 201 PRO A O 1
ATOM 1585 N N . VAL A 1 202 ? 7.199 -3.880 -14.371 1.00 88.31 202 VAL A N 1
ATOM 1586 C CA . VAL A 1 202 ? 7.178 -5.049 -15.275 1.00 88.31 202 VAL A CA 1
ATOM 1587 C C . VAL A 1 202 ? 5.969 -5.114 -16.234 1.00 88.31 202 VAL A C 1
ATOM 1589 O O . VAL A 1 202 ? 5.719 -6.160 -16.810 1.00 88.31 202 VAL A O 1
ATOM 1592 N N . LEU A 1 203 ? 5.207 -4.029 -16.423 1.00 88.44 203 LEU A N 1
ATOM 1593 C CA . LEU A 1 203 ? 4.121 -3.883 -17.423 1.00 88.44 203 LEU A CA 1
ATOM 1594 C C . LEU A 1 203 ? 3.795 -2.379 -17.579 1.00 88.44 203 LEU A C 1
ATOM 1596 O O . LEU A 1 203 ? 4.268 -1.594 -16.761 1.00 88.44 203 LEU A O 1
ATOM 1600 N N . ALA A 1 204 ? 2.959 -1.962 -18.540 1.00 85.00 204 ALA A N 1
ATOM 1601 C CA . ALA A 1 204 ? 2.245 -0.669 -18.510 1.00 85.00 204 ALA A CA 1
ATOM 1602 C C . ALA A 1 204 ? 1.090 -0.591 -19.527 1.00 85.00 204 ALA A C 1
ATOM 1604 O O . ALA A 1 204 ? 1.375 -0.502 -20.702 1.00 85.00 204 ALA A O 1
ATOM 1605 N N . VAL A 1 205 ? -0.181 -0.601 -19.098 1.00 83.31 205 VAL A N 1
ATOM 1606 C CA . VAL A 1 205 ? -1.415 -0.812 -19.900 1.00 83.31 205 VAL A CA 1
ATOM 1607 C C . VAL A 1 205 ? -2.547 0.188 -19.557 1.00 83.31 205 VAL A C 1
ATOM 1609 O O . VAL A 1 205 ? -2.988 0.189 -18.410 1.00 83.31 205 VAL A O 1
ATOM 1612 N N . PRO A 1 206 ? -3.070 1.022 -20.479 1.00 80.25 206 PRO A N 1
ATOM 1613 C CA . PRO A 1 206 ? -4.214 1.922 -20.226 1.00 80.25 206 PRO A CA 1
ATOM 1614 C C . PRO A 1 206 ? -5.503 1.272 -19.738 1.00 80.25 206 PRO A C 1
ATOM 1616 O O . PRO A 1 206 ? -5.967 0.286 -20.298 1.00 80.25 206 PRO A O 1
ATOM 1619 N N . THR A 1 207 ? -6.121 1.881 -18.716 1.00 79.31 207 THR A N 1
ATOM 1620 C CA . THR A 1 207 ? -7.416 1.463 -18.178 1.00 79.31 207 THR A CA 1
ATOM 1621 C C . THR A 1 207 ? -8.383 2.630 -17.974 1.00 79.31 207 THR A C 1
ATOM 1623 O O . THR A 1 207 ? -8.086 3.678 -17.401 1.00 79.31 207 THR A O 1
ATOM 1626 N N . CYS A 1 208 ? -9.602 2.420 -18.453 1.00 81.25 208 CYS A N 1
ATOM 1627 C CA . CYS A 1 208 ? -10.769 3.263 -18.213 1.00 81.25 208 CYS A CA 1
ATOM 1628 C C . CYS A 1 208 ? -11.585 2.787 -16.992 1.00 81.25 208 CYS A C 1
ATOM 1630 O O . CYS A 1 208 ? -12.718 3.224 -16.817 1.00 81.25 208 CYS A O 1
ATOM 1632 N N . LYS A 1 209 ? -11.051 1.846 -16.193 1.00 77.62 209 LYS A N 1
ATOM 1633 C CA . LYS A 1 209 ? -11.721 1.150 -15.071 1.00 77.62 209 LYS A CA 1
ATOM 1634 C C . LYS A 1 209 ? -12.989 0.353 -15.413 1.00 77.62 209 LYS A C 1
ATOM 1636 O O . LYS A 1 209 ? -13.574 -0.260 -14.521 1.00 77.62 209 LYS A O 1
ATOM 1641 N N . GLN A 1 210 ? -13.400 0.279 -16.678 1.00 81.75 210 GLN A N 1
ATOM 1642 C CA . GLN A 1 210 ? -14.594 -0.480 -17.069 1.00 81.75 210 GLN A CA 1
ATOM 1643 C C . GLN A 1 210 ? -14.391 -2.003 -17.080 1.00 81.75 210 GLN A C 1
ATOM 1645 O O . GLN A 1 210 ? -15.358 -2.709 -16.817 1.00 81.75 210 GLN A O 1
ATOM 1650 N N . GLY A 1 211 ? -13.157 -2.489 -17.259 1.00 81.06 211 GLY A N 1
ATOM 1651 C CA . GLY A 1 211 ? -12.824 -3.922 -17.283 1.00 81.06 211 GLY A CA 1
ATOM 1652 C C . GLY A 1 211 ? -13.263 -4.727 -16.049 1.00 81.06 211 GLY A C 1
ATOM 1653 O O . GLY A 1 211 ? -13.553 -4.150 -14.998 1.00 81.06 211 GLY A O 1
ATOM 1654 N N . SER A 1 212 ? -13.350 -6.050 -16.171 1.00 87.81 212 SER A N 1
ATOM 1655 C CA . SER A 1 212 ? -13.960 -6.944 -15.171 1.00 87.81 212 SER A CA 1
ATOM 1656 C C . SER A 1 212 ? -12.983 -7.424 -14.083 1.00 87.81 212 SER A C 1
ATOM 1658 O O . SER A 1 212 ? -11.763 -7.209 -14.145 1.00 87.81 212 SER A O 1
ATOM 1660 N N . TYR A 1 213 ? -13.508 -8.109 -13.058 1.00 86.12 213 TYR A N 1
ATOM 1661 C CA . TYR A 1 213 ? -12.644 -8.804 -12.099 1.00 86.12 213 TYR A CA 1
ATOM 1662 C C . TYR A 1 213 ? -11.975 -10.038 -12.727 1.00 86.12 213 TYR A C 1
ATOM 1664 O O . TYR A 1 213 ? -10.826 -10.320 -12.396 1.00 86.12 213 TYR A O 1
ATOM 1672 N N . HIS A 1 214 ? -12.626 -10.715 -13.682 1.00 88.44 214 HIS A N 1
ATOM 1673 C CA . HIS A 1 214 ? -12.037 -11.828 -14.436 1.00 88.44 214 HIS A CA 1
ATOM 1674 C C . HIS A 1 214 ? -10.811 -11.382 -15.249 1.00 88.44 214 HIS A C 1
ATOM 1676 O O . HIS A 1 214 ? -9.776 -12.044 -15.213 1.00 88.44 214 HIS A O 1
ATOM 1682 N N . GLU A 1 215 ? -10.868 -10.219 -15.909 1.00 89.31 215 GLU A N 1
ATOM 1683 C CA . GLU A 1 215 ? -9.701 -9.626 -16.582 1.00 89.31 215 GLU A CA 1
ATOM 1684 C C . GLU A 1 215 ? -8.582 -9.298 -15.583 1.00 89.31 215 GLU A C 1
ATOM 1686 O O . GLU A 1 215 ? -7.411 -9.586 -15.832 1.00 89.31 215 GLU A O 1
ATOM 1691 N N . SER A 1 216 ? -8.937 -8.758 -14.413 1.00 88.25 216 SER A N 1
ATOM 1692 C CA . SER A 1 216 ? -7.973 -8.484 -13.341 1.00 88.25 216 SER A CA 1
ATOM 1693 C C . SER A 1 216 ? -7.308 -9.775 -12.834 1.00 88.25 216 SER A C 1
ATOM 1695 O O . SER A 1 216 ? -6.088 -9.811 -12.664 1.00 88.25 216 SER A O 1
ATOM 1697 N N . ALA A 1 217 ? -8.075 -10.854 -12.648 1.00 88.62 217 ALA A N 1
ATOM 1698 C CA . ALA A 1 217 ? -7.577 -12.168 -12.246 1.00 88.62 217 ALA A CA 1
ATOM 1699 C C . ALA A 1 217 ? -6.699 -12.817 -13.330 1.00 88.62 217 ALA A C 1
ATOM 1701 O O . ALA A 1 217 ? -5.653 -13.386 -13.010 1.00 88.62 217 ALA A O 1
ATOM 1702 N N . LEU A 1 218 ? -7.064 -12.686 -14.608 1.00 91.44 218 LEU A N 1
ATOM 1703 C CA . LEU A 1 218 ? -6.249 -13.155 -15.727 1.00 91.44 218 LEU A CA 1
ATOM 1704 C C . LEU A 1 218 ? -4.889 -12.459 -15.747 1.00 91.44 218 LEU A C 1
ATOM 1706 O O . LEU A 1 218 ? -3.863 -13.133 -15.794 1.00 91.44 218 LEU A O 1
ATOM 1710 N N . VAL A 1 219 ? -4.850 -11.129 -15.628 1.00 91.12 219 VAL A N 1
ATOM 1711 C CA . VAL A 1 219 ? -3.577 -10.396 -15.647 1.00 91.12 219 VAL A CA 1
ATOM 1712 C C . VAL A 1 219 ? -2.701 -10.739 -14.431 1.00 91.12 219 VAL A C 1
ATOM 1714 O O . VAL A 1 219 ? -1.484 -10.843 -14.582 1.00 91.12 219 VAL A O 1
ATOM 1717 N N . MET A 1 220 ? -3.277 -11.007 -13.248 1.00 89.38 220 MET A N 1
ATOM 1718 C CA . MET A 1 220 ? -2.530 -11.589 -12.113 1.00 89.38 220 MET A CA 1
ATOM 1719 C C . MET A 1 220 ? -1.836 -12.909 -12.486 1.00 89.38 220 MET A C 1
ATOM 1721 O O . MET A 1 220 ? -0.644 -13.053 -12.205 1.00 89.38 220 MET A O 1
ATOM 1725 N N . GLU A 1 221 ? -2.518 -13.845 -13.155 1.00 92.44 221 GLU A N 1
ATOM 1726 C CA . GLU A 1 221 ? -1.890 -15.117 -13.546 1.00 92.44 221 GLU A CA 1
ATOM 1727 C C . GLU A 1 221 ? -0.898 -14.960 -14.710 1.00 92.44 221 GLU A C 1
ATOM 1729 O O . GLU A 1 221 ? 0.154 -15.599 -14.693 1.00 92.44 221 GLU A O 1
ATOM 1734 N N . MET A 1 222 ? -1.134 -14.042 -15.657 1.00 93.88 222 MET A N 1
ATOM 1735 C CA . MET A 1 222 ? -0.149 -13.701 -16.699 1.00 93.88 222 MET A CA 1
ATOM 1736 C C . MET A 1 222 ? 1.187 -13.262 -16.088 1.00 93.88 222 MET A C 1
ATOM 1738 O O . MET A 1 222 ? 2.247 -13.733 -16.502 1.00 93.88 222 MET A O 1
ATOM 1742 N N . ILE A 1 223 ? 1.153 -12.400 -15.068 1.00 92.62 223 ILE A N 1
ATOM 1743 C CA . ILE A 1 223 ? 2.359 -11.901 -14.388 1.00 92.62 223 ILE A CA 1
ATOM 1744 C C . ILE A 1 223 ? 3.044 -13.017 -13.591 1.00 92.62 223 ILE A C 1
ATOM 1746 O O . ILE A 1 223 ? 4.268 -13.149 -13.652 1.00 92.62 223 ILE A O 1
ATOM 1750 N N . ARG A 1 224 ? 2.272 -13.873 -12.907 1.00 92.12 224 ARG A N 1
ATOM 1751 C CA . ARG A 1 224 ? 2.791 -15.065 -12.212 1.00 92.12 224 ARG A CA 1
ATOM 1752 C C . ARG A 1 224 ? 3.475 -16.034 -13.180 1.00 92.12 224 ARG A C 1
ATOM 1754 O O . ARG A 1 224 ? 4.595 -16.470 -12.912 1.00 92.12 224 ARG A O 1
ATOM 1761 N N . HIS A 1 225 ? 2.864 -16.320 -14.330 1.00 94.31 225 HIS A N 1
ATOM 1762 C CA . HIS A 1 225 ? 3.452 -17.175 -15.363 1.00 94.31 225 HIS A CA 1
ATOM 1763 C C . HIS A 1 225 ? 4.682 -16.539 -16.018 1.00 94.31 225 HIS A C 1
ATOM 1765 O O . HIS A 1 225 ? 5.700 -17.217 -16.154 1.00 94.31 225 HIS A O 1
ATOM 1771 N N . ALA A 1 226 ? 4.647 -15.248 -16.361 1.00 95.31 226 ALA A N 1
ATOM 1772 C CA . ALA A 1 226 ? 5.794 -14.534 -16.927 1.00 95.31 226 ALA A CA 1
ATOM 1773 C C . ALA A 1 226 ? 6.991 -14.546 -15.964 1.00 95.31 226 ALA A C 1
ATOM 1775 O O . ALA A 1 226 ? 8.124 -14.813 -16.365 1.00 95.31 226 ALA A O 1
ATOM 1776 N N . TRP A 1 227 ? 6.737 -14.342 -14.672 1.00 94.44 227 TRP A N 1
ATOM 1777 C CA . TRP A 1 227 ? 7.751 -14.444 -13.628 1.00 94.44 227 TRP A CA 1
ATOM 1778 C C . TRP A 1 227 ? 8.323 -15.859 -13.468 1.00 94.44 227 TRP A C 1
ATOM 1780 O O . TRP A 1 227 ? 9.530 -16.019 -13.289 1.00 94.44 227 TRP A O 1
ATOM 1790 N N . LYS A 1 228 ? 7.478 -16.887 -13.570 1.00 94.19 228 LYS A N 1
ATOM 1791 C CA . LYS A 1 228 ? 7.869 -18.300 -13.472 1.00 94.19 228 LYS A CA 1
ATOM 1792 C C . LYS A 1 228 ? 8.710 -18.784 -14.659 1.00 94.19 228 LYS A C 1
ATOM 1794 O O . LYS A 1 228 ? 9.592 -19.618 -14.468 1.00 94.19 228 LYS A O 1
ATOM 1799 N N . ILE A 1 229 ? 8.449 -18.284 -15.872 1.00 96.31 229 ILE A N 1
ATOM 1800 C CA . ILE A 1 229 ? 9.171 -18.697 -17.094 1.00 96.31 229 ILE A CA 1
ATOM 1801 C C . ILE A 1 229 ? 10.361 -17.795 -17.455 1.00 96.31 229 ILE A C 1
ATOM 1803 O O . ILE A 1 229 ? 11.225 -18.228 -18.214 1.00 96.31 229 ILE A O 1
ATOM 1807 N N . SER A 1 230 ? 10.438 -16.568 -16.928 1.00 95.50 230 SER A N 1
ATOM 1808 C CA . SER A 1 230 ? 11.565 -15.664 -17.190 1.00 95.50 230 SER A CA 1
ATOM 1809 C C . SER A 1 230 ? 12.868 -16.172 -16.549 1.00 95.50 230 SER A C 1
ATOM 1811 O O . SER A 1 230 ? 12.873 -16.479 -15.352 1.00 95.50 230 SER A O 1
ATOM 1813 N N . PRO A 1 231 ? 14.010 -16.181 -17.269 1.00 95.12 231 PRO A N 1
ATOM 1814 C CA . PRO A 1 231 ? 15.307 -16.540 -16.687 1.00 95.12 231 PRO A CA 1
ATOM 1815 C C . PRO A 1 231 ? 15.753 -15.554 -15.592 1.00 95.12 231 PRO A C 1
ATOM 1817 O O . PRO A 1 231 ? 16.448 -15.941 -14.653 1.00 95.12 231 PRO A O 1
ATOM 1820 N N . TYR A 1 232 ? 15.294 -14.301 -15.661 1.00 93.38 232 TYR A N 1
ATOM 1821 C CA . TYR A 1 232 ? 15.523 -13.259 -14.650 1.00 93.38 232 TYR A CA 1
ATOM 1822 C C . TYR A 1 232 ? 14.457 -13.257 -13.538 1.00 93.38 232 TYR A C 1
ATOM 1824 O O . TYR A 1 232 ? 14.459 -12.388 -12.664 1.00 93.38 232 TYR A O 1
ATOM 1832 N N . GLY A 1 233 ? 13.530 -14.219 -13.588 1.00 91.00 233 GLY A N 1
ATOM 1833 C CA . GLY A 1 233 ? 12.382 -14.343 -12.704 1.00 91.00 233 GLY A CA 1
ATOM 1834 C C . GLY A 1 233 ? 12.594 -15.290 -11.525 1.00 91.00 233 GLY A C 1
ATOM 1835 O O . GLY A 1 233 ? 13.570 -15.192 -10.777 1.00 91.00 233 GLY A O 1
ATOM 1836 N N . GLU A 1 234 ? 11.670 -16.233 -11.343 1.00 90.31 234 GLU A N 1
ATOM 1837 C CA . GLU A 1 234 ? 11.627 -17.151 -10.197 1.00 90.31 234 GLU A CA 1
ATOM 1838 C C . GLU A 1 234 ? 12.930 -17.950 -9.981 1.00 90.31 234 GLU A C 1
ATOM 1840 O O . GLU A 1 234 ? 13.316 -18.214 -8.830 1.00 90.31 234 GLU A O 1
ATOM 1845 N N . ALA A 1 235 ? 13.634 -18.285 -11.067 1.00 89.62 235 ALA A N 1
ATOM 1846 C CA . ALA A 1 235 ? 14.920 -18.977 -11.031 1.00 89.62 235 ALA A CA 1
ATOM 1847 C C . ALA A 1 235 ? 15.999 -18.162 -10.291 1.00 89.62 235 ALA A C 1
ATOM 1849 O O . ALA A 1 235 ? 16.613 -18.662 -9.346 1.00 89.62 235 ALA A O 1
ATOM 1850 N N . LEU A 1 236 ? 16.179 -16.892 -10.673 1.00 86.69 236 LEU A N 1
ATOM 1851 C CA . LEU A 1 236 ? 17.211 -15.991 -10.143 1.00 86.69 236 LEU A CA 1
ATOM 1852 C C . LEU A 1 236 ? 16.797 -15.303 -8.830 1.00 86.69 236 LEU A C 1
ATOM 1854 O O . LEU A 1 236 ? 17.637 -14.958 -7.997 1.00 86.69 236 LEU A O 1
ATOM 1858 N N . HIS A 1 237 ? 15.500 -15.063 -8.644 1.00 83.50 237 HIS A N 1
ATOM 1859 C CA . HIS A 1 237 ? 14.985 -14.142 -7.627 1.00 83.50 237 HIS A CA 1
ATOM 1860 C C . HIS A 1 237 ? 13.908 -14.719 -6.711 1.00 83.50 237 HIS A C 1
ATOM 1862 O O . HIS A 1 237 ? 13.674 -14.172 -5.630 1.00 83.50 237 HIS A O 1
ATOM 1868 N N . GLY A 1 238 ? 13.314 -15.848 -7.090 1.00 86.00 238 GLY A N 1
ATOM 1869 C CA . GLY A 1 238 ? 12.368 -16.584 -6.264 1.00 86.00 238 GLY A CA 1
ATOM 1870 C C . GLY A 1 238 ? 10.904 -16.363 -6.550 1.00 86.00 238 GLY A C 1
ATOM 1871 O O . GLY A 1 238 ? 10.516 -15.358 -7.124 1.00 86.00 238 GLY A O 1
ATOM 1872 N N . SER A 1 239 ? 10.111 -17.336 -6.118 1.00 87.44 239 SER A N 1
ATOM 1873 C CA . SER A 1 239 ? 8.659 -17.390 -6.235 1.00 87.44 239 SER A CA 1
ATOM 1874 C C . SER A 1 239 ? 8.000 -16.122 -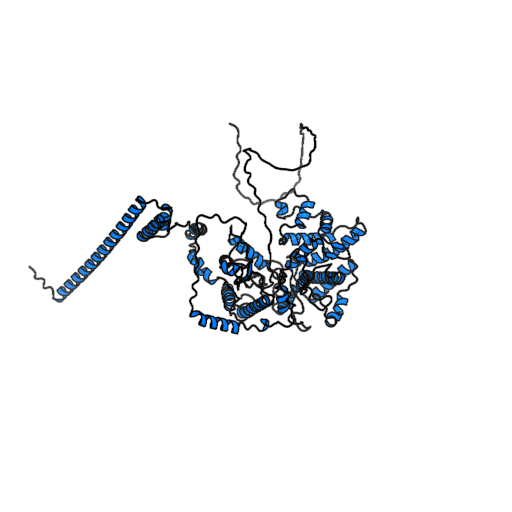5.680 1.00 87.44 239 SER A C 1
ATOM 1876 O O . SER A 1 239 ? 8.530 -15.479 -4.767 1.00 87.44 239 SER A O 1
ATOM 1878 N N . LEU A 1 240 ? 6.843 -15.756 -6.234 1.00 83.81 240 LEU A N 1
ATOM 1879 C CA . LEU A 1 240 ? 5.987 -14.722 -5.651 1.00 83.81 240 LEU A CA 1
ATOM 1880 C C . LEU A 1 240 ? 5.205 -15.335 -4.486 1.00 83.81 240 LEU A C 1
ATOM 1882 O O . LEU A 1 240 ? 4.666 -16.431 -4.619 1.00 83.81 240 LEU A O 1
ATOM 1886 N N . TRP A 1 241 ? 5.158 -14.626 -3.357 1.00 77.12 241 TRP A N 1
ATOM 1887 C CA . TRP A 1 241 ? 4.626 -15.155 -2.091 1.00 77.12 241 TRP A CA 1
ATOM 1888 C C . TRP A 1 241 ? 3.482 -14.331 -1.491 1.00 77.12 241 TRP A C 1
ATOM 1890 O O . TRP A 1 241 ? 2.889 -14.763 -0.510 1.00 77.12 241 TRP A O 1
ATOM 1900 N N . SER A 1 242 ? 3.176 -13.147 -2.033 1.00 80.62 242 SER A N 1
ATOM 1901 C CA . SER A 1 242 ? 2.059 -12.322 -1.562 1.00 80.62 242 SER A CA 1
ATOM 1902 C C . SER A 1 242 ? 1.486 -11.431 -2.671 1.00 80.62 242 SER A C 1
ATOM 1904 O O . SER A 1 242 ? 2.231 -10.869 -3.478 1.00 80.62 242 SER A O 1
ATOM 1906 N N . ILE A 1 243 ? 0.152 -11.328 -2.671 1.00 81.56 243 ILE A N 1
ATOM 1907 C CA . ILE A 1 243 ? -0.730 -10.501 -3.509 1.00 81.56 243 ILE A CA 1
ATOM 1908 C C . ILE A 1 243 ? -1.942 -10.094 -2.615 1.00 81.56 243 ILE A C 1
ATOM 1910 O O . ILE A 1 243 ? -2.287 -10.868 -1.727 1.00 81.56 243 ILE A O 1
ATOM 1914 N N . ALA A 1 244 ? -2.550 -8.906 -2.781 1.00 78.19 244 ALA A N 1
ATOM 1915 C CA . ALA A 1 244 ? -3.699 -8.347 -2.010 1.00 78.19 244 ALA A CA 1
ATOM 1916 C C . ALA A 1 244 ? -4.214 -7.012 -2.624 1.00 78.19 244 ALA A C 1
ATOM 1918 O O . ALA A 1 244 ? -3.946 -6.814 -3.795 1.00 78.19 244 ALA A O 1
ATOM 1919 N N . SER A 1 245 ? -4.879 -6.055 -1.941 1.00 79.94 245 SER A N 1
ATOM 1920 C CA . SER A 1 245 ? -5.385 -4.777 -2.538 1.00 79.94 245 SER A CA 1
ATOM 1921 C C . SER A 1 245 ? -5.465 -3.587 -1.553 1.00 79.94 245 SER A C 1
ATOM 1923 O O . SER A 1 245 ? -5.206 -3.769 -0.370 1.00 79.94 245 SER A O 1
ATOM 1925 N N . ASP A 1 246 ? -5.841 -2.383 -2.021 1.00 71.12 246 ASP A N 1
ATOM 1926 C CA . ASP A 1 246 ? -6.536 -1.357 -1.200 1.00 71.12 246 ASP A CA 1
ATOM 1927 C C . ASP A 1 246 ? -7.922 -1.824 -0.785 1.00 71.12 246 ASP A C 1
ATOM 1929 O O . ASP A 1 246 ? -8.485 -1.307 0.180 1.00 71.12 246 ASP A O 1
ATOM 1933 N N . GLY A 1 247 ? -8.477 -2.747 -1.568 1.00 69.25 247 GLY A N 1
ATOM 1934 C CA . GLY A 1 247 ? -9.894 -3.008 -1.602 1.00 69.25 247 GLY A CA 1
ATOM 1935 C C . GLY A 1 247 ? -10.606 -2.337 -2.780 1.00 69.25 247 GLY A C 1
ATOM 1936 O O . GLY A 1 247 ? -11.802 -2.062 -2.643 1.00 69.25 247 GLY A O 1
ATOM 1937 N N . ASP A 1 248 ? -9.944 -2.104 -3.925 1.00 78.25 248 ASP A N 1
ATOM 1938 C CA . ASP A 1 248 ? -10.653 -1.755 -5.162 1.00 78.25 248 ASP A CA 1
ATOM 1939 C C . ASP A 1 248 ? -11.735 -2.824 -5.400 1.00 78.25 248 ASP A C 1
ATOM 1941 O O . ASP A 1 248 ? -11.411 -4.024 -5.418 1.00 78.25 248 ASP A O 1
ATOM 1945 N N . PRO A 1 249 ? -13.014 -2.433 -5.563 1.00 76.88 249 PRO A N 1
ATOM 1946 C CA . PRO A 1 249 ? -14.123 -3.380 -5.607 1.00 76.88 249 PRO A CA 1
ATOM 1947 C C . PRO A 1 249 ? -13.995 -4.475 -6.669 1.00 76.88 249 PRO A C 1
ATOM 1949 O O . PRO A 1 249 ? -14.525 -5.563 -6.467 1.00 76.88 249 PRO A O 1
ATOM 1952 N N . LYS A 1 250 ? -13.265 -4.236 -7.766 1.00 80.88 250 LYS A N 1
ATOM 1953 C CA . LYS A 1 250 ? -13.041 -5.225 -8.832 1.00 80.88 250 LYS A CA 1
ATOM 1954 C C . LYS A 1 250 ? -11.842 -6.124 -8.565 1.00 80.88 250 LYS A C 1
ATOM 1956 O O . LYS A 1 250 ? -11.763 -7.229 -9.091 1.00 80.88 250 LYS A O 1
ATOM 1961 N N . ARG A 1 251 ? -10.889 -5.674 -7.753 1.00 81.12 251 ARG A N 1
ATOM 1962 C CA . ARG A 1 251 ? -9.636 -6.401 -7.509 1.00 81.12 251 ARG A CA 1
ATOM 1963 C C . ARG A 1 251 ? -9.722 -7.277 -6.269 1.00 81.12 251 ARG A C 1
ATOM 1965 O O . ARG A 1 251 ? -9.148 -8.363 -6.274 1.00 81.12 251 ARG A O 1
ATOM 1972 N N . ARG A 1 252 ? -10.521 -6.883 -5.270 1.00 80.44 252 ARG A N 1
ATOM 1973 C CA . ARG A 1 252 ? -10.872 -7.722 -4.111 1.00 80.44 252 ARG A CA 1
ATOM 1974 C C . ARG A 1 252 ? -11.385 -9.125 -4.514 1.00 80.44 252 ARG A C 1
ATOM 1976 O O . ARG A 1 252 ? -10.757 -10.089 -4.083 1.00 80.44 252 ARG A O 1
ATOM 1983 N N . PRO A 1 253 ? -12.424 -9.309 -5.360 1.00 81.25 253 PRO A N 1
ATOM 1984 C CA . PRO A 1 253 ? -12.882 -10.647 -5.758 1.00 81.25 253 PRO A CA 1
ATOM 1985 C C . PRO A 1 253 ? -11.829 -11.436 -6.552 1.00 81.25 253 PRO A C 1
ATOM 1987 O O . PRO A 1 253 ? -11.619 -12.614 -6.265 1.00 81.25 253 PRO A O 1
ATOM 1990 N N . ALA A 1 254 ? -11.093 -10.790 -7.465 1.00 84.56 254 ALA A N 1
ATOM 1991 C CA . ALA A 1 254 ? -9.988 -11.424 -8.190 1.00 84.56 254 ALA A CA 1
ATOM 1992 C C . ALA A 1 254 ? -8.915 -11.990 -7.236 1.00 84.56 254 ALA A C 1
ATOM 1994 O O . ALA A 1 254 ? -8.413 -13.095 -7.435 1.00 84.56 254 ALA A O 1
ATOM 1995 N N . LEU A 1 255 ? -8.607 -11.275 -6.151 1.00 80.69 255 LEU A N 1
ATOM 1996 C CA . LEU A 1 255 ? -7.685 -11.736 -5.111 1.00 80.69 255 LEU A CA 1
ATOM 1997 C C . LEU A 1 255 ? -8.253 -12.841 -4.239 1.00 80.69 255 LEU A C 1
ATOM 1999 O O . LEU A 1 255 ? -7.510 -13.746 -3.881 1.00 80.69 255 LEU A O 1
ATOM 2003 N N . TYR A 1 256 ? -9.548 -12.824 -3.928 1.00 81.38 256 TYR A N 1
ATOM 2004 C CA . TYR A 1 256 ? -10.183 -13.970 -3.281 1.00 81.38 256 TYR A CA 1
ATOM 2005 C C . TYR A 1 256 ? -10.026 -15.229 -4.149 1.00 81.38 256 TYR A C 1
ATOM 2007 O O . TYR A 1 256 ? -9.560 -16.255 -3.652 1.00 81.38 256 TYR A O 1
ATOM 2015 N N . GLN A 1 257 ? -10.267 -15.141 -5.462 1.00 83.69 257 GLN A N 1
ATOM 2016 C CA . GLN A 1 257 ? -10.048 -16.263 -6.386 1.00 83.69 257 GLN A CA 1
ATOM 2017 C C . GLN A 1 257 ? -8.561 -16.670 -6.550 1.00 83.69 257 GLN A C 1
ATOM 2019 O O . GLN A 1 257 ? -8.289 -17.795 -6.987 1.00 83.69 257 GLN A O 1
ATOM 2024 N N . HIS A 1 258 ? -7.600 -15.804 -6.202 1.00 80.94 258 HIS A N 1
ATOM 2025 C CA . HIS A 1 258 ? -6.148 -16.059 -6.285 1.00 80.94 258 HIS A CA 1
ATOM 2026 C C . HIS A 1 258 ? -5.495 -16.526 -4.981 1.00 80.94 258 HIS A C 1
ATOM 2028 O O . HIS A 1 258 ? -4.583 -17.349 -5.014 1.00 80.94 258 HIS A O 1
ATOM 2034 N N . CYS A 1 259 ? -5.951 -16.024 -3.838 1.00 81.81 259 CYS A N 1
ATOM 2035 C CA . CYS A 1 259 ? -5.321 -16.229 -2.533 1.00 81.81 259 CYS A CA 1
ATOM 2036 C C . CYS A 1 259 ? -6.112 -17.180 -1.622 1.00 81.81 259 CYS A C 1
ATOM 2038 O O . CYS A 1 259 ? -5.511 -17.816 -0.763 1.00 81.81 259 CYS A O 1
ATOM 2040 N N . MET A 1 260 ? -7.423 -17.345 -1.833 1.00 78.69 260 MET A N 1
ATOM 2041 C CA . MET A 1 260 ? -8.290 -18.228 -1.034 1.00 78.69 260 MET A CA 1
ATOM 2042 C C . MET A 1 260 ? -8.612 -19.529 -1.791 1.00 78.69 260 MET A C 1
ATOM 2044 O O . MET A 1 260 ? -9.763 -19.937 -1.907 1.00 78.69 260 MET A O 1
ATOM 2048 N N . GLN A 1 261 ? -7.586 -20.162 -2.376 1.00 75.44 261 GLN A N 1
ATOM 2049 C CA . GLN A 1 261 ? -7.753 -21.321 -3.271 1.00 75.44 261 GLN A CA 1
ATOM 2050 C C . GLN A 1 261 ? -7.837 -22.679 -2.562 1.00 75.44 261 GLN A C 1
ATOM 2052 O O . GLN A 1 261 ? -8.380 -23.621 -3.135 1.00 75.44 261 GLN A O 1
ATOM 2057 N N . TYR A 1 262 ? -7.274 -22.791 -1.357 1.00 73.25 262 TYR A N 1
ATOM 2058 C CA . TYR A 1 262 ? -7.135 -24.051 -0.627 1.00 73.25 262 TYR A CA 1
ATOM 2059 C C . TYR A 1 262 ? -7.505 -23.839 0.841 1.00 73.25 262 TYR A C 1
ATOM 2061 O O . TYR A 1 262 ? -6.970 -22.934 1.482 1.00 73.25 262 TYR A O 1
ATOM 2069 N N . GLU A 1 263 ? -8.368 -24.698 1.391 1.00 69.69 263 GLU A N 1
ATOM 2070 C CA . GLU A 1 263 ? -8.427 -24.869 2.844 1.00 69.69 263 GLU A CA 1
ATOM 2071 C C . GLU A 1 263 ? -7.099 -25.494 3.285 1.00 69.69 263 GLU A C 1
ATOM 2073 O O . GLU A 1 263 ? -6.763 -26.617 2.898 1.00 69.69 263 GLU A O 1
ATOM 2078 N N . LEU A 1 264 ? -6.338 -24.746 4.077 1.00 63.78 264 LEU A N 1
ATOM 2079 C CA . LEU A 1 264 ? -5.098 -25.224 4.667 1.00 63.78 264 LEU A CA 1
ATOM 2080 C C . LEU A 1 264 ? -5.433 -26.179 5.821 1.00 63.78 264 LEU A C 1
ATOM 2082 O O . LEU A 1 264 ? -6.318 -25.927 6.644 1.00 63.78 264 LEU A O 1
ATOM 2086 N N . LYS A 1 265 ? -4.744 -27.313 5.874 1.00 71.06 265 LYS A N 1
ATOM 2087 C CA . LYS A 1 265 ? -4.992 -28.381 6.850 1.00 71.06 265 LYS A CA 1
ATOM 2088 C C . LYS A 1 265 ? -4.031 -28.240 8.026 1.00 71.06 265 LYS A C 1
ATOM 2090 O O . LYS A 1 265 ? -3.040 -27.527 7.946 1.00 71.06 265 LYS A O 1
ATOM 2095 N N . GLU A 1 266 ? -4.267 -28.962 9.119 1.00 48.62 266 GLU A N 1
ATOM 2096 C CA . GLU A 1 266 ? -3.379 -28.929 10.301 1.00 48.62 266 GLU A CA 1
ATOM 2097 C C . GLU A 1 266 ? -1.947 -29.455 10.043 1.00 48.62 266 GLU A C 1
ATOM 2099 O O . GLU A 1 266 ? -1.069 -29.273 10.882 1.00 48.62 266 GLU A O 1
ATOM 2104 N N . GLY A 1 267 ? -1.686 -30.059 8.876 1.00 59.78 267 GLY A N 1
ATOM 2105 C CA . GLY A 1 267 ? -0.333 -30.364 8.388 1.00 59.78 267 GLY A CA 1
ATOM 2106 C C . GLY A 1 267 ? 0.287 -29.294 7.473 1.00 59.78 267 GLY A C 1
ATOM 2107 O O . GLY A 1 267 ? 1.491 -29.343 7.213 1.00 59.78 267 GLY A O 1
ATOM 2108 N N . ASP A 1 268 ? -0.496 -28.330 6.982 1.00 51.91 268 ASP A N 1
ATOM 2109 C CA . ASP A 1 268 ? -0.015 -27.273 6.096 1.00 51.91 268 ASP A CA 1
ATOM 2110 C C . ASP A 1 268 ? 0.599 -26.139 6.913 1.00 51.91 268 ASP A C 1
ATOM 2112 O O . ASP A 1 268 ? -0.071 -25.431 7.662 1.00 51.91 268 ASP A O 1
ATOM 2116 N N . LYS A 1 269 ? 1.904 -25.928 6.721 1.00 54.91 269 LYS A N 1
ATOM 2117 C CA . LYS A 1 269 ? 2.760 -25.041 7.530 1.00 54.91 269 LYS A CA 1
ATOM 2118 C C . LYS A 1 269 ? 2.396 -23.540 7.495 1.00 54.91 269 LYS A C 1
ATOM 2120 O O . LYS A 1 269 ? 3.167 -22.718 7.977 1.00 54.91 269 LYS A O 1
ATOM 2125 N N . LEU A 1 270 ? 1.288 -23.168 6.861 1.00 49.44 270 LEU A N 1
ATOM 2126 C CA . LEU A 1 270 ? 0.950 -21.805 6.453 1.00 49.44 270 LEU A CA 1
ATOM 2127 C C . LEU A 1 270 ? -0.409 -21.301 7.006 1.00 49.44 270 LEU A C 1
ATOM 2129 O O . LEU A 1 270 ? -0.674 -20.126 6.871 1.00 49.44 270 LEU A O 1
ATOM 2133 N N . PHE A 1 271 ? -1.241 -22.144 7.622 1.00 35.94 271 PHE A N 1
ATOM 2134 C CA . PHE A 1 271 ? -2.692 -21.996 7.906 1.00 35.94 271 PHE A CA 1
ATOM 2135 C C . PHE A 1 271 ? -3.537 -20.676 7.675 1.00 35.94 271 PHE A C 1
ATOM 2137 O O . PHE A 1 271 ? -4.546 -20.801 6.982 1.00 35.94 271 PHE A O 1
ATOM 2144 N N . GLU A 1 272 ? -3.267 -19.446 8.152 1.00 40.31 272 GLU A N 1
ATOM 2145 C CA . GLU A 1 272 ? -4.130 -18.226 7.919 1.00 40.31 272 GLU A CA 1
ATOM 2146 C C . GLU A 1 272 ? -3.414 -17.096 7.106 1.00 40.31 272 GLU A C 1
ATOM 2148 O O . GLU A 1 272 ? -2.367 -17.430 6.608 1.00 40.31 272 GLU A O 1
ATOM 2153 N N . TYR A 1 273 ? -3.853 -15.792 7.019 1.00 40.75 273 TYR A N 1
ATOM 2154 C CA . TYR A 1 273 ? -3.026 -14.520 6.790 1.00 40.75 273 TYR A CA 1
ATOM 2155 C C . TYR A 1 273 ? -3.373 -13.548 5.454 1.00 40.75 273 TYR A C 1
ATOM 2157 O O . TYR A 1 273 ? -4.036 -14.176 4.639 1.00 40.75 273 TYR A O 1
ATOM 2165 N N . LEU A 1 274 ? -3.284 -12.192 4.972 1.00 47.62 274 LEU A N 1
ATOM 2166 C CA . LEU A 1 274 ? -2.992 -10.619 5.120 1.00 47.62 274 LEU A CA 1
ATOM 2167 C C . LEU A 1 274 ? -4.012 -9.582 4.463 1.00 47.62 274 LEU A C 1
ATOM 2169 O O . LEU A 1 274 ? -4.898 -10.104 3.799 1.00 47.62 274 LEU A O 1
ATOM 2173 N N . ASP A 1 275 ? -4.006 -8.187 4.507 1.00 41.56 275 ASP A N 1
ATOM 2174 C CA . ASP A 1 275 ? -3.085 -7.035 4.955 1.00 41.56 275 ASP A CA 1
ATOM 2175 C C . ASP A 1 275 ? -3.726 -5.613 5.303 1.00 41.56 275 ASP A C 1
ATOM 2177 O O . ASP A 1 275 ? -4.937 -5.444 5.192 1.00 41.56 275 ASP A O 1
ATOM 2181 N N . TYR A 1 276 ? -2.948 -4.581 5.733 1.00 48.53 276 TYR A N 1
ATOM 2182 C CA . TYR A 1 276 ? -3.331 -3.533 6.715 1.00 48.53 276 TYR A CA 1
ATOM 2183 C C . TYR A 1 276 ? -3.655 -2.078 6.293 1.00 48.53 276 TYR A C 1
ATOM 2185 O O . TYR A 1 276 ? -4.620 -1.506 6.810 1.00 48.53 276 TYR A O 1
ATOM 2193 N N . LYS A 1 277 ? -2.855 -1.402 5.456 1.00 44.38 277 LYS A N 1
ATOM 2194 C CA . LYS A 1 277 ? -2.754 0.083 5.524 1.00 44.38 277 LYS A CA 1
ATOM 2195 C C . LYS A 1 277 ? -3.990 0.889 5.103 1.00 44.38 277 LYS A C 1
ATOM 2197 O O . LYS A 1 277 ? -4.305 1.884 5.760 1.00 44.38 277 LYS A O 1
ATOM 2202 N N . HIS A 1 278 ? -4.727 0.485 4.063 1.00 57.12 278 HIS A N 1
ATOM 2203 C CA . HIS A 1 278 ? -5.953 1.213 3.662 1.00 57.12 278 HIS A CA 1
ATOM 2204 C C . HIS A 1 278 ? -7.026 1.180 4.730 1.00 57.12 278 HIS A C 1
ATOM 2206 O O . HIS A 1 278 ? -7.863 2.079 4.802 1.00 57.12 278 HIS A O 1
ATOM 2212 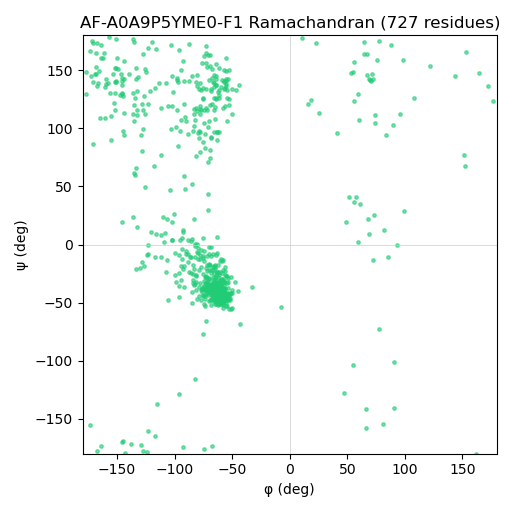N N . ASN A 1 279 ? -6.980 0.180 5.596 1.00 67.50 279 ASN A N 1
ATOM 2213 C CA . ASN A 1 279 ? -7.987 0.025 6.613 1.00 67.50 279 ASN A CA 1
ATOM 2214 C C . ASN A 1 279 ? -7.829 1.059 7.727 1.00 67.50 279 ASN A C 1
ATOM 2216 O O . ASN A 1 279 ? -8.834 1.506 8.256 1.00 67.50 279 ASN A O 1
ATOM 2220 N N . MET A 1 280 ? -6.618 1.560 7.998 1.00 71.94 280 MET A N 1
ATOM 2221 C CA . MET A 1 280 ? -6.437 2.744 8.851 1.00 71.94 280 MET A CA 1
ATOM 2222 C C . MET A 1 280 ? -7.102 3.982 8.226 1.00 71.94 280 MET A C 1
ATOM 2224 O O . MET A 1 280 ? -7.920 4.633 8.879 1.00 71.94 280 MET A O 1
ATOM 2228 N N . LYS A 1 281 ? -6.841 4.257 6.931 1.00 76.88 281 LYS A N 1
ATOM 2229 C CA . LYS A 1 281 ? -7.494 5.346 6.167 1.00 76.88 281 LYS A CA 1
ATOM 2230 C C . LYS A 1 281 ? -9.035 5.213 6.226 1.00 76.88 281 LYS A C 1
ATOM 2232 O O . LYS A 1 281 ? -9.738 6.196 6.470 1.00 76.88 281 LYS A O 1
ATOM 2237 N N . ARG A 1 282 ? -9.565 3.994 6.053 1.00 79.12 282 ARG A N 1
ATOM 2238 C CA . ARG A 1 282 ? -11.010 3.687 6.024 1.00 79.12 282 ARG A CA 1
ATOM 2239 C C . ARG A 1 282 ? -11.675 3.636 7.403 1.00 79.12 282 ARG A C 1
ATOM 2241 O O . ARG A 1 282 ? -12.809 4.088 7.499 1.00 79.12 282 ARG A O 1
ATOM 2248 N N . ILE A 1 283 ? -10.996 3.205 8.470 1.00 81.38 283 ILE A N 1
ATOM 2249 C CA . ILE A 1 283 ? -11.484 3.338 9.858 1.00 81.38 283 ILE A CA 1
ATOM 2250 C C . ILE A 1 283 ? -11.632 4.821 10.202 1.00 81.38 283 ILE A C 1
ATOM 2252 O O . ILE A 1 283 ? -12.701 5.228 10.653 1.00 81.38 283 ILE A O 1
ATOM 2256 N N . CYS A 1 284 ? -10.614 5.652 9.924 1.00 82.06 284 CYS A N 1
ATOM 2257 C CA . CYS A 1 284 ? -10.725 7.104 10.101 1.00 82.06 284 CYS A CA 1
ATOM 2258 C C . CYS A 1 284 ? -11.935 7.668 9.358 1.00 82.06 284 CYS A C 1
ATOM 2260 O O . CYS A 1 284 ? -12.703 8.433 9.936 1.00 82.06 284 CYS A O 1
ATOM 2262 N N . LYS A 1 285 ? -12.111 7.287 8.086 1.00 85.56 285 LYS A N 1
ATOM 2263 C CA . LYS A 1 285 ? -13.242 7.739 7.273 1.00 85.56 285 LYS A CA 1
ATOM 2264 C C . LYS A 1 285 ? -14.581 7.280 7.853 1.00 85.56 285 LYS A C 1
ATOM 2266 O O . LYS A 1 285 ? -15.464 8.118 7.977 1.00 85.56 285 LYS A O 1
ATOM 2271 N N . CYS A 1 286 ? -14.699 6.020 8.278 1.00 86.75 286 CYS A N 1
ATOM 2272 C CA . CYS A 1 286 ? -15.906 5.459 8.889 1.00 86.75 286 CYS A CA 1
ATOM 2273 C C . CYS A 1 286 ? -16.290 6.205 10.175 1.00 86.75 286 CYS A C 1
ATOM 2275 O O . CYS A 1 286 ? -17.416 6.682 10.283 1.00 86.75 286 CYS A O 1
ATOM 2277 N N . ILE A 1 287 ? -15.349 6.423 11.102 1.00 89.19 287 ILE A N 1
ATOM 2278 C CA . ILE A 1 287 ? -15.615 7.194 12.330 1.00 89.19 287 ILE A CA 1
ATOM 2279 C C . ILE A 1 287 ? -15.937 8.669 12.007 1.00 89.19 287 ILE A C 1
ATOM 2281 O O . ILE A 1 287 ? -16.753 9.285 12.686 1.00 89.19 287 ILE A O 1
ATOM 2285 N N . CYS A 1 288 ? -15.359 9.240 10.943 1.00 87.50 288 CYS A N 1
ATOM 2286 C CA . CYS A 1 288 ? -15.668 10.604 10.490 1.00 87.50 288 CYS A CA 1
ATOM 2287 C C . CYS A 1 288 ? -17.029 10.759 9.773 1.00 87.50 288 CYS A C 1
ATOM 2289 O O . CYS A 1 288 ? -17.400 11.894 9.459 1.00 87.50 288 CYS A O 1
ATOM 2291 N N . THR A 1 289 ? -17.770 9.674 9.510 1.00 87.56 289 THR A N 1
ATOM 2292 C CA . THR A 1 289 ? -19.150 9.740 8.984 1.00 87.56 289 THR A CA 1
ATOM 2293 C C . THR A 1 289 ? -20.156 10.179 10.066 1.00 87.56 289 THR A C 1
ATOM 2295 O O . THR A 1 289 ? -19.771 10.527 11.188 1.00 87.56 289 THR A O 1
ATOM 2298 N N . ARG A 1 290 ? -21.459 10.196 9.747 1.00 85.12 290 ARG A N 1
ATOM 2299 C CA . ARG A 1 290 ? -22.528 10.376 10.754 1.00 85.12 290 ARG A CA 1
ATOM 2300 C C . ARG A 1 290 ? -22.856 9.053 11.447 1.00 85.12 290 ARG A C 1
ATOM 2302 O O . ARG A 1 290 ? -23.173 9.035 12.634 1.00 85.12 290 ARG A O 1
ATOM 2309 N N . GLU A 1 291 ? -22.742 7.979 10.682 1.00 87.88 291 GLU A N 1
ATOM 2310 C CA . GLU A 1 291 ? -23.061 6.593 10.991 1.00 87.88 291 GLU A CA 1
ATOM 2311 C C . GLU A 1 291 ? -22.035 5.979 11.958 1.00 87.88 291 GLU A C 1
ATOM 2313 O O . GLU A 1 291 ? -22.402 5.189 12.822 1.00 87.88 291 GLU A O 1
ATOM 2318 N N . GLY A 1 292 ? -20.767 6.392 11.856 1.00 90.19 292 GLY A N 1
ATOM 2319 C CA . GLY A 1 292 ? -19.700 6.077 12.807 1.00 90.19 292 GLY A CA 1
ATOM 2320 C C . GLY A 1 292 ? -19.314 4.595 12.865 1.00 90.19 292 GLY A C 1
ATOM 2321 O O . GLY A 1 292 ? -19.247 3.911 11.842 1.00 90.19 292 GLY A O 1
ATOM 2322 N N . LEU A 1 293 ? -19.028 4.128 14.083 1.00 91.94 293 LEU A N 1
ATOM 2323 C CA . LEU A 1 293 ? -18.941 2.716 14.468 1.00 91.94 293 LEU A CA 1
ATOM 2324 C C . LEU A 1 293 ? -19.862 2.489 15.679 1.00 91.94 293 LEU A C 1
ATOM 2326 O O . LEU A 1 293 ? -19.725 3.196 16.682 1.00 91.94 293 LEU A O 1
ATOM 2330 N N . LEU A 1 294 ? -20.763 1.504 15.636 1.00 94.38 294 LEU A N 1
ATOM 2331 C CA . LEU A 1 294 ? -21.536 1.096 16.816 1.00 94.38 294 LEU A CA 1
ATOM 2332 C C . LEU A 1 294 ? -20.688 0.219 17.749 1.00 94.38 294 LEU A C 1
ATOM 2334 O O . LEU A 1 294 ? -20.259 -0.872 17.371 1.00 94.38 294 LEU A O 1
ATOM 2338 N N . ILE A 1 295 ? -20.476 0.669 18.988 1.00 93.12 295 ILE A N 1
ATOM 2339 C CA . ILE A 1 295 ? -19.828 -0.113 20.048 1.00 93.12 295 ILE A CA 1
ATOM 2340 C C . ILE A 1 295 ? -20.659 -0.009 21.327 1.00 93.12 295 ILE A C 1
ATOM 2342 O O . ILE A 1 295 ? -20.800 1.050 21.923 1.00 93.12 295 ILE A O 1
ATOM 2346 N N . ASP A 1 296 ? -21.196 -1.148 21.760 1.00 90.12 296 ASP A N 1
ATOM 2347 C CA . ASP A 1 296 ? -21.953 -1.305 23.011 1.00 90.12 296 ASP A CA 1
ATOM 2348 C C . ASP A 1 296 ? -23.166 -0.363 23.167 1.00 90.12 296 ASP A C 1
ATOM 2350 O O . ASP A 1 296 ? -23.467 0.119 24.253 1.00 90.12 296 ASP A O 1
ATOM 2354 N N . GLY A 1 297 ? -23.864 -0.088 22.059 1.00 89.94 297 GLY A N 1
ATOM 2355 C CA . GLY A 1 297 ? -24.987 0.859 22.015 1.00 89.94 297 GLY A CA 1
ATOM 2356 C C . GLY A 1 297 ? -24.571 2.319 21.799 1.00 89.94 297 GLY A C 1
ATOM 2357 O O . GLY A 1 297 ? -25.420 3.154 21.497 1.00 89.94 297 GLY A O 1
ATOM 2358 N N . VAL A 1 298 ? -23.275 2.633 21.885 1.00 94.06 298 VAL A N 1
ATOM 2359 C CA . VAL A 1 298 ? -22.722 3.967 21.627 1.00 94.06 298 VAL A CA 1
ATOM 2360 C C . VAL A 1 298 ? -22.304 4.070 20.160 1.00 94.06 298 VAL A C 1
ATOM 2362 O O . VAL A 1 298 ? -21.455 3.313 19.690 1.00 94.06 298 VAL A O 1
ATOM 2365 N N . VAL A 1 299 ? -22.879 5.028 19.431 1.00 95.69 299 VAL A N 1
ATOM 2366 C CA . VAL A 1 299 ? -22.457 5.359 18.061 1.00 95.69 299 VAL A CA 1
ATOM 2367 C C . VAL A 1 299 ? -21.259 6.302 18.130 1.00 95.69 299 VAL A C 1
ATOM 2369 O O . VAL A 1 299 ? -21.401 7.501 18.378 1.00 95.69 299 VAL A O 1
ATOM 2372 N N . ILE A 1 300 ? -20.059 5.763 17.918 1.00 94.69 300 ILE A N 1
ATOM 2373 C CA . ILE A 1 300 ? -18.823 6.545 17.924 1.00 94.69 300 ILE A CA 1
ATOM 2374 C C . ILE A 1 300 ? -18.637 7.156 16.537 1.00 94.69 300 ILE A C 1
ATOM 2376 O O . ILE A 1 300 ? -18.171 6.503 15.603 1.00 94.69 300 ILE A O 1
ATOM 2380 N N . ASN A 1 301 ? -19.034 8.420 16.408 1.00 93.75 301 ASN A N 1
ATOM 2381 C CA . ASN A 1 301 ? -18.935 9.200 15.179 1.00 93.75 301 ASN A CA 1
ATOM 2382 C C . ASN A 1 301 ? -18.146 10.503 15.386 1.00 93.75 301 ASN A C 1
ATOM 2384 O O . ASN A 1 301 ? -17.689 10.826 16.488 1.00 93.75 301 ASN A O 1
ATOM 2388 N N . LYS A 1 302 ? -18.031 11.288 14.312 1.00 91.88 302 LYS A N 1
ATOM 2389 C CA . LYS A 1 302 ? -17.337 12.579 14.277 1.00 91.88 302 LYS A CA 1
ATOM 2390 C C . LYS A 1 302 ? -17.745 13.543 15.394 1.00 91.88 302 LYS A C 1
ATOM 2392 O O . LYS A 1 302 ? -16.885 14.228 15.943 1.00 91.88 302 LYS A O 1
ATOM 2397 N N . SER A 1 303 ? -19.041 13.631 15.698 1.00 93.00 303 SER A N 1
ATOM 2398 C CA . SER A 1 303 ? -19.551 14.580 16.692 1.00 93.00 303 SER A CA 1
ATOM 2399 C C . SER A 1 303 ? -19.162 14.159 18.103 1.00 93.00 303 SER A C 1
ATOM 2401 O O . SER A 1 303 ? -18.780 15.009 18.900 1.00 93.00 303 SER A O 1
ATOM 2403 N N . LEU A 1 304 ? -19.211 12.854 18.391 1.00 95.06 304 LEU A N 1
ATOM 2404 C CA . LEU A 1 304 ? -18.772 12.320 19.676 1.00 95.06 304 LEU A CA 1
ATOM 2405 C C . LEU A 1 304 ? -17.259 12.502 19.854 1.00 95.06 304 LEU A C 1
ATOM 2407 O O . LEU A 1 304 ? -16.824 13.031 20.874 1.00 95.06 304 LEU A O 1
ATOM 2411 N N . LEU A 1 305 ? -16.454 12.135 18.848 1.00 93.38 305 LEU A N 1
ATOM 2412 C CA . LEU A 1 305 ? -14.999 12.291 18.941 1.00 93.38 305 LEU A CA 1
ATOM 2413 C C . LEU A 1 305 ? -14.565 13.745 19.138 1.00 93.38 305 LEU A C 1
ATOM 2415 O O . LEU A 1 305 ? -13.607 13.963 19.868 1.00 93.38 305 LEU A O 1
ATOM 2419 N N . ALA A 1 306 ? -15.243 14.733 18.546 1.00 91.88 306 ALA A N 1
ATOM 2420 C CA . ALA A 1 306 ? -14.889 16.138 18.755 1.00 91.88 306 ALA A CA 1
ATOM 2421 C C . ALA A 1 306 ? -14.933 16.520 20.248 1.00 91.88 306 ALA A C 1
ATOM 2423 O O . ALA A 1 306 ? -13.920 16.936 20.806 1.00 91.88 306 ALA A O 1
ATOM 2424 N N . THR A 1 307 ? -16.068 16.277 20.913 1.00 93.00 307 THR A N 1
ATOM 2425 C CA . THR A 1 307 ? -16.276 16.595 22.337 1.00 93.00 307 THR A CA 1
ATOM 2426 C C . THR A 1 307 ? -15.371 15.793 23.280 1.00 93.00 307 THR A C 1
ATOM 2428 O O . THR A 1 307 ? -15.002 16.286 24.343 1.00 93.00 307 THR A O 1
ATOM 2431 N N . TRP A 1 308 ? -14.993 14.565 22.914 1.00 95.06 308 TRP A N 1
ATOM 2432 C CA . TRP A 1 308 ? -14.102 13.742 23.740 1.00 95.06 308 TRP A CA 1
ATOM 2433 C C . TRP A 1 308 ? -12.615 14.064 23.530 1.00 95.06 308 TRP A C 1
ATOM 2435 O O . TRP A 1 308 ? -11.861 14.065 24.500 1.00 95.06 308 TRP A O 1
ATOM 2445 N N . LEU A 1 309 ? -12.187 14.416 22.311 1.00 92.31 309 LEU A N 1
ATOM 2446 C CA . LEU A 1 309 ? -10.813 14.862 22.034 1.00 92.31 309 LEU A CA 1
ATOM 2447 C C . LEU A 1 309 ? -10.486 16.207 22.706 1.00 92.31 309 LEU A C 1
ATOM 2449 O O . LEU A 1 309 ? -9.336 16.426 23.076 1.00 92.31 309 LEU A O 1
ATOM 2453 N N . GLU A 1 310 ? -11.480 17.070 22.936 1.00 90.69 310 GLU A N 1
ATOM 2454 C CA . GLU A 1 310 ? -11.328 18.310 23.720 1.00 90.69 310 GLU A CA 1
ATOM 2455 C 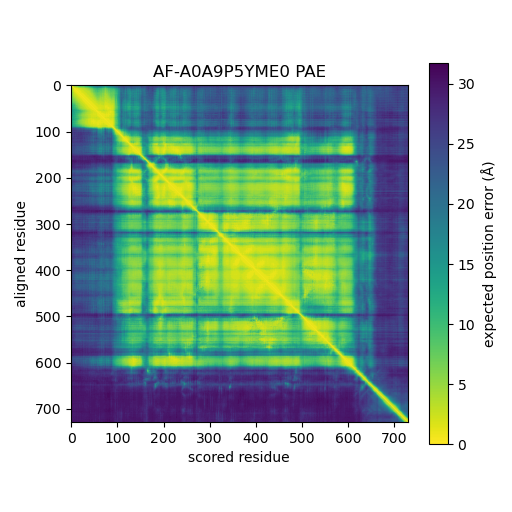C . GLU A 1 310 ? -10.926 18.056 25.190 1.00 90.69 310 GLU A C 1
ATOM 2457 O O . GLU A 1 310 ? -10.392 18.955 25.838 1.00 90.69 310 GLU A O 1
ATOM 2462 N N . ARG A 1 311 ? -11.108 16.831 25.715 1.00 92.06 311 ARG A N 1
ATOM 2463 C CA . ARG A 1 311 ? -10.669 16.442 27.072 1.00 92.06 311 ARG A CA 1
ATOM 2464 C C . ARG A 1 311 ? -9.186 16.056 27.154 1.00 92.06 311 ARG A C 1
ATOM 2466 O O . ARG A 1 311 ? -8.660 15.929 28.256 1.00 92.06 311 ARG A O 1
ATOM 2473 N N . LEU A 1 312 ? -8.490 15.892 26.024 1.00 89.25 312 LEU A N 1
ATOM 2474 C CA . LEU A 1 312 ? -7.052 15.592 25.984 1.00 89.25 312 LEU A CA 1
ATOM 2475 C C . LEU A 1 312 ? -6.224 16.879 26.150 1.00 89.25 312 LEU A C 1
ATOM 2477 O O . LEU A 1 312 ? -5.671 17.425 25.191 1.00 89.25 312 LEU A O 1
ATOM 2481 N N . THR A 1 313 ? -6.157 17.366 27.389 1.00 84.62 313 THR A N 1
ATOM 2482 C CA . THR A 1 313 ? -5.484 18.618 27.779 1.00 84.62 313 THR A CA 1
ATOM 2483 C C . THR A 1 313 ? -3.956 18.544 27.742 1.00 84.62 313 THR A C 1
ATOM 2485 O O . THR A 1 313 ? -3.314 19.558 27.481 1.00 84.62 313 THR A O 1
ATOM 2488 N N . GLU A 1 314 ? -3.369 17.364 27.965 1.00 82.50 314 GLU A N 1
ATOM 2489 C CA . GLU A 1 314 ? -1.910 17.145 27.945 1.00 82.50 314 GLU A CA 1
ATOM 2490 C C . GLU A 1 314 ? -1.322 17.010 26.528 1.00 82.50 314 GLU A C 1
ATOM 2492 O O . GLU A 1 314 ? -0.105 17.044 26.346 1.00 82.50 314 GLU A O 1
ATOM 2497 N N . VAL A 1 315 ? -2.168 16.849 25.506 1.00 81.25 315 VAL A N 1
ATOM 2498 C CA . VAL A 1 315 ? -1.730 16.692 24.114 1.00 81.25 315 VAL A CA 1
ATOM 2499 C C . VAL A 1 315 ? -1.274 18.034 23.555 1.00 81.25 315 VAL A C 1
ATOM 2501 O O . VAL A 1 315 ? -2.047 18.993 23.513 1.00 81.25 315 VAL A O 1
ATOM 2504 N N . ASP A 1 316 ? -0.047 18.098 23.028 1.00 77.25 316 ASP A N 1
ATOM 2505 C CA . ASP A 1 316 ? 0.388 19.286 22.299 1.00 77.25 316 ASP A CA 1
ATOM 2506 C C . ASP A 1 316 ? -0.276 19.372 20.912 1.00 77.25 316 ASP A C 1
ATOM 2508 O O . ASP A 1 316 ? 0.176 18.822 19.901 1.00 77.25 316 ASP A O 1
ATOM 2512 N N . TRP A 1 317 ? -1.371 20.125 20.860 1.00 74.00 317 TRP A N 1
ATOM 2513 C CA . TRP A 1 317 ? -2.067 20.478 19.625 1.00 74.00 317 TRP A CA 1
ATOM 2514 C C . TRP A 1 317 ? -1.273 21.469 18.746 1.00 74.00 317 TRP A C 1
ATOM 2516 O O . TRP A 1 317 ? -1.651 21.698 17.592 1.00 74.00 317 TRP A O 1
ATOM 2526 N N . SER A 1 318 ? -0.159 22.043 19.220 1.00 64.31 318 SER A N 1
ATOM 2527 C CA . SER A 1 318 ? 0.786 22.779 18.365 1.00 64.31 318 SER A CA 1
ATOM 2528 C C . SER A 1 318 ? 1.443 21.863 17.324 1.00 64.31 318 SER A C 1
ATOM 2530 O O . SER A 1 318 ? 1.691 22.287 16.193 1.00 64.31 318 SER A O 1
ATOM 2532 N N . ASP A 1 319 ? 1.622 20.584 17.661 1.00 57.38 319 ASP A N 1
ATOM 2533 C CA . ASP A 1 319 ? 2.668 19.747 17.087 1.00 57.38 319 ASP A CA 1
ATOM 2534 C C . ASP A 1 319 ? 2.458 19.327 15.612 1.00 57.38 319 ASP A C 1
ATOM 2536 O O . ASP A 1 319 ? 1.524 18.591 15.257 1.00 57.38 319 ASP A O 1
ATOM 2540 N N . ASN A 1 320 ? 3.390 19.810 14.779 1.00 52.41 320 ASN A N 1
ATOM 2541 C CA . ASN A 1 320 ? 3.871 19.307 13.480 1.00 52.41 320 ASN A CA 1
ATOM 2542 C C . ASN A 1 320 ? 2.876 18.897 12.372 1.00 52.41 320 ASN A C 1
ATOM 2544 O O . ASN A 1 320 ? 3.275 18.256 11.398 1.00 52.41 320 ASN A O 1
ATOM 2548 N N . THR A 1 321 ? 1.613 19.331 12.405 1.00 59.97 321 THR A N 1
ATOM 2549 C CA . THR A 1 321 ? 0.781 19.287 11.185 1.00 59.97 321 THR A CA 1
ATOM 2550 C C . THR A 1 321 ? 1.087 20.482 10.271 1.00 59.97 321 THR A C 1
ATOM 2552 O O . THR A 1 321 ? 1.324 21.595 10.745 1.00 59.97 321 THR A O 1
ATOM 2555 N N . ILE A 1 322 ? 1.010 20.297 8.945 1.00 61.12 322 ILE A N 1
ATOM 2556 C CA . ILE A 1 322 ? 1.101 21.415 7.979 1.00 61.12 322 ILE A CA 1
ATOM 2557 C C . ILE A 1 322 ? 0.012 22.465 8.268 1.00 61.12 322 ILE A C 1
ATOM 2559 O O . ILE A 1 322 ? 0.242 23.662 8.107 1.00 61.12 322 ILE A O 1
ATOM 2563 N N . TYR A 1 323 ? -1.152 22.035 8.768 1.00 64.06 323 TYR A N 1
ATOM 2564 C CA . TYR A 1 323 ? -2.204 22.936 9.228 1.00 64.06 323 TYR A CA 1
ATOM 2565 C C . TYR A 1 323 ? -1.750 23.806 10.412 1.00 64.06 323 TYR A C 1
ATOM 2567 O O . TYR A 1 323 ? -1.937 25.019 10.351 1.00 64.06 323 TYR A O 1
ATOM 2575 N N . SER A 1 324 ? -1.104 23.232 11.435 1.00 65.69 324 SER A N 1
ATOM 2576 C CA . SER A 1 324 ? -0.546 23.970 12.581 1.00 65.69 324 SER A CA 1
ATOM 2577 C C . SER A 1 324 ? 0.480 25.017 12.141 1.00 65.69 324 SER A C 1
ATOM 2579 O O . SER A 1 324 ? 0.436 26.150 12.611 1.00 65.69 324 SER A O 1
ATOM 2581 N N . LEU A 1 325 ? 1.373 24.656 11.211 1.00 63.16 325 LEU A N 1
ATOM 2582 C CA . LEU A 1 325 ? 2.420 25.548 10.692 1.00 63.16 325 LEU A CA 1
ATOM 2583 C C . LEU A 1 325 ? 1.857 26.709 9.857 1.00 63.16 325 LEU A C 1
ATOM 2585 O O . LEU A 1 325 ? 2.387 27.816 9.911 1.00 63.16 325 LEU A O 1
ATOM 2589 N N . LEU A 1 326 ? 0.784 26.472 9.096 1.00 67.44 326 LEU A N 1
ATOM 2590 C CA . LEU A 1 326 ? 0.112 27.504 8.295 1.00 67.44 326 LEU A CA 1
ATOM 2591 C C . LEU A 1 326 ? -0.915 28.328 9.091 1.00 67.44 326 LEU A C 1
ATOM 2593 O O . LEU A 1 326 ? -1.310 29.398 8.636 1.00 67.44 326 LEU A O 1
ATOM 2597 N N . ASN A 1 327 ? -1.362 27.843 10.253 1.00 71.25 327 ASN A N 1
ATOM 2598 C CA . ASN A 1 327 ? -2.398 28.466 11.084 1.00 71.25 327 ASN A CA 1
ATOM 2599 C C . ASN A 1 327 ? -1.975 28.450 12.573 1.00 71.25 327 ASN A C 1
ATOM 2601 O O . ASN A 1 327 ? -2.662 27.831 13.396 1.00 71.25 327 ASN A O 1
ATOM 2605 N N . PRO A 1 328 ? -0.856 29.102 12.951 1.00 69.31 328 PRO A N 1
ATOM 2606 C CA . PRO A 1 328 ? -0.306 29.021 14.308 1.00 69.31 328 PRO A CA 1
ATOM 2607 C C . PRO A 1 328 ? -1.276 29.536 15.381 1.00 69.31 328 PRO A C 1
ATOM 2609 O O . PRO A 1 328 ? -1.314 28.980 16.475 1.00 69.31 328 PRO A O 1
ATOM 2612 N N . GLU A 1 329 ? -2.114 30.519 15.046 1.00 78.62 329 GLU A N 1
ATOM 2613 C CA . GLU A 1 329 ? -3.135 31.113 15.926 1.00 78.62 329 GLU A CA 1
ATOM 2614 C C . GLU A 1 329 ? -4.438 30.288 16.024 1.00 78.62 329 GLU A C 1
ATOM 2616 O O . GLU A 1 329 ? -5.374 30.691 16.712 1.00 78.62 329 GLU A O 1
ATOM 2621 N N . SER A 1 330 ? -4.539 29.137 15.344 1.00 78.50 330 SER A N 1
ATOM 2622 C CA . SER A 1 330 ? -5.777 28.341 15.345 1.00 78.50 330 SER A CA 1
ATOM 2623 C C . SER A 1 330 ? -6.098 27.741 16.720 1.00 78.50 330 SER A C 1
ATOM 2625 O O . SER A 1 330 ? -5.209 27.255 17.426 1.00 78.50 330 SER A O 1
ATOM 2627 N N . SER A 1 331 ? -7.377 27.741 17.103 1.00 85.56 331 SER A N 1
ATOM 2628 C CA . SER A 1 331 ? -7.831 27.211 18.398 1.00 85.56 331 SER A CA 1
ATOM 2629 C C . SER A 1 331 ? -7.825 25.676 18.443 1.00 85.56 331 SER A C 1
ATOM 2631 O O . SER A 1 331 ? -7.842 25.017 17.402 1.00 85.56 331 SER A O 1
ATOM 2633 N N . MET A 1 332 ? -7.853 25.084 19.645 1.00 84.38 332 MET A N 1
ATOM 2634 C CA . MET A 1 332 ? -7.953 23.624 19.824 1.00 84.38 332 MET A CA 1
ATOM 2635 C C . MET A 1 332 ? -9.141 23.038 19.039 1.00 84.38 332 MET A C 1
ATOM 2637 O O . MET A 1 332 ? -8.959 22.112 18.253 1.00 84.38 332 MET A O 1
ATOM 2641 N N . ILE A 1 333 ? -10.320 23.662 19.143 1.00 85.81 333 ILE A N 1
ATOM 2642 C CA . ILE A 1 333 ? -11.540 23.275 18.415 1.00 85.81 333 ILE A CA 1
ATOM 2643 C C . ILE A 1 333 ? -11.313 23.294 16.893 1.00 85.81 333 ILE A C 1
ATOM 2645 O O . ILE A 1 333 ? -11.756 22.388 16.188 1.00 85.81 333 ILE A O 1
ATOM 2649 N N . GLN A 1 334 ? -10.590 24.285 16.356 1.00 84.31 334 GLN A N 1
ATOM 2650 C CA . GLN A 1 334 ? -10.257 24.341 14.925 1.00 84.31 334 GLN A CA 1
ATOM 2651 C C . GLN A 1 334 ? -9.274 23.236 14.507 1.00 84.31 334 GLN A C 1
ATOM 2653 O O . GLN A 1 334 ? -9.394 22.708 13.403 1.00 84.31 334 GLN A O 1
ATOM 2658 N N . ARG A 1 335 ? -8.331 22.855 15.376 1.00 83.75 335 ARG A N 1
ATOM 2659 C CA . ARG A 1 335 ? -7.357 21.775 15.123 1.00 83.75 335 ARG A CA 1
ATOM 2660 C C . ARG A 1 335 ? -8.016 20.397 15.175 1.00 83.75 335 ARG A C 1
ATOM 2662 O O . ARG A 1 335 ? -7.797 19.594 14.272 1.00 83.75 335 ARG A O 1
ATOM 2669 N N . ILE A 1 336 ? -8.893 20.160 16.152 1.00 87.81 336 ILE A N 1
ATOM 2670 C CA . ILE A 1 336 ? -9.746 18.963 16.240 1.00 87.81 336 ILE A CA 1
ATOM 2671 C C . ILE A 1 336 ? -10.664 18.876 15.014 1.00 87.81 336 ILE A C 1
ATOM 2673 O O . ILE A 1 336 ? -10.743 17.831 14.368 1.00 87.81 336 ILE A O 1
ATOM 2677 N N . ASN A 1 337 ? -11.279 19.990 14.603 1.00 87.19 337 ASN A N 1
ATOM 2678 C CA . ASN A 1 337 ? -12.073 20.022 13.376 1.00 87.19 337 ASN A CA 1
ATOM 2679 C C . ASN A 1 337 ? -11.236 19.774 12.114 1.00 87.19 337 ASN A C 1
ATOM 2681 O O . ASN A 1 337 ? -11.734 19.094 11.226 1.00 87.19 337 ASN A O 1
ATOM 2685 N N . ALA A 1 338 ? -9.989 20.243 12.017 1.00 85.44 338 ALA A N 1
ATOM 2686 C CA . ALA A 1 338 ? -9.103 19.931 10.888 1.00 85.44 338 ALA A CA 1
ATOM 2687 C C . ALA A 1 338 ? -8.660 18.452 10.871 1.00 85.44 338 ALA A C 1
ATOM 2689 O O . ALA A 1 338 ? -8.550 17.851 9.801 1.00 85.44 338 ALA A O 1
ATOM 2690 N N . LEU A 1 339 ? -8.464 17.843 12.046 1.00 86.31 339 LEU A N 1
ATOM 2691 C CA . LEU A 1 339 ? -8.151 16.419 12.206 1.00 86.31 339 LEU A CA 1
ATOM 2692 C C . LEU A 1 339 ? -9.325 15.525 11.752 1.00 86.31 339 LEU A C 1
ATOM 2694 O O . LEU A 1 339 ? -9.115 14.57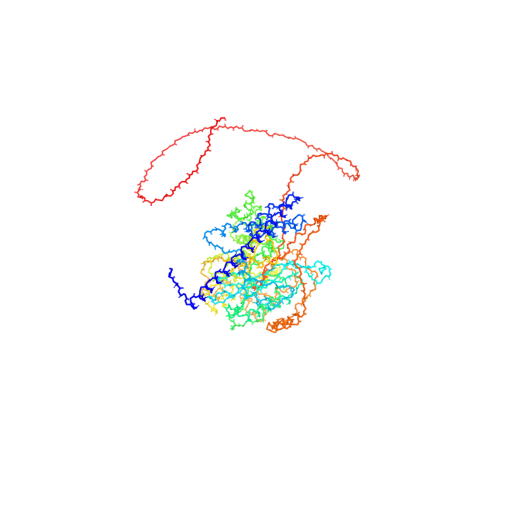1 10.998 1.00 86.31 339 LEU A O 1
ATOM 2698 N N . LEU A 1 340 ? -10.551 15.877 12.163 1.00 87.62 340 LEU A N 1
ATOM 2699 C CA . LEU A 1 340 ? -11.816 15.177 11.870 1.00 87.62 340 LEU A CA 1
ATOM 2700 C C . LEU A 1 340 ? -12.498 15.595 10.547 1.00 87.62 340 LEU A C 1
ATOM 2702 O O . LEU A 1 340 ? -13.480 14.981 10.128 1.00 87.62 340 LEU A O 1
ATOM 2706 N N . SER A 1 341 ? -12.031 16.664 9.900 1.00 86.56 341 SER A N 1
ATOM 2707 C CA . SER A 1 341 ? -12.576 17.215 8.644 1.00 86.56 341 SER A CA 1
ATOM 2708 C C . SER A 1 341 ? -11.430 17.499 7.667 1.00 86.56 341 SER A C 1
ATOM 2710 O O . SER A 1 341 ? -11.131 18.660 7.372 1.00 86.56 341 SER A O 1
ATOM 2712 N N . PRO A 1 342 ? -10.727 16.457 7.198 1.00 81.94 342 PRO A N 1
ATOM 2713 C CA . PRO A 1 342 ? -9.573 16.646 6.337 1.00 81.94 342 PRO A CA 1
ATOM 2714 C C . PRO A 1 342 ? -9.948 17.294 5.003 1.00 81.94 342 PRO A C 1
ATOM 2716 O O . PRO A 1 342 ? -10.980 16.978 4.417 1.00 81.94 342 PRO A O 1
ATOM 2719 N N . LYS A 1 343 ? -9.044 18.129 4.480 1.00 78.19 343 LYS A N 1
ATOM 2720 C CA . LYS A 1 343 ? -9.052 18.525 3.059 1.00 78.19 343 LYS A CA 1
ATOM 2721 C C . LYS A 1 343 ? -8.493 17.437 2.139 1.00 78.19 343 LYS A C 1
ATOM 2723 O O . LYS A 1 343 ? -8.733 17.486 0.943 1.00 78.19 343 LYS A O 1
ATOM 2728 N N . ASP A 1 344 ? -7.736 16.494 2.695 1.00 78.19 344 ASP A N 1
ATOM 2729 C CA . ASP A 1 344 ? -7.211 15.328 1.992 1.00 78.19 344 ASP A CA 1
ATOM 2730 C C . ASP A 1 344 ? -7.468 14.066 2.829 1.00 78.19 344 ASP A C 1
ATOM 2732 O O . ASP A 1 344 ? -6.896 13.872 3.907 1.00 78.19 344 ASP A O 1
ATOM 2736 N N . MET A 1 345 ? -8.359 13.201 2.341 1.00 73.94 345 MET A N 1
ATOM 2737 C CA . MET A 1 345 ? -8.665 11.921 2.986 1.00 73.94 345 MET A CA 1
ATOM 2738 C C . MET A 1 345 ? -7.472 10.947 2.976 1.00 73.94 345 MET A C 1
ATOM 2740 O O . MET A 1 345 ? -7.472 10.001 3.763 1.00 73.94 345 MET A O 1
ATOM 2744 N N . GLN A 1 346 ? -6.474 11.165 2.113 1.00 73.69 346 GLN A N 1
ATOM 2745 C CA . GLN A 1 346 ? -5.334 10.272 1.885 1.00 73.69 346 GLN A CA 1
ATOM 2746 C C . GLN A 1 346 ? -4.147 10.549 2.824 1.00 73.69 346 GLN A C 1
ATOM 2748 O O . GLN A 1 346 ? -3.220 9.744 2.871 1.00 73.69 346 GLN A O 1
ATOM 2753 N N . ASP A 1 347 ? -4.192 11.630 3.614 1.00 80.75 347 ASP A N 1
ATOM 2754 C CA . ASP A 1 347 ? -3.176 11.992 4.615 1.00 80.75 347 ASP A CA 1
ATOM 2755 C C . ASP A 1 347 ? -3.036 10.905 5.706 1.00 80.75 347 ASP A C 1
ATOM 2757 O O . ASP A 1 347 ? -3.810 10.849 6.671 1.00 80.75 347 ASP A O 1
ATOM 2761 N N . VAL A 1 348 ? -2.043 10.023 5.524 1.00 80.62 348 VAL A N 1
ATOM 2762 C CA . VAL A 1 348 ? -1.708 8.917 6.438 1.00 80.62 348 VAL A CA 1
ATOM 2763 C C . VAL A 1 348 ? -1.170 9.413 7.788 1.00 80.62 348 VAL A C 1
ATOM 2765 O O . VAL A 1 348 ? -1.675 8.930 8.802 1.00 80.62 348 VAL A O 1
ATOM 2768 N N . PRO A 1 349 ? -0.220 10.370 7.877 1.00 82.25 349 PRO A N 1
ATOM 2769 C CA . PRO A 1 349 ? 0.200 10.938 9.163 1.00 82.25 349 PRO A CA 1
ATOM 2770 C C . PRO A 1 349 ? -0.960 11.491 10.002 1.00 82.25 349 PRO A C 1
ATOM 2772 O O . PRO A 1 349 ? -1.033 11.217 11.201 1.00 82.25 349 PRO A O 1
ATOM 2775 N N . ARG A 1 350 ? -1.911 12.207 9.387 1.00 85.94 350 ARG A N 1
ATOM 2776 C CA . ARG A 1 350 ? -3.138 12.673 10.057 1.00 85.94 350 ARG A CA 1
ATOM 2777 C C . ARG A 1 350 ? -4.042 11.513 10.466 1.00 85.94 350 ARG A C 1
ATOM 2779 O O . ARG A 1 350 ? -4.588 11.551 11.566 1.00 85.94 350 ARG A O 1
ATOM 2786 N N . ALA A 1 351 ? -4.213 10.498 9.616 1.00 86.38 351 ALA A N 1
ATOM 2787 C CA . ALA A 1 351 ? -5.001 9.311 9.952 1.00 86.38 351 ALA A CA 1
ATOM 2788 C C . ALA A 1 351 ? -4.421 8.584 11.181 1.00 86.38 351 ALA A C 1
ATOM 2790 O O . ALA A 1 351 ? -5.150 8.316 12.132 1.00 86.38 351 ALA A O 1
ATOM 2791 N N . ILE A 1 352 ? -3.102 8.369 11.213 1.00 86.25 352 ILE A N 1
ATOM 2792 C CA . ILE A 1 352 ? -2.389 7.811 12.370 1.00 86.25 352 ILE A CA 1
ATOM 2793 C C . ILE A 1 352 ? -2.598 8.698 13.605 1.00 86.25 352 ILE A C 1
ATOM 2795 O O . ILE A 1 352 ? -3.070 8.193 14.619 1.00 86.25 352 ILE A O 1
ATOM 2799 N N . LYS A 1 353 ? -2.357 10.019 13.518 1.00 88.06 353 LYS A N 1
ATOM 2800 C CA . LYS A 1 353 ? -2.557 10.949 14.651 1.00 88.06 353 LYS A CA 1
ATOM 2801 C C . LYS A 1 353 ? -4.000 10.922 15.174 1.00 88.06 353 LYS A C 1
ATOM 2803 O O . LYS A 1 353 ? -4.194 10.951 16.384 1.00 88.06 353 LYS A O 1
ATOM 2808 N N . LEU A 1 354 ? -5.009 10.798 14.306 1.00 91.75 354 LEU A N 1
ATOM 2809 C CA . LEU A 1 354 ? -6.409 10.654 14.723 1.00 91.75 354 LEU A CA 1
ATOM 2810 C C . LEU A 1 354 ? -6.665 9.332 15.460 1.00 91.75 354 LEU A C 1
ATOM 2812 O O . LEU A 1 354 ? -7.298 9.352 16.514 1.00 91.75 354 LEU A O 1
ATOM 2816 N N . LEU A 1 355 ? -6.195 8.195 14.940 1.00 93.69 355 LEU A N 1
ATOM 2817 C CA . LEU A 1 355 ? -6.421 6.901 15.594 1.00 93.69 355 LEU A CA 1
ATOM 2818 C C . LEU A 1 355 ? -5.638 6.781 16.911 1.00 93.69 355 LEU A C 1
ATOM 2820 O O . LEU A 1 355 ? -6.202 6.275 17.876 1.00 93.69 355 LEU A O 1
ATOM 2824 N N . SER A 1 356 ? -4.408 7.304 16.990 1.00 93.44 356 SER A N 1
ATOM 2825 C CA . SER A 1 356 ? -3.634 7.380 18.239 1.00 93.44 356 SER A CA 1
ATOM 2826 C C . SER A 1 356 ? -4.354 8.222 19.292 1.00 93.44 356 SER A C 1
ATOM 2828 O O . SER A 1 356 ? -4.614 7.728 20.381 1.00 93.44 356 SER A O 1
ATOM 2830 N N . LEU A 1 357 ? -4.786 9.443 18.951 1.00 93.50 357 LEU A N 1
ATOM 2831 C CA . LEU A 1 357 ? -5.510 10.305 19.893 1.00 93.50 357 LEU A CA 1
ATOM 2832 C C . LEU A 1 357 ? -6.876 9.722 20.291 1.00 93.50 357 LEU A C 1
ATOM 2834 O O . LEU A 1 357 ? -7.289 9.849 21.439 1.00 93.50 357 LEU A O 1
ATOM 2838 N N . THR A 1 358 ? -7.557 9.019 19.380 1.00 93.94 358 THR A N 1
ATOM 2839 C CA . THR A 1 358 ? -8.776 8.257 19.712 1.00 93.94 358 THR A CA 1
ATOM 2840 C C . THR A 1 358 ? -8.463 7.108 20.676 1.00 93.94 358 THR A C 1
ATOM 2842 O O . THR A 1 358 ? -9.251 6.829 21.577 1.00 93.94 358 THR A O 1
ATOM 2845 N N . ALA A 1 359 ? -7.302 6.463 20.533 1.00 95.69 359 ALA A N 1
ATOM 2846 C CA . ALA A 1 359 ? -6.834 5.431 21.450 1.00 95.69 359 ALA A CA 1
ATOM 2847 C C . ALA A 1 359 ? -6.373 5.979 22.808 1.00 95.69 359 ALA A C 1
ATOM 2849 O O . ALA A 1 359 ? -6.474 5.263 23.806 1.00 95.69 359 ALA A O 1
ATOM 2850 N N . ASP A 1 360 ? -5.922 7.231 22.878 1.00 94.94 360 ASP A N 1
ATOM 2851 C CA . ASP A 1 360 ? -5.551 7.906 24.125 1.00 94.94 360 ASP A CA 1
ATOM 2852 C C . ASP A 1 360 ? -6.761 8.297 24.988 1.00 94.94 360 ASP A C 1
ATOM 2854 O O . ASP A 1 360 ? -6.618 8.406 26.203 1.00 94.94 360 ASP A O 1
ATOM 2858 N N . LEU A 1 361 ? -7.976 8.394 24.426 1.00 94.81 361 LEU A N 1
ATOM 2859 C CA . LEU A 1 361 ? -9.210 8.652 25.196 1.00 94.81 361 LEU A CA 1
ATOM 2860 C C . LEU A 1 361 ? -9.438 7.636 26.333 1.00 94.81 361 LEU A C 1
ATOM 2862 O O . LEU A 1 361 ? -10.017 7.972 27.366 1.00 94.81 361 LEU A O 1
ATOM 2866 N N . ARG A 1 362 ? -8.920 6.409 26.192 1.00 95.50 362 ARG A N 1
ATOM 2867 C CA . ARG A 1 362 ? -8.974 5.360 27.227 1.00 95.50 362 ARG A CA 1
ATOM 2868 C C . ARG A 1 362 ? -8.123 5.652 28.474 1.00 95.50 362 ARG A C 1
ATOM 2870 O O . ARG A 1 362 ? -8.214 4.911 29.449 1.00 95.50 362 ARG A O 1
ATOM 2877 N N . LYS A 1 363 ? -7.281 6.692 28.422 1.00 95.50 363 LYS A N 1
ATOM 2878 C CA . LYS A 1 363 ? -6.377 7.149 29.493 1.00 95.50 363 LYS A CA 1
ATOM 2879 C C . LYS A 1 363 ? -6.932 8.339 30.288 1.00 95.50 363 LYS A C 1
ATOM 2881 O O . LYS A 1 363 ? -6.310 8.725 31.270 1.00 95.50 363 LYS A O 1
ATOM 2886 N N . LEU A 1 364 ? -8.062 8.921 29.867 1.00 94.94 364 LEU A N 1
ATOM 2887 C CA . LEU A 1 364 ? -8.751 9.973 30.622 1.00 94.94 364 LEU A CA 1
ATOM 2888 C C . LEU A 1 364 ? -9.110 9.476 32.029 1.00 94.94 364 LEU A C 1
ATOM 2890 O O . LEU A 1 364 ? -9.564 8.339 32.177 1.00 94.94 364 LEU A O 1
ATOM 2894 N N . ASP A 1 365 ? -8.948 10.336 33.036 1.00 94.88 365 ASP A N 1
ATOM 2895 C CA . ASP A 1 365 ? -9.504 10.076 34.363 1.00 94.88 365 ASP A CA 1
ATOM 2896 C C . ASP A 1 365 ? -11.038 10.086 34.292 1.00 94.88 365 ASP A C 1
ATOM 2898 O O . ASP A 1 365 ? -11.637 10.908 33.597 1.00 94.88 365 ASP A O 1
ATOM 2902 N N . THR A 1 366 ? -11.660 9.144 34.996 1.00 95.44 366 THR A N 1
ATOM 2903 C CA . THR A 1 366 ? -13.111 8.930 35.037 1.00 95.44 366 THR A CA 1
ATOM 2904 C C . THR A 1 366 ? -13.709 9.272 36.402 1.00 95.44 366 THR A C 1
ATOM 2906 O O . THR A 1 366 ? -14.860 8.927 36.656 1.00 95.44 366 THR A O 1
ATOM 2909 N N . SER A 1 367 ? -12.923 9.868 37.304 1.00 95.81 367 SER A N 1
ATOM 2910 C CA . SER A 1 367 ? -13.311 10.221 38.677 1.00 95.81 367 SER A CA 1
ATOM 2911 C C . SER A 1 367 ? -14.581 11.079 38.756 1.00 95.81 367 SER A C 1
ATOM 2913 O O . SER A 1 367 ? -15.470 10.769 39.548 1.00 95.81 367 SER A O 1
ATOM 2915 N N . ASP A 1 368 ? -14.686 12.091 37.893 1.00 95.06 368 ASP A N 1
ATOM 2916 C CA . ASP A 1 368 ? -15.793 13.056 37.843 1.00 95.06 368 ASP A CA 1
ATOM 2917 C C . ASP A 1 368 ? -16.904 12.702 36.822 1.00 95.06 368 ASP A C 1
ATOM 2919 O O . ASP A 1 368 ? -17.823 13.496 36.619 1.00 95.06 368 ASP A O 1
ATOM 2923 N N . PHE A 1 369 ? -16.838 11.548 36.142 1.00 96.75 369 PHE A N 1
ATOM 2924 C CA . PHE A 1 369 ? -17.761 11.222 35.038 1.00 96.75 369 PHE A CA 1
ATOM 2925 C C . PHE A 1 369 ? -19.151 10.771 35.516 1.00 96.75 369 PHE A C 1
ATOM 2927 O O . PHE A 1 369 ? -19.281 9.939 36.418 1.00 96.75 369 PHE A O 1
ATOM 2934 N N . ASP A 1 370 ? -20.204 11.236 34.836 1.00 95.88 370 ASP A N 1
ATOM 2935 C CA . ASP A 1 370 ? -21.573 10.758 35.071 1.00 95.88 370 ASP A CA 1
ATOM 2936 C C . ASP A 1 370 ? -21.807 9.319 34.530 1.00 95.88 370 ASP A C 1
ATOM 2938 O O . ASP A 1 370 ? -21.012 8.806 33.738 1.00 95.88 370 ASP A O 1
ATOM 2942 N N . PRO A 1 371 ? -22.889 8.608 34.915 1.00 95.38 371 PRO A N 1
ATOM 2943 C CA . PRO A 1 371 ? -23.129 7.228 34.467 1.00 95.38 371 PRO A CA 1
ATOM 2944 C C . PRO A 1 371 ? -23.236 7.030 32.940 1.00 95.38 371 PRO A C 1
ATOM 2946 O O . PRO A 1 371 ? -22.886 5.961 32.431 1.00 95.38 371 PRO A O 1
ATOM 2949 N N . SER A 1 372 ? -23.701 8.039 32.199 1.00 93.69 372 SER A N 1
ATOM 2950 C CA . SER A 1 372 ? -23.759 8.051 30.732 1.00 93.69 372 SER A CA 1
ATOM 2951 C C . SER A 1 372 ? -22.378 8.319 30.129 1.00 93.69 372 SER A C 1
ATOM 2953 O O . SER A 1 372 ? -21.985 7.670 29.153 1.00 93.69 372 SER A O 1
ATOM 2955 N N . GLU A 1 373 ? -21.596 9.214 30.731 1.00 95.44 373 GLU A N 1
ATOM 2956 C CA . GLU A 1 373 ? -20.191 9.432 30.372 1.00 95.44 373 GLU A CA 1
ATOM 2957 C C . GLU A 1 373 ? -19.331 8.194 30.641 1.00 95.44 373 GLU A C 1
ATOM 2959 O O . GLU A 1 373 ? -18.539 7.825 29.781 1.00 95.44 373 GLU A O 1
ATOM 2964 N N . ILE A 1 374 ? -19.530 7.488 31.758 1.00 95.56 374 ILE A N 1
ATOM 2965 C CA . ILE A 1 374 ? -18.861 6.213 32.072 1.00 95.56 374 ILE A CA 1
ATOM 2966 C C . ILE A 1 374 ? -19.202 5.146 31.021 1.00 95.56 374 ILE A C 1
ATOM 2968 O O . ILE A 1 374 ? -18.314 4.426 30.556 1.00 95.56 374 ILE A O 1
ATOM 2972 N N . SER A 1 375 ? -20.468 5.051 30.598 1.00 94.69 375 SER A N 1
ATOM 2973 C CA . SER A 1 375 ? -20.875 4.131 29.523 1.00 94.69 375 SER A CA 1
ATOM 2974 C C . SER A 1 375 ? -20.214 4.491 28.186 1.00 94.69 375 SER A C 1
ATOM 2976 O O . SER A 1 375 ? -19.715 3.621 27.470 1.00 94.69 375 SER A O 1
ATOM 2978 N N . THR A 1 376 ? -20.151 5.785 27.873 1.00 96.25 376 THR A N 1
ATOM 2979 C CA . THR A 1 376 ? -19.518 6.319 26.658 1.00 96.25 376 THR A CA 1
ATOM 2980 C C . THR A 1 376 ? -18.004 6.091 26.668 1.00 96.25 376 THR A C 1
ATOM 2982 O O . THR A 1 376 ? -17.435 5.616 25.684 1.00 96.25 376 THR A O 1
ATOM 2985 N N . HIS A 1 377 ? -17.348 6.344 27.803 1.00 96.31 377 HIS A N 1
ATOM 2986 C CA . HIS A 1 377 ? -15.921 6.114 28.013 1.00 96.31 377 HIS A CA 1
ATOM 2987 C C . HIS A 1 377 ? -15.559 4.635 27.943 1.00 96.31 377 HIS A C 1
ATOM 2989 O O . HIS A 1 377 ? -14.517 4.303 27.385 1.00 96.31 377 HIS A O 1
ATOM 2995 N N . ARG A 1 378 ? -16.420 3.723 28.414 1.00 95.94 378 ARG A N 1
ATOM 2996 C CA . ARG A 1 378 ? -16.221 2.275 28.237 1.00 95.94 378 ARG A CA 1
ATOM 2997 C C . ARG A 1 378 ? -16.193 1.885 26.757 1.00 95.94 378 ARG A C 1
ATOM 2999 O O . ARG A 1 378 ? -15.295 1.147 26.352 1.00 95.94 378 ARG A O 1
ATOM 3006 N N . ALA A 1 379 ? -17.124 2.397 25.951 1.00 96.25 379 ALA A N 1
ATOM 3007 C CA . ALA A 1 379 ? -17.154 2.139 24.510 1.00 96.25 379 ALA A CA 1
ATOM 3008 C C . ALA A 1 379 ? -15.927 2.737 23.793 1.00 96.25 379 ALA A C 1
ATOM 3010 O O . ALA A 1 379 ? -15.265 2.042 23.018 1.00 96.25 379 ALA A O 1
ATOM 3011 N N . LEU A 1 380 ? -15.560 3.984 24.113 1.00 95.75 380 LEU A N 1
ATOM 3012 C CA . LEU A 1 380 ? -14.343 4.638 23.611 1.00 95.75 380 LEU A CA 1
ATOM 3013 C C . LEU A 1 380 ? -13.060 3.931 24.077 1.00 95.75 380 LEU A C 1
ATOM 3015 O O . LEU A 1 380 ? -12.098 3.856 23.319 1.00 95.75 380 LEU A O 1
ATOM 3019 N N . SER A 1 381 ? -13.044 3.354 25.279 1.00 96.62 381 SER A N 1
ATOM 3020 C CA . SER A 1 381 ? -11.912 2.584 25.802 1.00 96.62 381 SER A CA 1
ATOM 3021 C C . SER A 1 381 ? -11.739 1.251 25.083 1.00 96.62 381 SER A C 1
ATOM 3023 O O . SER A 1 381 ? -10.611 0.871 24.774 1.00 96.62 381 SER A O 1
ATOM 3025 N N . LEU A 1 382 ? -12.839 0.558 24.771 1.00 96.81 382 LEU A N 1
ATOM 3026 C CA . LEU A 1 382 ? -12.814 -0.669 23.971 1.00 96.81 382 LEU A CA 1
ATOM 3027 C C . LEU A 1 382 ? -12.380 -0.384 22.524 1.00 96.81 382 LEU A C 1
ATOM 3029 O O . LEU A 1 382 ? -11.561 -1.124 21.979 1.00 96.81 382 LEU A O 1
ATOM 3033 N N . LEU A 1 383 ? -12.852 0.722 21.931 1.00 96.31 383 LEU A N 1
ATOM 3034 C CA . LEU A 1 383 ? -12.325 1.220 20.657 1.00 96.31 383 LEU A CA 1
ATOM 3035 C C . LEU A 1 383 ? -10.828 1.532 20.767 1.00 96.31 383 LEU A C 1
ATOM 3037 O O . LEU A 1 383 ? -10.056 1.148 19.896 1.00 96.31 383 LEU A O 1
ATOM 3041 N N . GLY A 1 384 ? -10.403 2.199 21.837 1.00 96.62 384 GLY A N 1
ATOM 3042 C CA . GLY A 1 384 ? -9.018 2.603 22.020 1.00 96.62 384 GLY A CA 1
ATOM 3043 C C . GLY A 1 384 ? -8.064 1.421 22.151 1.00 96.62 384 GLY A C 1
ATOM 3044 O O . GLY A 1 384 ? -7.059 1.386 21.453 1.00 96.62 384 GLY A O 1
ATOM 3045 N N . GLU A 1 385 ? -8.407 0.408 22.950 1.00 97.19 385 GLU A N 1
ATOM 3046 C CA . GLU A 1 385 ? -7.650 -0.851 23.037 1.00 97.19 385 GLU A CA 1
ATOM 3047 C C . GLU A 1 385 ? -7.569 -1.601 21.695 1.00 97.19 385 GLU A C 1
ATOM 3049 O O . GLU A 1 385 ? -6.577 -2.286 21.436 1.00 97.19 385 GLU A O 1
ATOM 3054 N N . MET A 1 386 ? -8.591 -1.465 20.842 1.00 96.94 386 MET A N 1
ATOM 3055 C CA . MET A 1 386 ? -8.618 -2.019 19.486 1.00 96.94 386 MET A CA 1
ATOM 3056 C C . MET A 1 386 ? -7.704 -1.234 18.528 1.00 96.94 386 MET A C 1
ATOM 3058 O O . MET A 1 386 ? -6.922 -1.838 17.796 1.00 96.94 386 MET A O 1
ATOM 3062 N N . LEU A 1 387 ? -7.780 0.102 18.530 1.00 96.00 387 LEU A 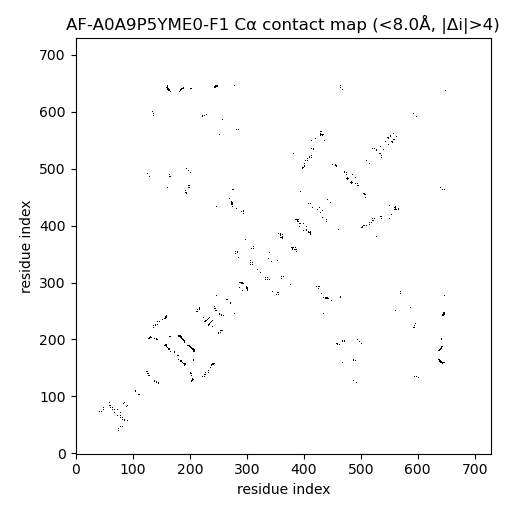N 1
ATOM 3063 C CA . LEU A 1 387 ? -6.994 0.975 17.649 1.00 96.00 387 LEU A CA 1
ATOM 3064 C C . LEU A 1 387 ? -5.504 0.983 18.007 1.00 96.00 387 LEU A C 1
ATOM 3066 O O . LEU A 1 387 ? -4.663 0.916 17.117 1.00 96.00 387 LEU A O 1
ATOM 3070 N N . ASP A 1 388 ? -5.178 1.008 19.297 1.00 96.00 388 ASP A N 1
ATOM 3071 C CA . ASP A 1 388 ? -3.816 0.895 19.829 1.00 96.00 388 ASP A CA 1
ATOM 3072 C C . ASP A 1 388 ? -3.144 -0.395 19.335 1.00 96.00 388 ASP A C 1
ATOM 3074 O O . ASP A 1 388 ? -2.068 -0.361 18.737 1.00 96.00 388 ASP A O 1
ATOM 3078 N N . ALA A 1 389 ? -3.860 -1.519 19.459 1.00 96.12 389 ALA A N 1
ATOM 3079 C CA . ALA A 1 389 ? -3.400 -2.834 19.028 1.00 96.12 389 ALA A CA 1
ATOM 3080 C C . ALA A 1 389 ? -3.210 -2.960 17.496 1.00 96.12 389 ALA A C 1
ATOM 3082 O O . ALA A 1 389 ? -2.377 -3.745 17.034 1.00 96.12 389 ALA A O 1
ATOM 3083 N N . LEU A 1 390 ? -3.966 -2.173 16.721 1.00 94.69 390 LEU A N 1
ATOM 3084 C CA . LEU A 1 390 ? -3.860 -2.003 15.265 1.00 94.69 390 LEU A CA 1
ATOM 3085 C C . LEU A 1 390 ? -2.667 -1.118 14.857 1.00 94.69 390 LEU A C 1
ATOM 3087 O O . LEU A 1 390 ? -2.046 -1.387 13.834 1.00 94.69 390 LEU A O 1
ATOM 3091 N N . LEU A 1 391 ? -2.364 -0.052 15.602 1.00 92.44 391 LEU A N 1
ATOM 3092 C CA . LEU A 1 391 ? -1.361 0.959 15.232 1.00 92.44 391 LEU A CA 1
ATOM 3093 C C . LEU A 1 391 ? 0.064 0.576 15.627 1.00 92.44 391 LEU A C 1
ATOM 3095 O O . LEU A 1 391 ? 0.980 0.660 14.803 1.00 92.44 391 LEU A O 1
ATOM 3099 N N . GLU A 1 392 ? 0.243 0.176 16.887 1.00 93.00 392 GLU A N 1
ATOM 3100 C CA . GLU A 1 392 ? 1.545 -0.057 17.522 1.00 93.00 392 GLU A CA 1
ATOM 3101 C C . GLU A 1 392 ? 2.494 -0.962 16.705 1.00 93.00 392 GLU A C 1
ATOM 3103 O O . GLU A 1 392 ? 3.667 -0.602 16.570 1.00 93.00 392 GLU A O 1
ATOM 3108 N N . PRO A 1 393 ? 2.021 -2.046 16.041 1.00 91.31 393 PRO A N 1
ATOM 3109 C CA . PRO A 1 393 ? 2.847 -2.923 15.200 1.00 91.31 393 PRO A CA 1
ATOM 3110 C C . PRO A 1 393 ? 3.586 -2.250 14.038 1.00 91.31 393 PRO A C 1
ATOM 3112 O O . PRO A 1 393 ? 4.428 -2.875 13.392 1.00 91.31 393 PRO A O 1
ATOM 3115 N N . PHE A 1 394 ? 3.223 -1.008 13.718 1.00 86.19 394 PHE A N 1
ATOM 3116 C CA . PHE A 1 394 ? 3.629 -0.321 12.498 1.00 86.19 394 PHE A CA 1
ATOM 3117 C C . PHE A 1 394 ? 4.191 1.083 12.734 1.00 86.19 394 PHE A C 1
ATOM 3119 O O . PHE A 1 394 ? 4.893 1.594 11.859 1.00 86.19 394 PHE A O 1
ATOM 3126 N N . ILE A 1 395 ? 3.887 1.698 13.883 1.00 85.19 395 ILE A N 1
ATOM 3127 C CA . ILE A 1 395 ? 4.395 3.025 14.261 1.00 85.19 395 ILE A CA 1
ATOM 3128 C C . ILE A 1 395 ? 5.585 2.957 15.225 1.00 85.19 395 ILE A C 1
ATOM 3130 O O . ILE A 1 395 ? 6.412 3.865 15.200 1.00 85.19 395 ILE A O 1
ATOM 3134 N N . ASN A 1 396 ? 5.717 1.890 16.024 1.00 85.69 396 ASN A N 1
ATOM 3135 C CA . ASN A 1 396 ? 6.833 1.722 16.955 1.00 85.69 396 ASN A CA 1
ATOM 3136 C C . ASN A 1 396 ? 7.976 0.894 16.318 1.00 85.69 396 ASN A C 1
ATOM 3138 O O . ASN A 1 396 ? 7.840 -0.327 16.191 1.00 85.69 396 ASN A O 1
ATOM 3142 N N . PRO A 1 397 ? 9.123 1.504 15.948 1.00 80.88 397 PRO A N 1
ATOM 3143 C CA . PRO A 1 397 ? 10.245 0.798 15.320 1.00 80.88 397 PRO A CA 1
ATOM 3144 C C . PRO A 1 397 ? 11.063 -0.070 16.291 1.00 80.88 397 PRO A C 1
ATOM 3146 O O . PRO A 1 397 ? 11.840 -0.907 15.830 1.00 80.88 397 PRO A O 1
ATOM 3149 N N . GLU A 1 398 ? 10.889 0.119 17.603 1.00 87.25 398 GLU A N 1
ATOM 3150 C CA . GLU A 1 398 ? 11.554 -0.647 18.665 1.00 87.25 398 GLU A CA 1
ATOM 3151 C C . GLU A 1 398 ? 10.738 -1.885 19.083 1.00 87.25 398 GLU A C 1
ATOM 3153 O O . GLU A 1 398 ? 11.214 -2.725 19.848 1.00 87.25 398 GLU A O 1
ATOM 3158 N N . SER A 1 399 ? 9.505 -2.023 18.579 1.00 87.25 399 SER A N 1
ATOM 3159 C CA . SER A 1 399 ? 8.681 -3.209 18.808 1.00 87.25 399 SER A CA 1
ATOM 3160 C C . SER A 1 399 ? 9.311 -4.442 18.147 1.00 87.25 399 SER A C 1
ATOM 3162 O O . SER A 1 399 ? 9.590 -4.458 16.946 1.00 87.25 399 SER A O 1
ATOM 3164 N N . SER A 1 400 ? 9.527 -5.509 18.921 1.00 92.12 400 SER A N 1
ATOM 3165 C CA . SER A 1 400 ? 9.948 -6.793 18.350 1.00 92.12 400 SER A CA 1
ATOM 3166 C C . SER A 1 400 ? 8.828 -7.388 17.499 1.00 92.12 400 SER A C 1
ATOM 3168 O O . SER A 1 400 ? 7.644 -7.213 17.800 1.00 92.12 400 SER A O 1
ATOM 3170 N N . ILE A 1 401 ? 9.189 -8.168 16.477 1.00 91.50 401 ILE A N 1
ATOM 3171 C CA . ILE A 1 401 ? 8.216 -8.849 15.610 1.00 91.50 401 ILE A CA 1
ATOM 3172 C C . ILE A 1 401 ? 7.209 -9.694 16.422 1.00 91.50 401 ILE A C 1
ATOM 3174 O O . ILE A 1 401 ? 6.031 -9.734 16.093 1.00 91.50 401 ILE A O 1
ATOM 3178 N N . SER A 1 402 ? 7.613 -10.269 17.559 1.00 89.44 402 SER A N 1
ATOM 3179 C CA . SER A 1 402 ? 6.706 -10.950 18.496 1.00 89.44 402 SER A CA 1
ATOM 3180 C C . SER A 1 402 ? 5.629 -10.037 19.088 1.00 89.44 402 SER A C 1
ATOM 3182 O O . SER A 1 402 ? 4.459 -10.413 19.116 1.00 89.44 402 SER A O 1
ATOM 3184 N N . GLN A 1 403 ? 5.996 -8.835 19.542 1.00 93.12 403 GLN A N 1
ATOM 3185 C CA . GLN A 1 403 ? 5.048 -7.860 20.100 1.00 93.12 403 GLN A CA 1
ATOM 3186 C C . GLN A 1 403 ? 4.099 -7.331 19.022 1.00 93.12 403 GLN A C 1
ATOM 3188 O O . GLN A 1 403 ? 2.891 -7.285 19.251 1.00 93.12 403 GLN A O 1
ATOM 3193 N N . GLN A 1 404 ? 4.633 -7.014 17.835 1.00 92.31 404 GLN A N 1
ATOM 3194 C CA . GLN A 1 404 ? 3.848 -6.608 16.664 1.00 92.31 404 GLN A CA 1
ATOM 3195 C C . GLN A 1 404 ? 2.736 -7.630 16.379 1.00 92.31 404 GLN A C 1
ATOM 3197 O O . GLN A 1 404 ? 1.569 -7.282 16.233 1.00 92.31 404 GLN A O 1
ATOM 3202 N N . ILE A 1 405 ? 3.086 -8.915 16.373 1.00 92.19 405 ILE A N 1
ATOM 3203 C CA . ILE A 1 405 ? 2.193 -10.011 15.985 1.00 92.19 405 ILE A CA 1
ATOM 3204 C C . ILE A 1 405 ? 1.158 -10.321 17.075 1.00 92.19 405 ILE A C 1
ATOM 3206 O O . ILE A 1 405 ? -0.027 -10.426 16.763 1.00 92.19 405 ILE A O 1
ATOM 3210 N N . THR A 1 406 ? 1.556 -10.381 18.352 1.00 91.12 406 THR A N 1
ATOM 3211 C CA . THR A 1 406 ? 0.616 -10.504 19.488 1.00 91.12 406 THR A CA 1
ATOM 3212 C C . THR A 1 406 ? -0.421 -9.375 19.481 1.00 91.12 406 THR A C 1
ATOM 3214 O O . THR A 1 406 ? -1.610 -9.617 19.692 1.00 91.12 406 THR A O 1
ATOM 3217 N N . SER A 1 407 ? 0.016 -8.147 19.188 1.00 95.56 407 SER A N 1
ATOM 3218 C CA . SER A 1 407 ? -0.839 -6.960 19.114 1.00 95.56 407 SER A CA 1
ATOM 3219 C C . SER A 1 407 ? -1.830 -7.023 17.944 1.00 95.56 407 SER A C 1
ATOM 3221 O O . SER A 1 407 ? -3.020 -6.779 18.135 1.00 95.56 407 SER A O 1
ATOM 3223 N N . LEU A 1 408 ? -1.395 -7.448 16.752 1.00 94.06 408 LEU A N 1
ATOM 3224 C CA . LEU A 1 408 ? -2.307 -7.662 15.622 1.00 94.06 408 LEU A CA 1
ATOM 3225 C C . LEU A 1 408 ? -3.363 -8.732 15.926 1.00 94.06 408 LEU A C 1
ATOM 3227 O O . LEU A 1 408 ? -4.540 -8.539 15.628 1.00 94.06 408 LEU A O 1
ATOM 3231 N N . ILE A 1 409 ? -2.975 -9.832 16.571 1.00 90.69 409 ILE A N 1
ATOM 3232 C CA . ILE A 1 409 ? -3.904 -10.908 16.942 1.00 90.69 409 ILE A CA 1
ATOM 3233 C C . ILE A 1 409 ? -4.926 -10.407 17.979 1.00 90.69 409 ILE A C 1
ATOM 3235 O O . ILE A 1 409 ? -6.127 -10.632 17.811 1.00 90.69 409 ILE A O 1
ATOM 3239 N N . LYS A 1 410 ? -4.491 -9.629 18.984 1.00 94.75 410 LYS A N 1
ATOM 3240 C CA . LYS A 1 410 ? -5.387 -8.914 19.915 1.00 94.75 410 LYS A CA 1
ATOM 3241 C C . LYS A 1 410 ? -6.395 -8.034 19.159 1.00 94.75 410 LYS A C 1
ATOM 3243 O O . LYS A 1 410 ? -7.592 -8.103 19.440 1.00 94.75 410 LYS A O 1
ATOM 3248 N N . PHE A 1 411 ? -5.936 -7.244 18.185 1.00 96.50 411 PHE A N 1
ATOM 3249 C CA . PHE A 1 411 ? -6.803 -6.390 17.367 1.00 96.50 411 PHE A CA 1
ATOM 3250 C C . PHE A 1 411 ? -7.862 -7.196 16.585 1.00 96.50 411 PHE A C 1
ATOM 3252 O O . PHE A 1 411 ? -9.052 -6.892 16.701 1.00 96.50 411 PHE A O 1
ATOM 3259 N N . SER A 1 412 ? -7.468 -8.249 15.854 1.00 93.88 412 SER A N 1
ATOM 3260 C CA . SER A 1 412 ? -8.401 -9.107 15.090 1.00 93.88 412 SER A CA 1
ATOM 3261 C C . SER A 1 412 ? -9.503 -9.676 15.976 1.00 93.88 412 SER A C 1
ATOM 3263 O O . SER A 1 412 ? -10.677 -9.642 15.600 1.00 93.88 412 SER A O 1
ATOM 3265 N N . HIS A 1 413 ? -9.147 -10.161 17.163 1.00 91.06 413 HIS A N 1
ATOM 3266 C CA . HIS A 1 413 ? -10.098 -10.775 18.077 1.00 91.06 413 HIS A CA 1
ATOM 3267 C C . HIS A 1 413 ? -11.081 -9.763 18.685 1.00 91.06 413 HIS A C 1
ATOM 3269 O O . HIS A 1 413 ? -12.281 -10.043 18.706 1.00 91.06 413 HIS A O 1
ATOM 3275 N N . ILE A 1 414 ? -10.635 -8.560 19.072 1.00 95.94 414 ILE A N 1
ATOM 3276 C CA . ILE A 1 414 ? -11.551 -7.492 19.521 1.00 95.94 414 ILE A CA 1
ATOM 3277 C C . ILE A 1 414 ? -12.494 -7.075 18.379 1.00 95.94 414 ILE A C 1
ATOM 3279 O O . ILE A 1 414 ? -13.712 -7.041 18.571 1.00 95.94 414 ILE A O 1
ATOM 3283 N N . ALA A 1 415 ? -11.967 -6.841 17.172 1.00 95.81 415 ALA A N 1
ATOM 3284 C CA . ALA A 1 415 ? -12.777 -6.483 16.006 1.00 95.81 415 ALA A CA 1
ATOM 3285 C C . ALA A 1 415 ? -13.792 -7.583 15.637 1.00 95.81 415 ALA A C 1
ATOM 3287 O O . ALA A 1 415 ? -14.934 -7.286 15.288 1.00 95.81 415 ALA A O 1
ATOM 3288 N N . CYS A 1 416 ? -13.411 -8.860 15.752 1.00 93.25 416 CYS A N 1
ATOM 3289 C CA . CYS A 1 416 ? -14.301 -10.001 15.538 1.00 93.25 416 CYS A CA 1
ATOM 3290 C C . CYS A 1 416 ? -15.436 -10.065 16.568 1.00 93.25 416 CYS A C 1
ATOM 3292 O O . CYS A 1 416 ? -16.572 -10.342 16.192 1.00 93.25 416 CYS A O 1
ATOM 3294 N N . ALA A 1 417 ? -15.165 -9.803 17.848 1.00 93.94 417 ALA A N 1
ATOM 3295 C CA . ALA A 1 417 ? -16.200 -9.797 18.883 1.00 93.94 417 ALA A CA 1
ATOM 3296 C C . ALA A 1 417 ? -17.205 -8.646 18.704 1.00 93.94 417 ALA A C 1
ATOM 3298 O O . ALA A 1 417 ? -18.407 -8.839 18.897 1.00 93.94 417 ALA A O 1
ATOM 3299 N N . LEU A 1 418 ? -16.728 -7.470 18.287 1.00 95.12 418 LEU A N 1
ATOM 3300 C CA . LEU A 1 418 ? -17.579 -6.323 17.962 1.00 95.12 418 LEU A CA 1
ATOM 3301 C C . LEU A 1 418 ? -18.456 -6.600 16.733 1.00 95.12 418 LEU A C 1
ATOM 3303 O O . LEU A 1 418 ? -19.671 -6.423 16.799 1.00 95.12 418 LEU A O 1
ATOM 3307 N N . PHE A 1 419 ? -17.876 -7.130 15.653 1.00 94.50 419 PHE A N 1
ATOM 3308 C CA . PHE A 1 419 ? -18.621 -7.506 14.448 1.00 94.50 419 PHE A CA 1
ATOM 3309 C C . PHE A 1 419 ? -19.606 -8.666 14.686 1.00 94.50 419 PHE A C 1
ATOM 3311 O O . PHE A 1 419 ? -20.695 -8.686 14.119 1.00 94.50 419 PHE A O 1
ATOM 3318 N N . LEU A 1 420 ? -19.295 -9.615 15.575 1.00 92.19 420 LEU A N 1
ATOM 3319 C CA . LEU A 1 420 ? -20.245 -10.662 15.970 1.00 92.19 420 LEU A CA 1
ATOM 3320 C C . LEU A 1 420 ? -21.497 -10.094 16.656 1.00 92.19 420 LEU A C 1
ATOM 3322 O O . LEU A 1 420 ? -22.595 -10.603 16.410 1.00 92.19 420 LEU A O 1
ATOM 3326 N N . LYS A 1 421 ? -21.334 -9.055 17.487 1.00 94.19 421 LYS A N 1
ATOM 3327 C CA . LYS A 1 421 ? -22.417 -8.425 18.261 1.00 94.19 421 LYS A CA 1
ATOM 3328 C C . LYS A 1 421 ? -23.242 -7.418 17.452 1.00 94.19 421 LYS A C 1
ATOM 3330 O O . LYS A 1 421 ? -24.454 -7.390 17.630 1.00 94.19 421 LYS A O 1
ATOM 3335 N N . HIS A 1 422 ? -22.603 -6.621 16.591 1.00 93.94 422 HIS A N 1
ATOM 3336 C CA . HIS A 1 422 ? -23.228 -5.463 15.922 1.00 93.94 422 HIS A CA 1
ATOM 3337 C C . HIS A 1 422 ? -23.166 -5.500 14.381 1.00 93.94 422 HIS A C 1
ATOM 3339 O O . HIS A 1 422 ? -23.627 -4.565 13.738 1.00 93.94 422 HIS A O 1
ATOM 3345 N N . GLU A 1 423 ? -22.568 -6.531 13.776 1.00 92.81 423 GLU A N 1
ATOM 3346 C CA . GLU A 1 423 ? -22.483 -6.725 12.316 1.00 92.81 423 GLU A CA 1
ATOM 3347 C C . GLU A 1 423 ? -22.040 -5.458 11.547 1.00 92.81 423 GLU A C 1
ATOM 3349 O O . GLU A 1 423 ? -21.017 -4.844 11.874 1.00 92.81 423 GLU A O 1
ATOM 3354 N N . THR A 1 424 ? -22.811 -5.061 10.531 1.00 91.25 424 THR A N 1
ATOM 3355 C CA . THR A 1 424 ? -22.583 -3.885 9.685 1.00 91.25 424 THR A CA 1
ATOM 3356 C C . THR A 1 424 ? -22.624 -2.567 10.447 1.00 91.25 424 THR A C 1
ATOM 3358 O O . THR A 1 424 ? -21.951 -1.620 10.028 1.00 91.25 424 THR A O 1
ATOM 3361 N N . ASP A 1 425 ? -23.372 -2.487 11.554 1.00 90.31 425 ASP A N 1
ATOM 3362 C CA . ASP A 1 425 ? -23.501 -1.266 12.357 1.00 90.31 425 ASP A CA 1
ATOM 3363 C C . ASP A 1 425 ? -22.204 -0.942 13.097 1.00 90.31 425 ASP A C 1
ATOM 3365 O O . ASP A 1 425 ? -21.832 0.232 13.176 1.00 90.31 425 ASP A O 1
ATOM 3369 N N . PHE A 1 426 ? -21.459 -1.959 13.552 1.00 94.25 426 PHE A N 1
ATOM 3370 C CA . PHE A 1 426 ? -20.082 -1.748 14.005 1.00 94.25 426 PHE A CA 1
ATOM 3371 C C . PHE A 1 426 ? -19.200 -1.289 12.848 1.00 94.25 426 PHE A C 1
ATOM 3373 O O . PHE A 1 426 ? -18.494 -0.297 12.997 1.00 94.25 426 PHE A O 1
ATOM 3380 N N . MET A 1 427 ? -19.206 -1.996 11.711 1.00 93.25 427 MET A N 1
ATOM 3381 C CA . MET A 1 427 ? -18.262 -1.722 10.625 1.00 93.25 427 MET A CA 1
ATOM 3382 C C . MET A 1 427 ? -18.736 -2.273 9.268 1.00 93.25 427 MET A C 1
ATOM 3384 O O . MET A 1 427 ? -19.252 -3.388 9.223 1.00 93.25 427 MET A O 1
ATOM 3388 N N . PRO A 1 428 ? -18.513 -1.562 8.141 1.00 92.25 428 PRO A N 1
ATOM 3389 C CA . PRO A 1 428 ? -18.875 -2.049 6.805 1.00 92.25 428 PRO A CA 1
ATOM 3390 C C . PRO A 1 428 ? -18.219 -3.393 6.479 1.00 92.25 428 PRO A C 1
ATOM 3392 O O . PRO A 1 428 ? -17.041 -3.588 6.788 1.00 92.25 428 PRO A O 1
ATOM 3395 N N . LEU A 1 429 ? -18.956 -4.288 5.810 1.00 89.50 429 LEU A N 1
ATOM 3396 C CA . LEU A 1 429 ? -18.514 -5.659 5.521 1.00 89.50 429 LEU A CA 1
ATOM 3397 C C . LEU A 1 429 ? -17.137 -5.707 4.857 1.00 89.50 429 LEU A C 1
ATOM 3399 O O . LEU A 1 429 ? -16.273 -6.471 5.277 1.00 89.50 429 LEU A O 1
ATOM 3403 N N . HIS A 1 430 ? -16.906 -4.862 3.853 1.00 85.75 430 HIS A N 1
ATOM 3404 C CA . HIS A 1 430 ? -15.645 -4.795 3.116 1.00 85.75 430 HIS A CA 1
ATOM 3405 C C . HIS A 1 430 ? -14.505 -4.251 3.972 1.00 85.75 430 HIS A C 1
ATOM 3407 O O . HIS A 1 430 ? -13.382 -4.713 3.823 1.00 85.75 430 HIS A O 1
ATOM 3413 N N . LEU A 1 431 ? -14.764 -3.315 4.891 1.00 88.56 431 LEU A N 1
ATOM 3414 C CA . LEU A 1 431 ? -13.735 -2.801 5.800 1.00 88.56 431 LEU A CA 1
ATOM 3415 C C . LEU A 1 431 ? -13.381 -3.834 6.875 1.00 88.56 431 LEU A C 1
ATOM 3417 O O . LEU A 1 431 ? -12.202 -4.079 7.104 1.00 88.56 431 LEU A O 1
ATOM 3421 N N . TYR A 1 432 ? -14.374 -4.493 7.477 1.00 92.81 432 TYR A N 1
ATOM 3422 C CA . TYR A 1 432 ? -14.133 -5.611 8.392 1.00 92.81 432 TYR A CA 1
ATOM 3423 C C . TYR A 1 432 ? -13.386 -6.756 7.691 1.00 92.81 432 TYR A C 1
ATOM 3425 O O . TYR A 1 432 ? -12.404 -7.270 8.220 1.00 92.81 432 TYR A O 1
ATOM 3433 N N . SER A 1 433 ? -13.802 -7.117 6.475 1.00 88.00 433 SER A N 1
ATOM 3434 C CA . SER A 1 433 ? -13.166 -8.176 5.688 1.00 88.00 433 SER A CA 1
ATOM 3435 C C . SER A 1 433 ? -11.730 -7.828 5.333 1.00 88.00 433 SER A C 1
ATOM 3437 O O . SER A 1 433 ? -10.849 -8.652 5.546 1.00 88.00 433 SER A O 1
ATOM 3439 N N . ASP A 1 434 ? -11.463 -6.605 4.871 1.00 82.94 434 ASP A N 1
ATOM 3440 C CA . ASP A 1 434 ? -10.100 -6.166 4.576 1.00 82.94 434 ASP A CA 1
ATOM 3441 C C . ASP A 1 434 ? -9.265 -6.025 5.873 1.00 82.94 434 ASP A C 1
ATOM 3443 O O . ASP A 1 434 ? -8.046 -6.161 5.820 1.00 82.94 434 ASP A O 1
ATOM 3447 N N . LEU A 1 435 ? -9.892 -5.860 7.052 1.00 89.44 435 LEU A N 1
ATOM 3448 C CA . LEU A 1 435 ? -9.254 -5.885 8.384 1.00 89.44 435 LEU A CA 1
ATOM 3449 C C . LEU A 1 435 ? -9.028 -7.285 8.987 1.00 89.44 435 LEU A C 1
ATOM 3451 O O . LEU A 1 435 ? -8.181 -7.465 9.865 1.00 89.44 435 LEU A O 1
ATOM 3455 N N . GLN A 1 436 ? -9.765 -8.289 8.532 1.00 89.00 436 GLN A N 1
ATOM 3456 C CA . GLN A 1 436 ? -9.542 -9.682 8.929 1.00 89.00 436 GLN A CA 1
ATOM 3457 C C . GLN A 1 436 ? -8.679 -10.418 7.919 1.00 89.00 436 GLN A C 1
ATOM 3459 O O . GLN A 1 436 ? -7.916 -11.298 8.295 1.00 89.00 436 GLN A O 1
ATOM 3464 N N . CYS A 1 437 ? -8.664 -9.956 6.672 1.00 82.50 437 CYS A N 1
ATOM 3465 C CA . CYS A 1 437 ? -7.478 -9.998 5.841 1.00 82.50 437 CYS A CA 1
ATOM 3466 C C . CYS A 1 437 ? -6.321 -9.343 6.617 1.00 82.50 437 CYS A C 1
ATOM 3468 O O . CYS A 1 437 ? -5.338 -10.025 6.887 1.00 82.50 437 CYS A O 1
ATOM 3470 N N . MET A 1 438 ? -6.445 -8.091 7.085 1.00 84.81 438 MET A N 1
ATOM 3471 C CA . MET A 1 438 ? -5.325 -7.317 7.646 1.00 84.81 438 MET A CA 1
ATOM 3472 C C . MET A 1 438 ? -4.390 -8.043 8.578 1.00 84.81 438 MET A C 1
ATOM 3474 O O . MET A 1 438 ? -3.205 -8.175 8.265 1.00 84.81 438 MET A O 1
ATOM 3478 N N . VAL A 1 439 ? -4.895 -8.411 9.758 1.00 86.62 439 VAL A N 1
ATOM 3479 C CA . VAL A 1 439 ? -4.052 -8.835 10.897 1.00 86.62 439 VAL A CA 1
ATOM 3480 C C . VAL A 1 439 ? -3.126 -9.959 10.503 1.00 86.62 439 VAL A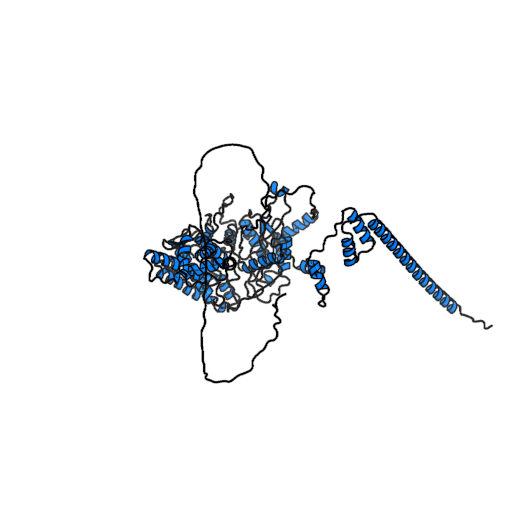 C 1
ATOM 3482 O O . VAL A 1 439 ? -2.053 -10.179 11.058 1.00 86.62 439 VAL A O 1
ATOM 3485 N N . ARG A 1 440 ? -3.631 -10.665 9.512 1.00 82.81 440 ARG A N 1
ATOM 3486 C CA . ARG A 1 440 ? -3.459 -12.033 9.245 1.00 82.81 440 ARG A CA 1
ATOM 3487 C C . ARG A 1 440 ? -2.019 -12.127 8.671 1.00 82.81 440 ARG A C 1
ATOM 3489 O O . ARG A 1 440 ? -1.153 -12.489 9.441 1.00 82.81 440 ARG A O 1
ATOM 3496 N N . THR A 1 441 ? -1.643 -11.780 7.420 1.00 79.75 441 THR A N 1
ATOM 3497 C CA . THR A 1 441 ? -0.224 -11.827 6.899 1.00 79.75 441 THR A CA 1
ATOM 3498 C C . THR A 1 441 ? 0.612 -10.555 7.053 1.00 79.75 441 THR A C 1
ATOM 3500 O O . THR A 1 441 ? 1.461 -10.246 6.215 1.00 79.75 441 THR A O 1
ATOM 3503 N N . ALA A 1 442 ? 0.570 -10.008 8.254 1.00 83.06 442 ALA A N 1
ATOM 3504 C CA . ALA A 1 442 ? 1.838 -9.903 8.962 1.00 83.06 442 ALA A CA 1
ATOM 3505 C C . ALA A 1 442 ? 2.473 -11.293 9.253 1.00 83.06 442 ALA A C 1
ATOM 3507 O O . ALA A 1 442 ? 3.689 -11.470 9.201 1.00 83.06 442 ALA A O 1
ATOM 3508 N N . ILE A 1 443 ? 1.627 -12.302 9.480 1.00 81.44 443 ILE A N 1
ATOM 3509 C CA . ILE A 1 443 ? 1.918 -13.615 10.044 1.00 81.44 443 ILE A CA 1
ATOM 3510 C C . ILE A 1 443 ? 2.103 -14.800 9.027 1.00 81.44 443 ILE A C 1
ATOM 3512 O O . ILE A 1 443 ? 2.994 -15.593 9.309 1.00 81.44 443 ILE A O 1
ATOM 3516 N N . TYR A 1 444 ? 1.471 -14.937 7.822 1.00 75.44 444 TYR A N 1
ATOM 3517 C CA . TYR A 1 444 ? 1.908 -15.964 6.791 1.00 75.44 444 TYR A CA 1
ATOM 3518 C C . TYR A 1 444 ? 3.358 -15.626 6.462 1.00 75.44 444 TYR A C 1
ATOM 3520 O O . TYR A 1 444 ? 4.193 -16.497 6.347 1.00 75.44 444 TYR A O 1
ATOM 3528 N N . ARG A 1 445 ? 3.666 -14.343 6.294 1.00 81.06 445 ARG A N 1
ATOM 3529 C CA . ARG A 1 445 ? 4.951 -13.764 5.939 1.00 81.06 445 ARG A CA 1
ATOM 3530 C C . ARG A 1 445 ? 5.984 -14.167 6.976 1.00 81.06 445 ARG A C 1
ATOM 3532 O O . ARG A 1 445 ? 7.108 -14.478 6.588 1.00 81.06 445 ARG A O 1
ATOM 3539 N N . LEU A 1 446 ? 5.585 -14.189 8.245 1.00 83.81 446 LEU A N 1
ATOM 3540 C CA . LEU A 1 446 ? 6.385 -14.630 9.373 1.00 83.81 446 LEU A CA 1
ATOM 3541 C C . LEU A 1 446 ? 6.543 -16.157 9.411 1.00 83.81 446 LEU A C 1
ATOM 3543 O O . LEU A 1 446 ? 7.674 -16.628 9.391 1.00 83.81 446 LEU A O 1
ATOM 3547 N N . ALA A 1 447 ? 5.452 -16.928 9.359 1.00 78.44 447 ALA A N 1
ATOM 3548 C CA . ALA A 1 447 ? 5.460 -18.396 9.295 1.00 78.44 447 ALA A CA 1
ATOM 3549 C C . ALA A 1 447 ? 6.267 -18.921 8.095 1.00 78.44 447 ALA A C 1
ATOM 3551 O O . ALA A 1 447 ? 7.130 -19.782 8.217 1.00 78.44 447 ALA A O 1
ATOM 3552 N N . HIS A 1 448 ? 6.056 -18.328 6.930 1.00 77.69 448 HIS A N 1
ATOM 3553 C CA . HIS A 1 448 ? 6.768 -18.598 5.695 1.00 77.69 448 HIS A CA 1
ATOM 3554 C C . HIS A 1 448 ? 8.253 -18.228 5.789 1.00 77.69 448 HIS A C 1
ATOM 3556 O O . HIS A 1 448 ? 9.094 -19.009 5.349 1.00 77.69 448 HIS A O 1
ATOM 3562 N N . SER A 1 449 ? 8.609 -17.101 6.419 1.00 81.81 449 SER A N 1
ATOM 3563 C CA . SER A 1 449 ? 10.017 -16.826 6.728 1.00 81.81 449 SER A CA 1
ATOM 3564 C C . SER A 1 449 ? 10.604 -17.841 7.717 1.00 81.81 449 SER A C 1
ATOM 3566 O O . SER A 1 449 ? 11.715 -18.288 7.472 1.00 81.81 449 SER A O 1
ATOM 3568 N N . LEU A 1 450 ? 9.880 -18.281 8.760 1.00 76.81 450 LEU A N 1
ATOM 3569 C CA . LEU A 1 450 ? 10.344 -19.352 9.666 1.00 76.81 450 LEU A CA 1
ATOM 3570 C C . LEU A 1 450 ? 10.651 -20.648 8.895 1.00 76.81 450 LEU A C 1
ATOM 3572 O O . LEU A 1 450 ? 11.577 -21.370 9.250 1.00 76.81 450 LEU A O 1
ATOM 3576 N N . ILE A 1 451 ? 9.890 -20.944 7.837 1.00 78.00 451 ILE A N 1
ATOM 3577 C CA . ILE A 1 451 ? 10.068 -22.144 7.004 1.00 78.00 451 ILE A CA 1
ATOM 3578 C C . ILE A 1 451 ? 11.228 -21.996 6.011 1.00 78.00 451 ILE A C 1
ATOM 3580 O O . ILE A 1 451 ? 11.911 -22.983 5.738 1.00 78.00 451 ILE A O 1
ATOM 3584 N N . LEU A 1 452 ? 11.439 -20.803 5.445 1.00 79.12 452 LEU A N 1
ATOM 3585 C CA . LEU A 1 452 ? 12.519 -20.555 4.484 1.00 79.12 452 LEU A CA 1
ATOM 3586 C C . LEU A 1 452 ? 13.884 -20.331 5.145 1.00 79.12 452 LEU A C 1
ATOM 3588 O O . LEU A 1 452 ? 14.893 -20.818 4.636 1.00 79.12 452 LEU A O 1
ATOM 3592 N N . ASP A 1 453 ? 13.918 -19.493 6.181 1.00 81.75 453 ASP A N 1
ATOM 3593 C CA . ASP A 1 453 ? 15.110 -18.786 6.657 1.00 81.75 453 ASP A CA 1
ATOM 3594 C C . ASP A 1 453 ? 14.802 -18.085 8.005 1.00 81.75 453 ASP A C 1
ATOM 3596 O O . ASP A 1 453 ? 14.396 -16.921 8.010 1.00 81.75 453 ASP A O 1
ATOM 3600 N N . PRO A 1 454 ? 14.947 -18.761 9.164 1.00 82.69 454 PRO A N 1
ATOM 3601 C CA . PRO A 1 454 ? 14.608 -18.180 10.467 1.00 82.69 454 PRO A CA 1
ATOM 3602 C C . PRO A 1 454 ? 15.374 -16.895 10.829 1.00 82.69 454 PRO A C 1
ATOM 3604 O O . PRO A 1 454 ? 14.829 -16.042 11.524 1.00 82.69 454 PRO A O 1
ATOM 3607 N N . GLU A 1 455 ? 16.610 -16.710 10.358 1.00 83.38 455 GLU A N 1
ATOM 3608 C CA . GLU A 1 455 ? 17.390 -15.487 10.629 1.00 83.38 455 GLU A CA 1
ATOM 3609 C C . GLU A 1 455 ? 16.980 -14.303 9.730 1.00 83.38 455 GLU A C 1
ATOM 3611 O O . GLU A 1 455 ? 17.418 -13.170 9.948 1.00 83.38 455 GLU A O 1
ATOM 3616 N N . ARG A 1 456 ? 16.109 -14.526 8.735 1.00 82.44 456 ARG A N 1
ATOM 3617 C CA . ARG A 1 456 ? 15.528 -13.475 7.887 1.00 82.44 456 ARG A CA 1
ATOM 3618 C C . ARG A 1 456 ? 14.834 -12.418 8.735 1.00 82.44 456 ARG A C 1
ATOM 3620 O O . ARG A 1 456 ? 14.138 -12.741 9.693 1.00 82.44 456 ARG A O 1
ATOM 3627 N N . LYS A 1 457 ? 14.933 -11.149 8.335 1.00 85.69 457 LYS A N 1
ATOM 3628 C CA . LYS A 1 457 ? 14.072 -10.095 8.886 1.00 85.69 457 LYS A CA 1
ATOM 3629 C C . LYS A 1 457 ? 12.715 -10.098 8.188 1.00 85.69 457 LYS A C 1
ATOM 3631 O O . LYS A 1 457 ? 12.650 -10.239 6.966 1.00 85.69 457 LYS A O 1
ATOM 3636 N N . VAL A 1 458 ? 11.637 -9.895 8.941 1.00 84.56 458 VAL A N 1
ATOM 3637 C CA . VAL A 1 458 ? 10.305 -9.612 8.385 1.00 84.56 458 VAL A CA 1
ATOM 3638 C C . VAL A 1 458 ? 9.931 -8.179 8.713 1.00 84.56 458 VAL A C 1
ATOM 3640 O O . VAL A 1 458 ? 9.826 -7.789 9.870 1.00 84.56 458 VAL A O 1
ATOM 3643 N N . LEU A 1 459 ? 9.753 -7.387 7.658 1.00 83.69 459 LEU A N 1
ATOM 3644 C CA . LEU A 1 459 ? 9.393 -5.981 7.751 1.00 83.69 459 LEU A CA 1
ATOM 3645 C C . LEU A 1 459 ? 7.904 -5.862 7.426 1.00 83.69 459 LEU A C 1
ATOM 3647 O O . LEU A 1 459 ? 7.521 -5.890 6.252 1.00 83.69 459 LEU A O 1
ATOM 3651 N N . LEU A 1 460 ? 7.066 -5.770 8.463 1.00 83.88 460 LEU A N 1
ATOM 3652 C CA . LEU A 1 460 ? 5.611 -5.669 8.298 1.00 83.88 460 LEU A CA 1
ATOM 3653 C C . LEU A 1 460 ? 5.216 -4.418 7.506 1.00 83.88 460 LEU A C 1
ATOM 3655 O O . LEU A 1 460 ? 4.355 -4.459 6.634 1.00 83.88 460 LEU A O 1
ATOM 3659 N N . CYS A 1 461 ? 5.940 -3.321 7.717 1.00 79.88 461 CYS A N 1
ATOM 3660 C CA . CYS A 1 461 ? 5.782 -2.081 6.969 1.00 79.88 461 CYS A CA 1
ATOM 3661 C C . CYS A 1 461 ? 6.038 -2.204 5.451 1.00 79.88 461 CYS A C 1
ATOM 3663 O O . CYS A 1 461 ? 5.629 -1.304 4.721 1.00 79.88 461 CYS A O 1
ATOM 3665 N N . LEU A 1 462 ? 6.650 -3.295 4.965 1.00 77.62 462 LEU A N 1
ATOM 3666 C CA . LEU A 1 462 ? 6.874 -3.587 3.538 1.00 77.62 462 LEU A CA 1
ATOM 3667 C C . LEU A 1 462 ? 5.859 -4.594 2.954 1.00 77.62 462 LEU A C 1
ATOM 3669 O O . LEU A 1 462 ? 6.193 -5.354 2.036 1.00 77.62 462 LEU A O 1
ATOM 3673 N N . LEU A 1 463 ? 4.660 -4.675 3.533 1.00 77.25 463 LEU A N 1
ATOM 3674 C CA . LEU A 1 463 ? 3.570 -5.513 3.027 1.00 77.25 463 LEU A CA 1
ATOM 3675 C C . LEU A 1 463 ? 2.594 -4.730 2.137 1.00 77.25 463 LEU A C 1
ATOM 3677 O O . LEU A 1 463 ? 2.302 -5.217 1.048 1.00 77.25 463 LEU A O 1
ATOM 3681 N N . GLY A 1 464 ? 2.184 -3.522 2.553 1.00 70.19 464 GLY A N 1
ATOM 3682 C CA . GLY A 1 464 ? 1.429 -2.539 1.748 1.00 70.19 464 GLY A CA 1
ATOM 3683 C C . GLY A 1 464 ? 2.226 -1.929 0.582 1.00 70.19 464 GLY A C 1
ATOM 3684 O O . GLY A 1 464 ? 3.360 -2.341 0.337 1.00 70.19 464 GLY A O 1
ATOM 3685 N N . ASP A 1 465 ? 1.671 -0.929 -0.124 1.00 71.81 465 ASP A N 1
ATOM 3686 C CA . ASP A 1 465 ? 2.365 -0.285 -1.258 1.00 71.81 465 ASP A CA 1
ATOM 3687 C C . ASP A 1 465 ? 3.718 0.309 -0.909 1.00 71.81 465 ASP A C 1
ATOM 3689 O O . ASP A 1 465 ? 4.627 0.091 -1.698 1.00 71.81 465 ASP A O 1
ATOM 3693 N N . ASP A 1 466 ? 3.825 1.095 0.169 1.00 75.44 466 ASP A N 1
ATOM 3694 C CA . ASP A 1 466 ? 4.615 2.337 0.331 1.00 75.44 466 ASP A CA 1
ATOM 3695 C C . ASP A 1 466 ? 5.935 2.445 -0.446 1.00 75.44 466 ASP A C 1
ATOM 3697 O O . ASP A 1 466 ? 6.296 3.519 -0.929 1.00 75.44 466 ASP A O 1
ATOM 3701 N N . VAL A 1 467 ? 6.680 1.345 -0.586 1.00 75.69 467 VAL A N 1
ATOM 3702 C CA . VAL A 1 467 ? 7.837 1.234 -1.493 1.00 75.69 467 VAL A CA 1
ATOM 3703 C C . VAL A 1 467 ? 7.526 1.760 -2.900 1.00 75.69 467 VAL A C 1
ATOM 3705 O O . VAL A 1 467 ? 8.398 2.355 -3.543 1.00 75.69 467 VAL A O 1
ATOM 3708 N N . LEU A 1 468 ? 6.269 1.599 -3.316 1.00 78.38 468 LEU A N 1
ATOM 3709 C CA . LEU A 1 468 ? 5.601 2.281 -4.405 1.00 78.38 468 LEU A CA 1
ATOM 3710 C C . LEU A 1 468 ? 5.254 3.730 -4.106 1.00 78.38 468 LEU A C 1
ATOM 3712 O O . LEU A 1 468 ? 5.725 4.553 -4.871 1.00 78.38 468 LEU A O 1
ATOM 3716 N N . GLU A 1 469 ? 4.357 4.065 -3.154 1.00 74.56 469 GLU A N 1
ATOM 3717 C CA . GLU A 1 469 ? 3.786 5.434 -3.068 1.00 74.56 469 GLU A CA 1
ATOM 3718 C C . GLU A 1 469 ? 4.933 6.468 -3.018 1.00 74.56 469 GLU A C 1
ATOM 3720 O O . GLU A 1 469 ? 4.847 7.568 -3.566 1.00 74.56 469 GLU A O 1
ATOM 3725 N N . VAL A 1 470 ? 6.083 6.051 -2.478 1.00 77.94 470 VAL A N 1
ATOM 3726 C CA . VAL A 1 470 ? 7.353 6.773 -2.506 1.00 77.94 470 VAL A CA 1
ATOM 3727 C C . VAL A 1 470 ? 8.083 6.733 -3.872 1.00 77.94 470 VAL A C 1
ATOM 3729 O O . VAL A 1 470 ? 8.580 7.773 -4.296 1.00 77.94 470 VAL A O 1
ATOM 3732 N N . LEU A 1 471 ? 8.181 5.611 -4.606 1.00 79.12 471 LEU A N 1
ATOM 3733 C CA . LEU A 1 471 ? 8.625 5.611 -6.024 1.00 79.12 471 LEU A CA 1
ATOM 3734 C C . LEU A 1 471 ? 7.717 6.479 -6.916 1.00 79.12 471 LEU A C 1
ATOM 3736 O O . LEU A 1 471 ? 8.187 7.129 -7.856 1.00 79.12 471 LEU A O 1
ATOM 3740 N N . PHE A 1 472 ? 6.444 6.576 -6.559 1.00 77.94 472 PHE A N 1
ATOM 3741 C CA . PHE A 1 472 ? 5.463 7.374 -7.252 1.00 77.94 472 PHE A CA 1
ATOM 3742 C C . PHE A 1 472 ? 5.648 8.866 -6.974 1.00 77.94 472 PHE A C 1
ATOM 3744 O O . PHE A 1 472 ? 5.818 9.663 -7.899 1.00 77.94 472 PHE A O 1
ATOM 3751 N N . GLY A 1 473 ? 5.741 9.240 -5.694 1.00 79.56 473 GLY A N 1
ATOM 3752 C CA . GLY A 1 473 ? 6.112 10.586 -5.259 1.00 79.56 473 GLY A CA 1
ATOM 3753 C C . GLY A 1 473 ? 7.424 11.052 -5.893 1.00 79.56 473 GLY A C 1
ATOM 3754 O O . GLY A 1 473 ? 7.478 12.155 -6.434 1.00 79.56 473 GLY A O 1
ATOM 3755 N N . ARG A 1 474 ? 8.448 10.186 -5.952 1.00 78.94 474 ARG A N 1
ATOM 3756 C CA . ARG A 1 474 ? 9.708 10.453 -6.678 1.00 78.94 474 ARG A CA 1
ATOM 3757 C C . ARG A 1 474 ? 9.475 10.738 -8.162 1.00 78.94 474 ARG A C 1
ATOM 3759 O O . ARG A 1 474 ? 10.015 11.712 -8.672 1.00 78.94 474 ARG A O 1
ATOM 3766 N N . THR A 1 475 ? 8.655 9.946 -8.847 1.00 76.62 475 THR A N 1
ATOM 3767 C CA . THR A 1 475 ? 8.354 10.123 -10.281 1.00 76.62 475 THR A CA 1
ATOM 3768 C C . THR A 1 475 ? 7.667 11.464 -10.569 1.00 76.62 475 THR A C 1
ATOM 3770 O O . THR A 1 475 ? 7.996 12.141 -11.550 1.00 76.62 475 THR A O 1
ATOM 3773 N N . LYS A 1 476 ? 6.790 11.911 -9.662 1.00 75.81 476 LYS A N 1
ATOM 3774 C CA . LYS A 1 476 ? 6.190 13.253 -9.700 1.00 75.81 476 LYS A CA 1
ATOM 3775 C C . LYS A 1 476 ? 7.241 14.339 -9.408 1.00 75.81 476 LYS A C 1
ATOM 3777 O O . LYS A 1 476 ? 7.367 15.285 -10.181 1.00 75.81 476 LYS A O 1
ATOM 3782 N N . MET A 1 477 ? 8.064 14.172 -8.368 1.00 78.75 477 MET A N 1
ATOM 3783 C CA . MET A 1 477 ? 9.141 15.110 -7.995 1.00 78.75 477 MET A CA 1
ATOM 3784 C C . MET A 1 477 ? 10.205 15.301 -9.089 1.00 78.75 477 MET A C 1
ATOM 3786 O O . MET A 1 477 ? 10.675 16.419 -9.280 1.00 78.75 477 MET A O 1
ATOM 3790 N N . ILE A 1 478 ? 10.568 14.247 -9.829 1.00 75.31 478 ILE A N 1
ATOM 3791 C CA . ILE A 1 478 ? 11.562 14.301 -10.920 1.00 75.31 478 ILE A CA 1
ATOM 3792 C C . ILE A 1 478 ? 11.131 15.262 -12.045 1.00 75.31 478 ILE A C 1
ATOM 3794 O O . ILE A 1 478 ? 11.983 15.797 -12.748 1.00 75.31 478 ILE A O 1
ATOM 3798 N N . GLY A 1 479 ? 9.832 15.543 -12.189 1.00 72.00 479 GLY A N 1
ATOM 3799 C CA . GLY A 1 479 ? 9.326 16.526 -13.151 1.00 72.00 479 GLY A CA 1
ATOM 3800 C C . GLY A 1 479 ? 9.411 17.984 -12.710 1.00 72.00 479 GLY A C 1
ATOM 3801 O O . GLY A 1 479 ? 9.065 18.862 -13.500 1.00 72.00 479 GLY A O 1
ATOM 3802 N N . GLY A 1 480 ? 9.802 18.265 -11.462 1.00 82.31 480 GLY A N 1
ATOM 3803 C CA . GLY A 1 480 ? 9.805 19.615 -10.895 1.00 82.31 480 GLY A CA 1
ATOM 3804 C C . GLY A 1 480 ? 8.428 20.280 -10.998 1.00 82.31 480 GLY A C 1
ATOM 3805 O O . GLY A 1 480 ? 7.507 19.950 -10.254 1.00 82.31 480 GLY A O 1
ATOM 3806 N N . HIS A 1 481 ? 8.278 21.205 -11.947 1.00 77.38 481 HIS A N 1
ATOM 3807 C CA . HIS A 1 481 ? 7.017 21.902 -12.217 1.00 77.38 481 HIS A CA 1
ATOM 3808 C C . HIS A 1 481 ? 5.983 21.076 -13.012 1.00 77.38 481 HIS A C 1
ATOM 3810 O O . HIS A 1 481 ? 4.829 21.497 -13.086 1.00 77.38 481 HIS A O 1
ATOM 3816 N N . SER A 1 482 ? 6.342 19.896 -13.545 1.00 72.81 482 SER A N 1
ATOM 3817 C CA . SER A 1 482 ? 5.393 18.925 -14.125 1.00 72.81 482 SER A CA 1
ATOM 3818 C C . SER A 1 482 ? 5.289 17.636 -13.287 1.00 72.81 482 SER A C 1
ATOM 3820 O O . SER A 1 482 ? 5.860 16.600 -13.651 1.00 72.81 482 SER A O 1
ATOM 3822 N N . PRO A 1 483 ? 4.559 17.675 -12.150 1.00 72.44 483 PRO A N 1
ATOM 3823 C CA . PRO A 1 483 ? 4.316 16.506 -11.303 1.00 72.44 483 PRO A CA 1
ATOM 3824 C C . PRO A 1 483 ? 3.237 15.564 -11.858 1.00 72.44 483 PRO A C 1
ATOM 3826 O O . PRO A 1 483 ? 3.095 14.451 -11.365 1.00 72.44 483 PRO A O 1
ATOM 3829 N N . ASN A 1 484 ? 2.472 15.994 -12.865 1.00 75.06 484 ASN A N 1
ATOM 3830 C CA . ASN A 1 484 ? 1.655 15.099 -13.684 1.00 75.06 484 ASN A CA 1
ATOM 3831 C C . ASN A 1 484 ? 2.504 14.692 -14.894 1.00 75.06 484 ASN A C 1
ATOM 3833 O O . ASN A 1 484 ? 3.226 15.538 -15.428 1.00 75.06 484 ASN A O 1
ATOM 3837 N N . VAL A 1 485 ? 2.418 13.428 -15.304 1.00 68.56 485 VAL A N 1
ATOM 3838 C CA . VAL A 1 485 ? 3.208 12.868 -16.409 1.00 68.56 485 VAL A CA 1
ATOM 3839 C C . VAL A 1 485 ? 2.311 12.190 -17.434 1.00 68.56 485 VAL A C 1
ATOM 3841 O O . VAL A 1 485 ? 1.154 11.888 -17.149 1.00 68.56 485 VAL A O 1
ATOM 3844 N N . ASP A 1 486 ? 2.840 11.926 -18.623 1.00 78.25 486 ASP A N 1
ATOM 3845 C CA . ASP A 1 486 ? 2.304 10.859 -19.464 1.00 78.25 486 ASP A CA 1
ATOM 3846 C C . ASP A 1 486 ? 3.044 9.527 -19.221 1.00 78.25 486 ASP A C 1
ATOM 3848 O O . ASP A 1 486 ? 3.832 9.394 -18.283 1.00 78.25 486 ASP A O 1
ATOM 3852 N N . VAL A 1 487 ? 2.742 8.491 -20.006 1.00 71.75 487 VAL A N 1
ATOM 3853 C CA . VAL A 1 487 ? 3.251 7.131 -19.765 1.00 71.75 487 VAL A CA 1
ATOM 3854 C C . VAL A 1 487 ? 4.668 6.952 -20.288 1.00 71.75 487 VAL A C 1
ATOM 3856 O O . VAL A 1 487 ? 5.445 6.169 -19.740 1.00 71.75 487 VAL A O 1
ATOM 3859 N N . ASP A 1 488 ? 5.033 7.727 -21.303 1.00 73.19 488 ASP A N 1
ATOM 3860 C CA . ASP A 1 488 ? 6.378 7.770 -21.842 1.00 73.19 488 ASP A CA 1
ATOM 3861 C C . ASP A 1 488 ? 7.304 8.554 -20.919 1.00 73.19 488 ASP A C 1
ATOM 3863 O O . ASP A 1 488 ? 8.448 8.143 -20.712 1.00 73.19 488 ASP A O 1
ATOM 3867 N N . GLU A 1 489 ? 6.810 9.623 -20.297 1.00 71.75 489 GLU A N 1
ATOM 3868 C CA . GLU A 1 489 ? 7.472 10.297 -19.183 1.00 71.75 489 GLU A CA 1
ATOM 3869 C C . GLU A 1 489 ? 7.594 9.394 -17.948 1.00 71.75 489 GLU A C 1
ATOM 3871 O O . GLU A 1 489 ? 8.693 9.263 -17.408 1.00 71.75 489 GLU A O 1
ATOM 3876 N N . LEU A 1 490 ? 6.516 8.727 -17.520 1.00 73.94 490 LEU A N 1
ATOM 3877 C CA . LEU A 1 490 ? 6.526 7.768 -16.408 1.00 73.94 490 LEU A CA 1
ATOM 3878 C C . LEU A 1 490 ? 7.650 6.735 -16.569 1.00 73.94 490 LEU A C 1
ATOM 3880 O O . LEU A 1 490 ? 8.506 6.577 -15.695 1.00 73.94 490 LEU A O 1
ATOM 3884 N N . ARG A 1 491 ? 7.662 6.066 -17.729 1.00 78.94 491 ARG A N 1
ATOM 3885 C CA . ARG A 1 491 ? 8.642 5.051 -18.135 1.00 78.94 491 ARG A CA 1
ATOM 3886 C C . ARG A 1 491 ? 10.091 5.516 -17.973 1.00 78.94 491 ARG A C 1
ATOM 3888 O O . ARG A 1 491 ? 10.973 4.682 -17.781 1.00 78.94 491 ARG A O 1
ATOM 3895 N N . GLN A 1 492 ? 10.350 6.819 -18.063 1.00 71.94 492 GLN A N 1
ATOM 3896 C CA . GLN A 1 492 ? 11.689 7.399 -17.948 1.00 71.94 492 GLN A CA 1
ATOM 3897 C C . GLN A 1 492 ? 12.097 7.744 -16.505 1.00 71.94 492 GLN A C 1
ATOM 3899 O O . GLN A 1 492 ? 13.281 7.971 -16.265 1.00 71.94 492 GLN A O 1
ATOM 3904 N N . ARG A 1 493 ? 11.161 7.799 -15.545 1.00 75.75 493 ARG A N 1
ATOM 3905 C CA . ARG A 1 493 ? 11.395 8.386 -14.208 1.00 75.75 493 ARG A CA 1
ATOM 3906 C C . ARG A 1 493 ? 11.520 7.379 -13.051 1.00 75.75 493 ARG A C 1
ATOM 3908 O O . ARG A 1 493 ? 12.030 7.754 -11.999 1.00 75.75 493 ARG A O 1
ATOM 3915 N N . PHE A 1 494 ? 11.160 6.106 -13.229 1.00 72.81 494 PHE A N 1
ATOM 3916 C CA . PHE A 1 494 ? 11.158 5.067 -12.175 1.00 72.81 494 PHE A CA 1
ATOM 3917 C C . PHE A 1 494 ? 12.543 4.562 -11.674 1.00 72.81 494 PHE A C 1
ATOM 3919 O O . PHE A 1 494 ? 12.693 3.406 -11.284 1.00 72.81 494 PHE A O 1
ATOM 3926 N N . GLY A 1 495 ? 13.591 5.389 -11.696 1.00 53.75 495 GLY A N 1
ATOM 3927 C CA . GLY A 1 495 ? 14.983 4.914 -11.699 1.00 53.75 495 GLY A CA 1
ATOM 3928 C C . GLY A 1 495 ? 15.755 4.775 -10.373 1.00 53.75 495 GLY A C 1
ATOM 3929 O O . GLY A 1 495 ? 16.917 4.380 -10.447 1.00 53.75 495 GLY A O 1
ATOM 3930 N N . SER A 1 496 ? 15.240 5.140 -9.183 1.00 42.44 496 SER A N 1
ATOM 3931 C CA . SER A 1 496 ? 16.133 5.327 -8.008 1.00 42.44 496 SER A CA 1
ATOM 3932 C C . SER A 1 496 ? 15.523 5.231 -6.592 1.00 42.44 496 SER A C 1
ATOM 3934 O O . SER A 1 496 ? 14.473 5.816 -6.322 1.00 42.44 496 SER A O 1
ATOM 3936 N N . SER A 1 497 ? 16.245 4.569 -5.655 1.00 34.09 497 SER A N 1
ATOM 3937 C CA . SER A 1 497 ? 16.414 4.862 -4.191 1.00 34.09 497 SER A CA 1
ATOM 3938 C C . SER A 1 497 ? 16.730 3.616 -3.328 1.00 34.09 497 SER A C 1
ATOM 3940 O O . SER A 1 497 ? 16.555 2.493 -3.799 1.00 34.09 497 SER A O 1
ATOM 3942 N N . PRO A 1 498 ? 17.182 3.796 -2.061 1.00 41.84 498 PRO A N 1
ATOM 3943 C CA . PRO A 1 498 ? 16.347 3.389 -0.905 1.00 41.84 498 PRO A CA 1
ATOM 3944 C C . PRO A 1 498 ? 16.460 4.306 0.358 1.00 41.84 498 PRO A C 1
ATOM 3946 O O . PRO A 1 498 ? 17.015 5.401 0.304 1.00 41.84 498 PRO A O 1
ATOM 3949 N N . ARG A 1 499 ? 15.902 3.853 1.497 1.00 37.91 499 ARG A N 1
ATOM 3950 C CA . ARG A 1 499 ? 16.137 4.288 2.904 1.00 37.91 499 ARG A CA 1
ATOM 3951 C C . ARG A 1 499 ? 16.268 3.018 3.784 1.00 37.91 499 ARG A C 1
ATOM 3953 O O . ARG A 1 499 ? 16.009 1.937 3.271 1.00 37.91 499 ARG A O 1
ATOM 3960 N N . ASN A 1 500 ? 16.603 3.120 5.079 1.00 37.16 500 ASN A N 1
ATOM 3961 C CA . ASN A 1 500 ? 16.823 1.953 5.963 1.00 37.16 500 ASN A CA 1
ATOM 3962 C C . ASN A 1 500 ? 15.956 1.987 7.246 1.00 37.16 500 ASN A C 1
ATOM 3964 O O . ASN A 1 500 ? 15.677 3.068 7.762 1.00 37.16 500 ASN A O 1
ATOM 3968 N N . TRP A 1 501 ? 15.621 0.806 7.787 1.00 46.72 501 TRP A N 1
ATOM 3969 C CA . TRP A 1 501 ? 15.057 0.574 9.138 1.00 46.72 501 TRP A CA 1
ATOM 3970 C C . TRP A 1 501 ? 16.140 0.033 10.105 1.00 46.72 501 TRP A C 1
ATOM 3972 O O . TRP A 1 501 ? 17.256 -0.239 9.655 1.00 46.72 501 TRP A O 1
ATOM 3982 N N . ARG A 1 502 ? 15.862 -0.079 11.422 1.00 51.75 502 ARG A N 1
ATOM 3983 C CA . ARG A 1 502 ? 16.903 -0.357 12.450 1.00 51.75 502 ARG A CA 1
ATOM 3984 C C . ARG A 1 502 ? 16.632 -1.430 13.527 1.00 51.75 502 ARG A C 1
ATOM 3986 O O . ARG A 1 502 ? 17.618 -1.914 14.072 1.00 51.75 502 ARG A O 1
ATOM 3993 N N . GLY A 1 503 ? 15.387 -1.810 13.830 1.00 60.88 503 GLY A N 1
ATOM 3994 C CA . GLY A 1 503 ? 15.084 -2.781 14.903 1.00 60.88 503 GLY A CA 1
ATOM 3995 C C . GLY A 1 503 ? 15.518 -4.232 14.614 1.00 60.88 503 GLY A C 1
ATOM 3996 O O . GLY A 1 503 ? 15.750 -4.602 13.456 1.00 60.88 503 GLY A O 1
ATOM 3997 N N . ASP A 1 504 ? 15.597 -5.077 15.654 1.00 68.94 504 ASP A N 1
ATOM 3998 C CA . ASP A 1 504 ? 15.830 -6.523 15.489 1.00 68.94 504 ASP A CA 1
ATOM 3999 C C . ASP A 1 504 ? 14.535 -7.239 15.084 1.00 68.94 504 ASP A C 1
ATOM 4001 O O . ASP A 1 504 ? 13.711 -7.646 15.901 1.00 68.94 504 ASP A O 1
ATOM 4005 N N . LEU A 1 505 ? 14.357 -7.352 13.772 1.00 76.88 505 LEU A N 1
ATOM 4006 C CA . LEU A 1 505 ? 13.146 -7.870 13.138 1.00 76.88 505 LEU A CA 1
ATOM 4007 C C . LEU A 1 505 ? 13.333 -9.317 12.646 1.00 76.88 505 LEU A C 1
ATOM 4009 O O . LEU A 1 505 ? 12.603 -9.772 11.761 1.00 76.88 505 LEU A O 1
ATOM 4013 N N . ARG A 1 506 ? 14.337 -10.031 13.186 1.00 76.94 506 ARG A N 1
ATOM 4014 C CA . ARG A 1 506 ? 14.665 -11.420 12.833 1.00 76.94 506 ARG A CA 1
ATOM 4015 C C . ARG A 1 506 ? 13.586 -12.390 13.290 1.00 76.94 506 ARG A C 1
ATOM 4017 O O . ARG A 1 506 ? 13.147 -12.393 14.439 1.00 76.94 506 ARG A O 1
ATOM 4024 N N . VAL A 1 507 ? 13.197 -13.253 12.369 1.00 72.75 507 VAL A N 1
ATOM 4025 C CA . VAL A 1 507 ? 11.992 -14.079 12.436 1.00 72.75 507 VAL A CA 1
ATOM 4026 C C . VAL A 1 507 ? 12.060 -15.164 13.518 1.00 72.75 507 VAL A C 1
ATOM 4028 O O . VAL A 1 507 ? 11.061 -15.409 14.191 1.00 72.75 507 VAL A O 1
ATOM 4031 N N . ILE A 1 508 ? 13.241 -15.733 13.769 1.00 75.00 508 ILE A N 1
ATOM 4032 C CA . ILE A 1 508 ? 13.518 -16.725 14.823 1.00 75.00 508 ILE A CA 1
ATOM 4033 C C . ILE A 1 508 ? 13.174 -16.234 16.238 1.00 75.00 508 ILE A C 1
ATOM 4035 O O . ILE A 1 508 ? 12.930 -17.042 17.131 1.00 75.00 508 ILE A O 1
ATOM 4039 N N . THR A 1 509 ? 13.110 -14.915 16.454 1.00 80.12 509 THR A N 1
ATOM 4040 C CA . THR A 1 509 ? 12.715 -14.330 17.747 1.00 80.12 509 THR A CA 1
ATOM 4041 C C . THR A 1 509 ? 11.219 -14.500 18.053 1.00 80.12 509 THR A C 1
ATOM 4043 O O . THR A 1 509 ? 10.798 -14.246 19.185 1.00 80.12 509 THR A O 1
ATOM 4046 N N . CYS A 1 510 ? 10.415 -14.954 17.079 1.00 81.50 510 CYS A N 1
ATOM 4047 C CA . CYS A 1 510 ? 8.971 -15.109 17.212 1.00 81.50 510 CYS A CA 1
ATOM 4048 C C . CYS A 1 510 ? 8.505 -16.561 17.359 1.00 81.50 510 CYS A C 1
ATOM 4050 O O . CYS A 1 510 ? 8.622 -17.383 16.452 1.00 81.50 510 CYS A O 1
ATOM 4052 N N . ASN A 1 511 ? 7.854 -16.843 18.490 1.00 82.69 511 ASN A N 1
ATOM 4053 C CA . ASN A 1 511 ? 7.043 -18.041 18.669 1.00 82.69 511 ASN A CA 1
ATOM 4054 C C . ASN A 1 511 ? 5.574 -17.708 18.364 1.00 82.69 511 ASN A C 1
ATOM 4056 O O . ASN A 1 511 ? 4.851 -17.213 19.228 1.00 82.69 511 ASN A O 1
ATOM 4060 N N . LEU A 1 512 ? 5.134 -18.016 17.141 1.00 77.19 512 LEU A N 1
ATOM 4061 C CA . LEU A 1 512 ? 3.773 -17.740 16.665 1.00 77.19 512 LEU A CA 1
ATOM 4062 C C . LEU A 1 512 ? 2.678 -18.305 17.575 1.00 77.19 512 LEU A C 1
ATOM 4064 O O . LEU A 1 512 ? 1.723 -17.604 17.898 1.00 77.19 512 LEU A O 1
ATOM 4068 N N . GLN A 1 513 ? 2.825 -19.551 18.038 1.00 69.62 513 GLN A N 1
ATOM 4069 C CA . GLN A 1 513 ? 1.812 -20.191 18.881 1.00 69.62 513 GLN A CA 1
ATOM 4070 C C . GLN A 1 513 ? 1.690 -19.502 20.250 1.00 69.62 513 GLN A C 1
ATOM 4072 O O . GLN A 1 513 ? 0.597 -19.445 20.819 1.00 69.62 513 GLN A O 1
ATOM 4077 N N . LYS A 1 514 ? 2.798 -18.966 20.779 1.00 78.81 514 LYS A N 1
ATOM 4078 C CA . LYS A 1 514 ? 2.797 -18.129 21.982 1.00 78.81 514 LYS A CA 1
ATOM 4079 C C . LYS A 1 514 ? 2.099 -16.794 21.706 1.00 78.81 514 LYS A C 1
ATOM 4081 O O . LYS A 1 514 ? 1.152 -16.474 22.417 1.00 78.81 514 LYS A O 1
ATOM 4086 N N . CYS A 1 515 ? 2.501 -16.077 20.655 1.00 81.69 515 CYS A N 1
ATOM 4087 C CA . CYS A 1 515 ? 1.907 -14.790 20.280 1.00 81.69 515 CYS A CA 1
ATOM 4088 C C . CYS A 1 515 ? 0.392 -14.886 20.042 1.00 81.69 515 CYS A C 1
ATOM 4090 O O . CYS A 1 515 ? -0.352 -14.005 20.465 1.00 81.69 515 CYS A O 1
ATOM 4092 N N . TRP A 1 516 ? -0.080 -15.984 19.443 1.00 79.50 516 TRP A N 1
ATOM 4093 C CA . TRP A 1 516 ? -1.508 -16.244 19.261 1.00 79.50 516 TRP A CA 1
ATOM 4094 C C . TRP A 1 516 ? -2.248 -16.424 20.587 1.00 79.50 516 TRP A C 1
ATOM 4096 O O . TRP A 1 516 ? -3.238 -15.742 20.842 1.00 79.50 516 TRP A O 1
ATOM 4106 N N . LYS A 1 517 ? -1.744 -17.295 21.471 1.00 75.31 517 LYS A N 1
ATOM 4107 C CA . LYS A 1 517 ? -2.336 -17.520 22.803 1.00 75.31 517 LYS A CA 1
ATOM 4108 C C . LYS A 1 517 ? -2.357 -16.239 23.643 1.00 75.31 517 LYS A C 1
ATOM 4110 O O . LYS A 1 517 ? -3.352 -15.970 24.309 1.00 75.31 517 LYS A O 1
ATOM 4115 N N . GLU A 1 518 ? -1.294 -15.439 23.587 1.00 85.75 518 GLU A N 1
ATOM 4116 C CA . GLU A 1 518 ? -1.210 -14.155 24.291 1.00 85.75 518 GLU A CA 1
ATOM 4117 C C . GLU A 1 518 ? -2.152 -13.099 23.689 1.00 85.75 518 GLU A C 1
ATOM 4119 O O . GLU A 1 518 ? -2.822 -12.399 24.444 1.00 85.75 518 GLU A O 1
ATOM 4124 N N . GLY A 1 519 ? -2.269 -13.016 22.359 1.00 78.06 519 GLY A N 1
ATOM 4125 C CA . GLY A 1 519 ? -3.170 -12.078 21.679 1.00 78.06 519 GLY A CA 1
ATOM 4126 C C . GLY A 1 519 ? -4.648 -12.384 21.940 1.00 78.06 519 GLY A C 1
ATOM 4127 O O . GLY A 1 519 ? -5.411 -11.475 22.269 1.00 78.06 519 GLY A O 1
ATOM 4128 N N . VAL A 1 520 ? -5.039 -13.666 21.889 1.00 82.00 520 VAL A N 1
ATOM 4129 C CA . VAL A 1 520 ? -6.380 -14.135 22.293 1.00 82.00 520 VAL A CA 1
ATOM 4130 C C . VAL A 1 520 ? -6.661 -13.768 23.750 1.00 82.00 520 VAL A C 1
ATOM 4132 O O . VAL A 1 520 ? -7.675 -13.133 24.030 1.00 82.00 520 VAL A O 1
ATOM 4135 N N . ALA A 1 521 ? -5.758 -14.109 24.676 1.00 89.62 521 ALA A N 1
ATOM 4136 C CA . ALA A 1 521 ? -5.959 -13.851 26.102 1.00 89.62 521 ALA A CA 1
ATOM 4137 C C . ALA A 1 521 ? -6.057 -12.347 26.425 1.00 89.62 521 ALA A C 1
ATOM 4139 O O . ALA A 1 521 ? -6.873 -11.947 27.255 1.00 89.62 521 ALA A O 1
ATOM 4140 N N . GLN A 1 522 ? -5.275 -11.499 25.747 1.00 92.31 522 GLN A N 1
ATOM 4141 C CA . GLN A 1 522 ? -5.376 -10.042 25.879 1.00 92.31 522 GLN A CA 1
ATOM 4142 C C . GLN A 1 522 ? -6.704 -9.503 25.329 1.00 92.31 522 GLN A C 1
ATOM 4144 O O . GLN A 1 522 ? -7.314 -8.644 25.965 1.00 92.31 522 GLN A O 1
ATOM 4149 N N . ALA A 1 523 ? -7.180 -10.012 24.188 1.00 88.44 523 ALA A N 1
ATOM 4150 C CA . ALA A 1 523 ? -8.479 -9.631 23.635 1.00 88.44 523 ALA A CA 1
ATOM 4151 C C . ALA A 1 523 ? -9.637 -10.046 24.557 1.00 88.44 523 ALA A C 1
ATOM 4153 O O . ALA A 1 523 ? -10.491 -9.219 24.869 1.00 88.44 523 ALA A O 1
ATOM 4154 N N . GLU A 1 524 ? -9.645 -11.290 25.047 1.00 91.94 524 GLU A N 1
ATOM 4155 C CA . GLU A 1 524 ? -10.670 -11.781 25.978 1.00 91.94 524 GLU A CA 1
ATOM 4156 C C . GLU A 1 524 ? -10.654 -11.015 27.311 1.00 91.94 524 GLU A C 1
ATOM 4158 O O . GLU A 1 524 ? -11.719 -10.682 27.828 1.00 91.94 524 GLU A O 1
ATOM 4163 N N . ALA A 1 525 ? -9.480 -10.646 27.839 1.00 92.69 525 ALA A N 1
ATOM 4164 C CA . ALA A 1 525 ? -9.374 -9.822 29.046 1.00 92.69 525 ALA A CA 1
ATOM 4165 C C . ALA A 1 525 ? -9.924 -8.394 28.849 1.00 92.69 525 ALA A C 1
ATOM 4167 O O . ALA A 1 525 ? -10.633 -7.879 29.718 1.00 92.69 525 ALA A O 1
ATOM 4168 N N . VAL A 1 526 ? -9.643 -7.760 27.704 1.00 92.44 526 VAL A N 1
ATOM 4169 C CA . VAL A 1 526 ? -10.194 -6.438 27.345 1.00 92.44 526 VAL A CA 1
ATOM 4170 C C . VAL A 1 526 ? -11.715 -6.502 27.169 1.00 92.44 526 VAL A C 1
ATOM 4172 O O . VAL A 1 526 ? -12.433 -5.662 27.712 1.00 92.44 526 VAL A O 1
ATOM 4175 N N . LEU A 1 527 ? -12.220 -7.523 26.473 1.00 91.62 527 LEU A N 1
ATOM 4176 C CA . LEU A 1 527 ? -13.654 -7.740 26.261 1.00 91.62 527 LEU A CA 1
ATOM 4177 C C . LEU A 1 527 ? -14.390 -8.011 27.581 1.00 91.62 527 LEU A C 1
ATOM 4179 O O . LEU A 1 527 ? -15.421 -7.390 27.840 1.00 91.62 527 LEU A O 1
ATOM 4183 N N . ALA A 1 528 ? -13.829 -8.845 28.460 1.00 91.62 528 ALA A N 1
ATOM 4184 C CA . ALA A 1 528 ? -14.383 -9.099 29.789 1.00 91.62 528 ALA A CA 1
ATOM 4185 C C . ALA A 1 528 ? -14.424 -7.823 30.652 1.00 91.62 528 ALA A C 1
ATOM 4187 O O . ALA A 1 528 ? -15.448 -7.546 31.278 1.00 91.62 528 ALA A O 1
ATOM 4188 N N . LYS A 1 529 ? -13.368 -6.991 30.628 1.00 90.62 529 LYS A N 1
ATOM 4189 C CA . LYS A 1 529 ? -13.350 -5.672 31.297 1.00 90.62 529 LYS A CA 1
ATOM 4190 C C . LYS A 1 529 ? -14.431 -4.728 30.747 1.00 90.62 529 LYS A C 1
ATOM 4192 O O . LYS A 1 529 ? -14.984 -3.929 31.500 1.00 90.62 529 LYS A O 1
ATOM 4197 N N . ALA A 1 530 ? -14.757 -4.833 29.460 1.00 88.31 530 ALA A N 1
ATOM 4198 C CA . ALA A 1 530 ? -15.845 -4.093 28.823 1.00 88.31 530 ALA A CA 1
ATOM 4199 C C . ALA A 1 530 ? -17.243 -4.725 29.022 1.00 88.31 530 ALA A C 1
ATOM 4201 O O . ALA A 1 530 ? -18.224 -4.175 28.533 1.00 88.31 530 ALA A O 1
ATOM 4202 N N . GLY A 1 531 ? -17.370 -5.851 29.736 1.00 88.50 531 GLY A N 1
ATOM 4203 C CA . GLY A 1 531 ? -18.652 -6.528 29.983 1.00 88.50 531 GLY A CA 1
ATOM 4204 C C . GLY A 1 531 ? -19.141 -7.434 28.844 1.00 88.50 531 GLY A C 1
ATOM 4205 O O . GLY A 1 531 ? -20.291 -7.872 28.857 1.00 88.50 531 GLY A O 1
ATOM 4206 N N . TYR A 1 532 ? -18.297 -7.742 27.856 1.00 85.94 532 TYR A N 1
ATOM 4207 C CA . TYR A 1 532 ? -18.640 -8.655 26.765 1.00 85.94 532 TYR A CA 1
ATOM 4208 C C . TYR A 1 532 ? -18.477 -10.108 27.236 1.00 85.94 532 TYR A C 1
ATOM 4210 O O . TYR A 1 532 ? -17.373 -10.573 27.499 1.00 85.94 532 TYR A O 1
ATOM 4218 N N . VAL A 1 533 ? -19.591 -10.844 27.303 1.00 83.38 533 VAL A N 1
ATOM 4219 C CA . VAL A 1 533 ? -19.649 -12.254 27.752 1.00 83.38 533 VAL A CA 1
ATOM 4220 C C . VAL A 1 533 ? -19.112 -13.239 26.691 1.00 83.38 533 VAL A C 1
ATOM 4222 O O . VAL A 1 533 ? -18.905 -14.418 26.969 1.00 83.38 533 VAL A O 1
ATOM 4225 N N . LEU A 1 534 ? -18.859 -12.768 25.465 1.00 85.38 534 LEU A N 1
ATOM 4226 C CA . LEU A 1 534 ? -18.352 -13.581 24.360 1.00 85.38 534 LEU A CA 1
ATOM 4227 C C . LEU A 1 534 ? -16.885 -13.984 24.582 1.00 85.38 534 LEU A C 1
ATOM 4229 O O . LEU A 1 534 ? -15.966 -13.224 24.277 1.00 85.38 534 LEU A O 1
ATOM 4233 N N . LYS A 1 535 ? -16.669 -15.224 25.028 1.00 86.44 535 LYS A N 1
ATOM 4234 C CA . LYS A 1 535 ? -15.363 -15.885 24.947 1.00 86.44 535 LYS A CA 1
ATOM 4235 C C . LYS A 1 535 ? -15.112 -16.361 23.518 1.00 86.44 535 LYS A C 1
ATOM 4237 O O . LYS A 1 535 ? -15.790 -17.252 23.000 1.00 86.44 535 LYS A O 1
ATOM 4242 N N . ILE A 1 536 ? -14.102 -15.782 22.893 1.00 82.06 536 ILE A N 1
ATOM 4243 C CA . ILE A 1 536 ? -13.681 -16.058 21.519 1.00 82.06 536 ILE A CA 1
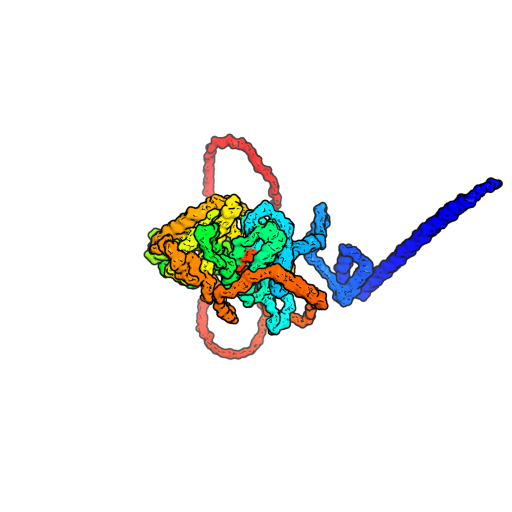ATOM 4244 C C . ILE A 1 536 ? -13.148 -17.491 21.393 1.00 82.06 536 ILE A C 1
ATOM 4246 O O . ILE A 1 536 ? -13.454 -18.187 20.426 1.00 82.06 536 ILE A O 1
ATOM 4250 N N . SER A 1 537 ? -12.420 -17.953 22.409 1.00 82.50 537 SER A N 1
ATOM 4251 C CA . SER A 1 537 ? -11.900 -19.317 22.548 1.00 82.50 537 SER A CA 1
ATOM 4252 C C . SER A 1 537 ? -12.988 -20.392 22.687 1.00 82.50 537 SER A C 1
ATOM 4254 O O . SER A 1 537 ? -12.736 -21.563 22.400 1.00 82.50 537 SER A O 1
ATOM 4256 N N . GLU A 1 538 ? -14.205 -20.021 23.102 1.00 86.69 538 GLU A N 1
ATOM 4257 C CA . GLU A 1 538 ? -15.355 -20.934 23.145 1.00 86.69 538 GLU A CA 1
ATOM 4258 C C . GLU A 1 538 ? -16.163 -20.888 21.843 1.00 86.69 538 GLU A C 1
ATOM 4260 O O . GLU A 1 538 ? -16.570 -21.945 21.368 1.00 86.69 538 GLU A O 1
ATOM 4265 N N . HIS A 1 539 ? -16.313 -19.715 21.209 1.00 86.12 539 HIS A N 1
ATOM 4266 C CA . HIS A 1 539 ? -16.931 -19.606 19.876 1.00 86.12 539 HIS A CA 1
ATOM 4267 C C . HIS A 1 539 ? -16.134 -20.376 18.819 1.00 86.12 539 HIS A C 1
ATOM 4269 O O . HIS A 1 539 ? -16.697 -21.206 18.117 1.00 86.12 539 HIS A O 1
ATOM 4275 N N . PHE A 1 540 ? -14.817 -20.191 18.730 1.00 84.19 540 PHE A N 1
ATOM 4276 C CA . PHE A 1 540 ? -13.997 -20.902 17.740 1.00 84.19 540 PHE A CA 1
ATOM 4277 C C . PHE A 1 540 ? -13.580 -22.324 18.175 1.00 84.19 540 PHE A C 1
ATOM 4279 O O . PHE A 1 540 ? -12.618 -22.874 17.645 1.00 84.19 540 PHE A O 1
ATOM 4286 N N . ARG A 1 541 ? -14.293 -22.963 19.117 1.00 81.19 541 ARG A N 1
ATOM 4287 C CA . ARG A 1 541 ? -13.984 -24.335 19.571 1.00 81.19 541 ARG A CA 1
ATOM 4288 C C . ARG A 1 541 ? -14.359 -25.406 18.542 1.00 81.19 541 ARG A C 1
ATOM 4290 O O . ARG A 1 541 ? -13.628 -26.376 18.377 1.00 81.19 541 ARG A O 1
ATOM 4297 N N . ASP A 1 542 ? -15.487 -25.235 17.863 1.00 83.38 542 ASP A N 1
ATOM 4298 C CA . ASP A 1 542 ? -16.062 -26.160 16.875 1.00 83.38 542 ASP A CA 1
ATOM 4299 C C . ASP A 1 542 ? -15.985 -25.600 15.442 1.00 83.38 542 ASP A C 1
ATOM 4301 O O . ASP A 1 542 ? -16.761 -25.972 14.560 1.00 83.38 542 ASP A O 1
ATOM 4305 N N . TRP A 1 543 ? -15.038 -24.687 15.211 1.00 77.81 543 TRP A N 1
ATOM 4306 C CA . TRP A 1 543 ? -15.028 -23.761 14.079 1.00 77.81 543 TRP A CA 1
ATOM 4307 C C . TRP A 1 543 ? -15.129 -24.441 12.702 1.00 77.81 543 TRP A C 1
ATOM 4309 O O . TRP A 1 543 ? -15.934 -24.014 11.873 1.00 77.81 543 TRP A O 1
ATOM 4319 N N . ARG A 1 544 ? -14.410 -25.560 12.494 1.00 76.12 544 ARG A N 1
ATOM 4320 C CA . ARG A 1 544 ? -14.476 -26.375 11.262 1.00 76.12 544 ARG A CA 1
ATOM 4321 C C . ARG A 1 544 ? -15.870 -26.956 11.001 1.00 76.12 544 ARG A C 1
ATOM 4323 O O . ARG A 1 544 ? -16.277 -27.058 9.852 1.00 76.12 544 ARG A O 1
ATOM 4330 N N . VAL A 1 545 ? -16.602 -27.339 12.051 1.00 83.38 545 VAL A N 1
ATOM 4331 C CA . VAL A 1 545 ? -17.933 -27.971 11.945 1.00 83.38 545 VAL A CA 1
ATOM 4332 C C . VAL A 1 545 ? -18.999 -26.943 11.574 1.00 83.38 545 VAL A C 1
ATOM 4334 O O . VAL A 1 545 ? -19.912 -27.250 10.812 1.00 83.38 545 VAL A O 1
ATOM 4337 N N . ARG A 1 546 ? -18.873 -25.711 12.083 1.00 85.75 546 ARG A N 1
ATOM 4338 C CA . ARG A 1 546 ? -19.790 -24.602 11.773 1.00 85.75 546 ARG A CA 1
ATOM 4339 C C . ARG A 1 546 ? -19.372 -23.767 10.559 1.00 85.75 546 ARG A C 1
ATOM 4341 O O . ARG A 1 546 ? -20.116 -22.871 10.174 1.00 85.75 546 ARG A O 1
ATOM 4348 N N . GLY A 1 547 ? -18.203 -24.035 9.974 1.00 82.38 547 GLY A N 1
ATOM 4349 C CA . GLY A 1 547 ? -17.649 -23.252 8.867 1.00 82.38 547 GLY A CA 1
ATOM 4350 C C . GLY A 1 547 ? -17.399 -21.786 9.236 1.00 82.38 547 GLY A C 1
ATOM 4351 O O . GLY A 1 547 ? -17.621 -20.914 8.402 1.00 82.38 547 GLY A O 1
ATOM 4352 N N . VAL A 1 548 ? -17.001 -21.508 10.484 1.00 84.19 548 VAL A N 1
ATOM 4353 C CA . VAL A 1 548 ? -16.738 -20.143 10.976 1.00 84.19 548 VAL A CA 1
ATOM 4354 C C . VAL A 1 548 ? -15.241 -19.902 11.148 1.00 84.19 548 VAL A C 1
ATOM 4356 O O . VAL A 1 548 ? -14.535 -20.757 11.667 1.00 84.19 548 VAL A O 1
ATOM 4359 N N . ASP A 1 549 ? -14.748 -18.727 10.772 1.00 83.69 549 ASP A N 1
ATOM 4360 C CA . ASP A 1 549 ? -13.377 -18.282 11.059 1.00 83.69 549 ASP A CA 1
ATOM 4361 C C . ASP A 1 549 ? -13.343 -16.755 11.291 1.00 83.69 549 ASP A C 1
ATOM 4363 O O . ASP A 1 549 ? -14.388 -16.126 11.444 1.00 83.69 549 ASP A O 1
ATOM 4367 N N . LEU A 1 550 ? -12.164 -16.134 11.368 1.00 83.44 550 LEU A N 1
ATOM 4368 C CA . LEU A 1 550 ? -12.054 -14.683 11.592 1.00 83.44 550 LEU A CA 1
ATOM 4369 C C . LEU A 1 550 ? -12.461 -13.832 10.377 1.00 83.44 550 LEU A C 1
ATOM 4371 O O . LEU A 1 550 ? -12.823 -12.675 10.551 1.00 83.44 550 LEU A O 1
ATOM 4375 N N . LEU A 1 551 ? -12.427 -14.383 9.161 1.00 84.31 551 LEU A N 1
ATOM 4376 C CA . LEU A 1 551 ? -12.986 -13.768 7.953 1.00 84.31 551 LEU A CA 1
ATOM 4377 C C . LEU A 1 551 ? -14.492 -14.052 7.831 1.00 84.31 551 LEU A C 1
ATOM 4379 O O . LEU A 1 551 ? -15.227 -13.208 7.329 1.00 84.31 551 LEU A O 1
ATOM 4383 N N . GLN A 1 552 ? -14.957 -15.218 8.285 1.00 85.25 552 GLN A N 1
ATOM 4384 C CA . GLN A 1 552 ? -16.360 -15.644 8.295 1.00 85.25 552 GLN A CA 1
ATOM 4385 C C . GLN A 1 552 ? -16.866 -15.890 9.730 1.00 85.25 552 GLN A C 1
ATOM 4387 O O . GLN A 1 552 ? -17.178 -17.026 10.092 1.00 85.25 552 GLN A O 1
ATOM 4392 N N . PRO A 1 553 ? -17.004 -14.857 10.580 1.00 85.62 553 PRO A N 1
ATOM 4393 C CA . PRO A 1 553 ? -17.317 -15.041 12.003 1.00 85.62 553 PRO A CA 1
ATOM 4394 C C . PRO A 1 553 ? -18.685 -15.694 12.267 1.00 85.62 553 PRO A C 1
ATOM 4396 O O . PRO A 1 553 ? -18.870 -16.331 13.308 1.00 85.62 553 PRO A O 1
ATOM 4399 N N . LYS A 1 554 ? -19.624 -15.564 11.317 1.00 88.56 554 LYS A N 1
ATOM 4400 C CA . LYS A 1 554 ? -20.948 -16.218 11.303 1.00 88.56 554 LYS A CA 1
ATOM 4401 C C . LYS A 1 554 ? -21.074 -17.326 10.238 1.00 88.56 554 LYS A C 1
ATOM 4403 O O . LYS A 1 554 ? -22.131 -17.938 10.135 1.00 88.56 554 LYS A O 1
ATOM 4408 N N . GLY A 1 555 ? -19.995 -17.604 9.499 1.00 85.69 555 GLY A N 1
ATOM 4409 C CA . GLY A 1 555 ? -19.917 -18.615 8.440 1.00 85.69 555 GLY A CA 1
ATOM 4410 C C . GLY A 1 555 ? -20.561 -18.206 7.109 1.00 85.69 555 GLY A C 1
ATOM 4411 O O . GLY A 1 555 ? -21.187 -17.153 6.986 1.00 85.69 555 GLY A O 1
ATOM 4412 N N . GLY A 1 556 ? -20.415 -19.064 6.097 1.00 86.62 556 GLY A N 1
ATOM 4413 C CA . GLY A 1 556 ? -21.092 -18.941 4.804 1.00 86.62 556 GLY A CA 1
ATOM 4414 C C . GLY A 1 556 ? -20.307 -18.148 3.755 1.00 86.62 556 GLY A C 1
ATOM 4415 O O . GLY A 1 556 ? -19.435 -18.694 3.081 1.00 86.62 556 GLY A O 1
ATOM 4416 N N . LYS A 1 557 ? -20.674 -16.879 3.535 1.00 82.81 557 LYS A N 1
ATOM 4417 C CA . LYS A 1 557 ? -20.010 -16.002 2.553 1.00 82.81 557 LYS A CA 1
ATOM 4418 C C . LYS A 1 557 ? -18.985 -15.103 3.242 1.00 82.81 557 LYS A C 1
ATOM 4420 O O . LYS A 1 557 ? -19.232 -14.587 4.327 1.00 82.81 557 LYS A O 1
ATOM 4425 N N . TYR A 1 558 ? -17.860 -14.852 2.573 1.00 81.56 558 TYR A N 1
ATOM 4426 C CA . TYR A 1 558 ? -16.902 -13.834 3.007 1.00 81.56 558 TYR A CA 1
ATOM 4427 C C . TYR A 1 558 ? -17.545 -12.432 2.939 1.00 81.56 558 TYR A C 1
ATOM 4429 O O . TYR A 1 558 ? -17.995 -12.050 1.855 1.00 81.56 558 TYR A O 1
ATOM 4437 N N . PRO A 1 559 ? -17.555 -11.642 4.033 1.00 82.31 559 PRO A N 1
ATOM 4438 C CA . PRO A 1 559 ? -18.191 -10.323 4.084 1.00 82.31 559 PRO A CA 1
ATOM 4439 C C . PRO A 1 559 ? -17.748 -9.378 2.959 1.00 82.31 559 PRO A C 1
ATOM 4441 O O . PRO A 1 559 ? -18.580 -8.746 2.316 1.00 82.31 559 PRO A O 1
ATOM 4444 N N . GLY A 1 560 ? -16.449 -9.340 2.642 1.00 76.50 560 GLY A N 1
ATOM 4445 C CA . GLY A 1 560 ? -15.899 -8.480 1.589 1.00 76.50 560 GLY A CA 1
ATOM 4446 C C . GLY A 1 560 ? -16.265 -8.877 0.156 1.00 76.50 560 GLY A C 1
ATOM 4447 O O . GLY A 1 560 ? -15.867 -8.175 -0.769 1.00 76.50 560 GLY A O 1
ATOM 4448 N N . ILE A 1 561 ? -17.001 -9.974 -0.045 1.00 77.38 561 ILE A N 1
ATOM 4449 C CA . ILE A 1 561 ? -17.549 -10.390 -1.348 1.00 77.38 561 ILE A CA 1
ATOM 4450 C C . ILE A 1 561 ? -19.058 -10.056 -1.438 1.00 77.38 561 ILE A C 1
ATOM 4452 O O . ILE A 1 561 ? -19.706 -10.376 -2.432 1.00 77.38 561 ILE A O 1
ATOM 4456 N N . SER A 1 562 ? -19.654 -9.402 -0.429 1.00 72.25 562 SER A N 1
ATOM 4457 C CA . SER A 1 562 ? -21.037 -8.920 -0.548 1.00 72.25 562 SER A CA 1
ATOM 4458 C C . SER A 1 562 ? -21.163 -7.817 -1.607 1.00 72.25 562 SER A C 1
ATOM 4460 O O . SER A 1 562 ? -20.262 -6.990 -1.772 1.00 72.25 562 SER A O 1
ATOM 4462 N N . LEU A 1 563 ? -22.311 -7.803 -2.292 1.00 66.88 563 LEU A N 1
ATOM 4463 C CA . LEU A 1 563 ? -22.710 -6.791 -3.279 1.00 66.88 563 LEU A CA 1
ATOM 4464 C C . LEU A 1 563 ? -23.195 -5.479 -2.629 1.00 66.88 563 LEU A C 1
ATOM 4466 O O . LEU A 1 563 ? -23.487 -4.515 -3.328 1.00 66.88 563 LEU A O 1
ATOM 4470 N N . GLU A 1 564 ? -23.297 -5.438 -1.298 1.00 73.94 564 GLU A N 1
ATOM 4471 C CA . GLU A 1 564 ? -23.673 -4.240 -0.542 1.00 73.94 564 GLU A CA 1
ATOM 4472 C C . GLU A 1 564 ? -22.739 -3.046 -0.804 1.00 73.94 564 GLU A C 1
ATOM 4474 O O . GLU A 1 564 ? -21.540 -3.193 -1.046 1.00 73.94 564 GLU A O 1
ATOM 4479 N N . VAL A 1 565 ? -23.287 -1.833 -0.700 1.00 70.81 565 VAL A N 1
ATOM 4480 C CA . VAL A 1 565 ? -22.528 -0.591 -0.893 1.00 70.81 565 VAL A CA 1
ATOM 4481 C C . VAL A 1 565 ? -21.592 -0.353 0.297 1.00 70.81 565 VAL A C 1
ATOM 4483 O O . VAL A 1 565 ? -22.040 -0.143 1.425 1.00 70.81 565 VAL A O 1
ATOM 4486 N N . ASP A 1 566 ? -20.278 -0.334 0.050 1.00 72.06 566 ASP A N 1
ATOM 4487 C CA . ASP A 1 566 ? -19.272 -0.045 1.078 1.00 72.06 566 ASP A CA 1
ATOM 4488 C C . ASP A 1 566 ? -19.348 1.422 1.539 1.00 72.06 566 ASP A C 1
ATOM 4490 O O . ASP A 1 566 ? -18.677 2.306 0.997 1.00 72.06 566 ASP A O 1
ATOM 4494 N N . ARG A 1 567 ? -20.121 1.681 2.603 1.00 79.19 567 ARG A N 1
ATOM 4495 C CA . ARG A 1 567 ? -20.245 3.018 3.216 1.00 79.19 567 ARG A CA 1
ATOM 4496 C C . ARG A 1 567 ? -18.911 3.611 3.708 1.00 79.19 567 ARG A C 1
ATOM 4498 O O . ARG A 1 567 ? -18.840 4.821 3.910 1.00 79.19 567 ARG A O 1
ATOM 4505 N N . SER A 1 568 ? -17.822 2.834 3.829 1.00 71.50 568 SER A N 1
ATOM 4506 C CA . SER A 1 568 ? -16.484 3.400 4.094 1.00 71.50 568 SER A CA 1
ATOM 4507 C C . SER A 1 568 ? -15.902 4.173 2.900 1.00 71.50 568 SER A C 1
ATOM 4509 O O . SER A 1 568 ? -14.997 4.991 3.082 1.00 71.50 568 SER A O 1
ATOM 4511 N N . LEU A 1 569 ? -16.434 3.985 1.687 1.00 69.19 569 LEU A N 1
ATOM 4512 C CA . LEU A 1 569 ? -16.028 4.717 0.482 1.00 69.19 569 LEU A CA 1
ATOM 4513 C C . LEU A 1 569 ? -16.762 6.064 0.311 1.00 69.19 569 LEU A C 1
ATOM 4515 O O . LEU A 1 569 ? -16.274 6.919 -0.432 1.00 69.19 569 LEU A O 1
ATOM 4519 N N . GLY A 1 570 ? -17.807 6.340 1.100 1.00 66.94 570 GLY A N 1
ATOM 4520 C CA . GLY A 1 570 ? -18.585 7.591 1.073 1.00 66.94 570 GLY A CA 1
ATOM 4521 C C . GLY A 1 570 ? -19.641 7.621 -0.038 1.00 66.94 570 GLY A C 1
ATOM 4522 O O . GLY A 1 570 ? -20.071 6.564 -0.488 1.00 66.94 570 GLY A O 1
ATOM 4523 N N . ASP A 1 571 ? -20.026 8.821 -0.493 1.00 56.19 571 ASP A N 1
ATOM 4524 C CA . ASP A 1 571 ? -21.090 9.072 -1.491 1.00 56.19 571 ASP A CA 1
ATOM 4525 C C . ASP A 1 571 ? -20.712 8.652 -2.933 1.00 56.19 571 ASP A C 1
ATOM 4527 O O . ASP A 1 571 ? -20.928 9.377 -3.908 1.00 56.19 571 ASP A O 1
ATOM 4531 N N . PHE A 1 572 ? -20.093 7.483 -3.089 1.00 53.59 572 PHE A N 1
ATOM 4532 C CA . PHE A 1 572 ? -19.735 6.922 -4.381 1.00 53.59 572 PHE A CA 1
ATOM 4533 C C . PHE A 1 572 ? -20.979 6.288 -5.007 1.00 53.59 572 PHE A C 1
ATOM 4535 O O . PHE A 1 572 ? -21.337 5.155 -4.689 1.00 53.59 572 PHE A O 1
ATOM 4542 N N . VAL A 1 573 ? -21.644 7.023 -5.903 1.00 50.84 573 VAL A N 1
ATOM 4543 C CA . VAL A 1 573 ? -22.733 6.471 -6.721 1.00 50.84 573 VAL A CA 1
ATOM 4544 C C . VAL A 1 573 ? -22.179 5.256 -7.481 1.00 50.84 573 VAL A C 1
ATOM 4546 O O . VAL A 1 573 ? -21.216 5.426 -8.239 1.00 50.84 573 VAL A O 1
ATOM 4549 N N . PRO A 1 574 ? -22.719 4.037 -7.284 1.00 52.56 574 PRO A N 1
ATOM 4550 C CA . PRO A 1 574 ? -22.270 2.880 -8.042 1.00 52.56 574 PRO A CA 1
ATOM 4551 C C . PRO A 1 574 ? -22.539 3.139 -9.525 1.00 52.56 574 PRO A C 1
ATOM 4553 O O . PRO A 1 574 ? -23.614 3.606 -9.900 1.00 52.56 574 PRO A O 1
ATOM 4556 N N . ALA A 1 575 ? -21.547 2.873 -10.374 1.00 50.94 575 ALA A N 1
ATOM 4557 C CA . ALA A 1 575 ? -21.741 2.992 -11.811 1.00 50.94 575 ALA A CA 1
ATOM 4558 C C . ALA A 1 575 ? -22.812 1.986 -12.255 1.00 50.94 575 ALA A C 1
ATOM 4560 O O . ALA A 1 575 ? -22.716 0.812 -11.901 1.00 50.94 575 ALA A O 1
ATOM 4561 N N . GLU A 1 576 ? -23.795 2.442 -13.035 1.00 46.09 576 GLU A N 1
ATOM 4562 C CA . GLU A 1 576 ? -24.849 1.603 -13.613 1.00 46.09 576 GLU A CA 1
ATOM 4563 C C . GLU A 1 576 ? -24.227 0.576 -14.575 1.00 46.09 576 GLU A C 1
ATOM 4565 O O . GLU A 1 576 ? -24.009 0.830 -15.760 1.00 46.09 576 GLU A O 1
ATOM 4570 N N . GLY A 1 577 ? -23.873 -0.584 -14.029 1.00 50.41 577 GLY A N 1
ATOM 4571 C CA . GLY A 1 577 ? -23.236 -1.695 -14.717 1.00 50.41 577 GLY A CA 1
ATOM 4572 C C . GLY A 1 577 ? -23.773 -3.002 -14.154 1.00 50.41 577 GLY A C 1
ATOM 4573 O O . GLY A 1 577 ? -24.056 -3.093 -12.962 1.00 50.41 577 GLY A O 1
ATOM 4574 N N . HIS A 1 578 ? -23.960 -3.988 -15.029 1.00 48.47 578 HIS A N 1
ATOM 4575 C CA . HIS A 1 578 ? -24.650 -5.230 -14.693 1.00 48.47 578 HIS A CA 1
ATOM 4576 C C . HIS A 1 578 ? -24.041 -5.934 -13.473 1.00 48.47 578 HIS A C 1
ATOM 4578 O O . HIS A 1 578 ? -22.827 -6.130 -13.396 1.00 48.47 578 HIS A O 1
ATOM 4584 N N . GLU A 1 579 ? -24.911 -6.354 -12.553 1.00 48.28 579 GLU A N 1
ATOM 4585 C CA . GLU A 1 579 ? -24.563 -7.177 -11.397 1.00 48.28 579 GLU A CA 1
ATOM 4586 C C . GLU A 1 579 ? -24.168 -8.590 -11.858 1.00 48.28 579 GLU A C 1
ATOM 4588 O O . GLU A 1 579 ? -24.971 -9.525 -11.839 1.00 48.28 579 GLU A O 1
ATOM 4593 N N . GLU A 1 580 ? -22.918 -8.761 -12.297 1.00 55.41 580 GLU A N 1
ATOM 4594 C CA . GLU A 1 580 ? -22.324 -10.089 -12.460 1.00 55.41 580 GLU A CA 1
ATOM 4595 C C . GLU A 1 580 ? -22.245 -10.764 -11.086 1.00 55.41 580 GLU A C 1
ATOM 4597 O O . GLU A 1 580 ? -21.319 -10.543 -10.301 1.00 55.41 580 GLU A O 1
ATOM 4602 N N . ILE A 1 581 ? -23.244 -11.602 -10.793 1.00 57.53 581 ILE A N 1
ATOM 4603 C CA . ILE A 1 581 ? -23.204 -12.544 -9.677 1.00 57.53 581 ILE A CA 1
ATOM 4604 C C . ILE A 1 581 ? -21.917 -13.353 -9.823 1.00 57.53 581 ILE A C 1
ATOM 4606 O O . ILE A 1 581 ? -21.738 -14.052 -10.820 1.00 57.53 581 ILE A O 1
ATOM 4610 N N . ILE A 1 582 ? -21.040 -13.273 -8.819 1.00 59.22 582 ILE A N 1
ATOM 4611 C CA . ILE A 1 582 ? -19.774 -14.010 -8.793 1.00 59.22 582 ILE A CA 1
ATOM 4612 C C . ILE A 1 582 ? -20.091 -15.508 -8.778 1.00 59.22 582 ILE A C 1
ATOM 4614 O O . ILE A 1 582 ? -20.400 -16.091 -7.735 1.00 59.22 582 ILE A O 1
ATOM 4618 N N . GLY A 1 583 ? -20.053 -16.117 -9.963 1.00 60.56 583 GLY A N 1
ATOM 4619 C CA . GLY A 1 583 ? -20.220 -17.550 -10.143 1.00 60.56 583 GLY A CA 1
ATOM 4620 C C . GLY A 1 583 ? -19.046 -18.287 -9.494 1.00 60.56 583 GLY A C 1
ATOM 4621 O O . GLY A 1 583 ? -17.901 -17.864 -9.674 1.00 60.56 583 GLY A O 1
ATOM 4622 N N . PRO A 1 584 ? -19.283 -19.379 -8.746 1.00 57.62 584 PRO A N 1
ATOM 4623 C CA . PRO A 1 584 ? -18.207 -20.087 -8.051 1.00 57.62 584 PRO A CA 1
ATOM 4624 C C . PRO A 1 584 ? -17.182 -20.739 -8.999 1.00 57.62 584 PRO A C 1
ATOM 4626 O O . PRO A 1 584 ? -16.062 -21.015 -8.571 1.00 57.62 584 PRO A O 1
ATOM 4629 N N . ASP A 1 585 ? -17.545 -20.948 -10.271 1.00 58.91 585 ASP A N 1
ATOM 4630 C CA . ASP A 1 585 ? -16.853 -21.879 -11.168 1.00 58.91 585 ASP A CA 1
ATOM 4631 C C . ASP A 1 585 ? -16.068 -21.247 -12.337 1.00 58.91 585 ASP A C 1
ATOM 4633 O O . ASP A 1 585 ? -15.286 -21.968 -12.963 1.00 58.91 585 ASP A O 1
ATOM 4637 N N . ASP A 1 586 ? -16.193 -19.940 -12.643 1.00 71.31 586 ASP A N 1
ATOM 4638 C CA . ASP A 1 586 ? -15.325 -19.324 -13.672 1.00 71.31 586 ASP A CA 1
ATOM 4639 C C . ASP A 1 586 ? -13.922 -19.034 -13.122 1.00 71.31 586 ASP A C 1
ATOM 4641 O O . ASP A 1 586 ? -13.533 -17.930 -12.728 1.00 71.31 586 ASP A O 1
ATOM 4645 N N . LEU A 1 587 ? -13.156 -20.116 -13.102 1.00 81.69 587 LEU A N 1
ATOM 4646 C CA . LEU A 1 587 ? -11.740 -20.172 -12.791 1.00 81.69 587 LEU A CA 1
ATOM 4647 C C . LEU A 1 587 ? -10.920 -20.408 -14.071 1.00 81.69 587 LEU A C 1
ATOM 4649 O O . LEU A 1 587 ? -9.785 -20.880 -13.993 1.00 81.69 587 LEU A O 1
ATOM 4653 N N . SER A 1 588 ? -11.478 -20.090 -15.249 1.00 84.94 588 SER A N 1
ATOM 4654 C CA . SER A 1 588 ? -10.860 -20.325 -16.566 1.00 84.94 588 SER A CA 1
ATOM 4655 C C . SER A 1 588 ? -9.452 -19.730 -16.675 1.00 84.94 588 SER A C 1
ATOM 4657 O O . SER A 1 588 ? -8.537 -20.370 -17.198 1.00 84.94 588 SER A O 1
ATOM 4659 N N . PHE A 1 589 ? -9.240 -18.555 -16.077 1.00 85.81 589 PHE A N 1
ATOM 4660 C CA . PHE A 1 589 ? -7.945 -17.877 -16.001 1.00 85.81 589 PHE A CA 1
ATOM 4661 C C . PHE A 1 589 ? -6.841 -18.703 -15.310 1.00 85.81 589 PHE A C 1
ATOM 4663 O O . PHE A 1 589 ? -5.665 -18.495 -15.603 1.00 85.81 589 PHE A O 1
ATOM 4670 N N . ARG A 1 590 ? -7.177 -19.665 -14.433 1.00 85.00 590 ARG A N 1
ATOM 4671 C CA . ARG A 1 590 ? -6.189 -20.556 -13.785 1.00 85.00 590 ARG A CA 1
ATOM 4672 C C . ARG A 1 590 ? -5.563 -21.563 -14.755 1.00 85.00 590 ARG A C 1
ATOM 4674 O O . ARG A 1 590 ? -4.514 -22.121 -14.451 1.00 85.00 590 ARG A O 1
ATOM 4681 N N . PHE A 1 591 ? -6.182 -21.788 -15.914 1.00 87.88 591 PHE A N 1
ATOM 4682 C CA . PHE A 1 591 ? -5.661 -22.650 -16.982 1.00 87.88 591 PHE A CA 1
ATOM 4683 C C . PHE A 1 591 ? -4.838 -21.870 -18.025 1.00 87.88 591 PHE A C 1
ATOM 4685 O O . PHE A 1 591 ? -4.526 -22.398 -19.093 1.00 87.88 591 PHE A O 1
ATOM 4692 N N . PHE A 1 592 ? -4.477 -20.615 -17.734 1.00 92.12 592 PHE A N 1
ATOM 4693 C CA . PHE A 1 592 ? -3.659 -19.785 -18.611 1.00 92.12 592 PHE A CA 1
ATOM 4694 C C . PHE A 1 592 ? -2.234 -20.347 -18.772 1.00 92.12 592 PHE A C 1
ATOM 4696 O O . PHE A 1 592 ? -1.395 -20.243 -17.878 1.00 92.12 592 PHE A O 1
ATOM 4703 N N . ASP A 1 593 ? -1.915 -20.897 -19.947 1.00 93.81 593 ASP A N 1
ATOM 4704 C CA . ASP A 1 593 ? -0.541 -21.275 -20.282 1.00 93.81 593 ASP A CA 1
ATOM 4705 C C . ASP A 1 593 ? 0.222 -20.111 -20.932 1.00 93.81 593 ASP A C 1
ATOM 4707 O O . ASP A 1 593 ? 0.206 -19.917 -22.148 1.00 93.81 593 ASP A O 1
ATOM 4711 N N . GLY A 1 594 ? 0.966 -19.374 -20.105 1.00 91.31 594 GLY A N 1
ATOM 4712 C CA . GLY A 1 594 ? 1.885 -18.326 -20.554 1.00 91.31 594 GLY A CA 1
ATOM 4713 C C . GLY A 1 594 ? 2.965 -18.754 -21.564 1.00 91.31 594 GLY A C 1
ATOM 4714 O O . GLY A 1 594 ? 3.492 -17.882 -22.253 1.00 91.31 594 GLY A O 1
ATOM 4715 N N . LYS A 1 595 ? 3.297 -20.049 -21.708 1.00 94.06 595 LYS A N 1
ATOM 4716 C CA . LYS A 1 595 ? 4.180 -20.518 -22.797 1.00 94.06 595 LYS A CA 1
ATOM 4717 C C . LYS A 1 595 ? 3.431 -20.589 -24.120 1.00 94.06 595 LYS A C 1
ATOM 4719 O O . LYS A 1 595 ? 3.923 -20.069 -25.117 1.00 94.06 595 LYS A O 1
ATOM 4724 N N . LYS A 1 596 ? 2.236 -21.190 -24.122 1.00 95.94 596 LYS A N 1
ATOM 4725 C CA . LYS A 1 596 ? 1.359 -21.205 -25.297 1.00 95.94 596 LYS A CA 1
ATOM 4726 C C . LYS A 1 596 ? 1.015 -19.781 -25.738 1.00 95.94 596 LYS A C 1
ATOM 4728 O O . LYS A 1 596 ? 1.179 -19.469 -26.908 1.00 95.94 596 LYS A O 1
ATOM 4733 N N . ALA A 1 597 ? 0.628 -18.906 -24.810 1.00 93.75 597 ALA A N 1
ATOM 4734 C CA . ALA A 1 597 ? 0.308 -17.512 -25.117 1.00 93.75 597 ALA A CA 1
ATOM 4735 C C . ALA A 1 597 ? 1.484 -16.763 -25.775 1.00 93.75 597 ALA A C 1
ATOM 4737 O O . ALA A 1 597 ? 1.271 -15.999 -26.712 1.00 93.75 597 ALA A O 1
ATOM 4738 N N . LEU A 1 598 ? 2.726 -17.026 -25.347 1.00 92.88 598 LEU A N 1
ATOM 4739 C CA . LEU A 1 598 ? 3.921 -16.461 -25.981 1.00 92.88 598 LEU A CA 1
ATOM 4740 C C . LEU A 1 598 ? 4.141 -17.006 -27.407 1.00 92.88 598 LEU A C 1
ATOM 4742 O O . LEU A 1 598 ? 4.427 -16.228 -28.313 1.00 92.88 598 LEU A O 1
ATOM 4746 N N . ALA A 1 599 ? 3.951 -18.309 -27.631 1.00 94.69 599 ALA A N 1
ATOM 4747 C CA . ALA A 1 599 ? 4.038 -18.906 -28.969 1.00 94.69 599 ALA A CA 1
ATOM 4748 C C . ALA A 1 599 ? 2.910 -18.422 -29.908 1.00 94.69 599 ALA A C 1
ATOM 4750 O O . ALA A 1 599 ? 3.141 -18.187 -31.097 1.00 94.69 599 ALA A O 1
ATOM 4751 N N . ASP A 1 600 ? 1.703 -18.210 -29.375 1.00 93.25 600 ASP A N 1
ATOM 4752 C CA . ASP A 1 600 ? 0.573 -17.612 -30.092 1.00 93.25 600 ASP A CA 1
ATOM 4753 C C . ASP A 1 600 ? 0.874 -16.135 -30.453 1.00 93.25 600 ASP A C 1
ATOM 4755 O O . ASP A 1 600 ? 0.581 -15.705 -31.570 1.00 93.25 600 ASP A O 1
ATOM 4759 N N . GLU A 1 601 ? 1.507 -15.359 -29.559 1.00 92.44 601 GLU A N 1
ATOM 4760 C CA . GLU A 1 601 ? 1.999 -13.993 -29.833 1.00 92.44 601 GLU A CA 1
ATOM 4761 C C . GLU A 1 601 ? 3.081 -13.959 -30.925 1.00 92.44 601 GLU A C 1
ATOM 4763 O O . GLU A 1 601 ? 3.035 -13.109 -31.817 1.00 92.44 601 GLU A O 1
ATOM 4768 N N . GLU A 1 602 ? 4.053 -14.872 -30.880 1.00 91.19 602 GLU A N 1
ATOM 4769 C CA . GLU A 1 602 ? 5.112 -14.984 -31.892 1.00 91.19 602 GLU A CA 1
ATOM 4770 C C . GLU A 1 602 ? 4.539 -15.369 -33.263 1.00 91.19 602 GLU A C 1
ATOM 4772 O O . GLU A 1 602 ? 4.872 -14.739 -34.268 1.00 91.19 602 GLU A O 1
ATOM 4777 N N . THR A 1 603 ? 3.598 -16.316 -33.300 1.00 93.06 603 THR A N 1
ATOM 4778 C CA . THR A 1 603 ? 2.901 -16.737 -34.529 1.00 93.06 603 THR A CA 1
ATOM 4779 C C . THR A 1 603 ? 2.094 -15.588 -35.145 1.00 93.06 603 THR A C 1
ATOM 4781 O O . THR A 1 603 ? 2.143 -15.374 -36.361 1.00 93.06 603 THR A O 1
ATOM 4784 N N . ARG A 1 604 ? 1.399 -14.786 -34.321 1.00 90.06 604 ARG A N 1
ATOM 4785 C CA . ARG A 1 604 ? 0.718 -13.562 -34.783 1.00 90.06 604 ARG A CA 1
ATOM 4786 C C . ARG A 1 604 ? 1.711 -12.560 -35.355 1.00 90.06 604 ARG A C 1
ATOM 4788 O O . ARG A 1 604 ? 1.519 -12.130 -36.485 1.00 90.06 604 ARG A O 1
ATOM 4795 N N . ARG A 1 605 ? 2.816 -12.267 -34.659 1.00 85.75 605 ARG A N 1
ATOM 4796 C CA . ARG A 1 605 ? 3.857 -11.349 -35.163 1.00 85.75 605 ARG A CA 1
ATOM 4797 C C . ARG A 1 605 ? 4.456 -11.799 -36.495 1.00 85.75 605 ARG A C 1
ATOM 4799 O O . ARG A 1 605 ? 4.649 -10.959 -37.366 1.00 85.75 605 ARG A O 1
ATOM 4806 N N . MET A 1 606 ? 4.710 -13.096 -36.688 1.00 87.31 606 MET A N 1
ATOM 4807 C CA . MET A 1 606 ? 5.185 -13.623 -37.979 1.00 87.31 606 MET A CA 1
ATOM 4808 C C . MET A 1 606 ? 4.146 -13.463 -39.100 1.00 87.31 606 MET A C 1
ATOM 4810 O O . MET A 1 606 ? 4.520 -13.224 -40.244 1.00 87.31 606 MET A O 1
ATOM 4814 N N . THR A 1 607 ? 2.855 -13.551 -38.772 1.00 89.19 607 THR A N 1
ATOM 4815 C CA . THR A 1 607 ? 1.747 -13.357 -39.724 1.00 89.19 607 THR A CA 1
ATOM 4816 C C . THR A 1 607 ? 1.530 -11.872 -40.054 1.00 89.19 607 THR A C 1
ATOM 4818 O O . THR A 1 607 ? 1.320 -11.504 -41.207 1.00 89.19 607 THR A O 1
ATOM 4821 N N . GLU A 1 608 ? 1.613 -11.001 -39.047 1.00 83.19 608 GLU A N 1
ATOM 4822 C CA . GLU A 1 608 ? 1.374 -9.555 -39.146 1.00 83.19 608 GLU A CA 1
ATOM 4823 C C . GLU A 1 608 ? 2.562 -8.780 -39.736 1.00 83.19 608 GLU A C 1
ATOM 4825 O O . GLU A 1 608 ? 2.363 -7.713 -40.313 1.00 83.19 608 GLU A O 1
ATOM 4830 N N . ALA A 1 609 ? 3.786 -9.323 -39.681 1.00 74.88 609 ALA A N 1
ATOM 4831 C CA . ALA A 1 609 ? 4.989 -8.706 -40.255 1.00 74.88 609 ALA A CA 1
ATOM 4832 C C . ALA A 1 609 ? 4.919 -8.467 -41.782 1.00 74.88 609 ALA A C 1
ATOM 4834 O O . ALA A 1 609 ? 5.747 -7.737 -42.323 1.00 74.88 609 ALA A O 1
ATOM 4835 N N . GLY A 1 610 ? 3.929 -9.040 -42.476 1.00 66.06 610 GLY A N 1
ATOM 4836 C CA . GLY A 1 610 ? 3.610 -8.726 -43.873 1.00 66.06 610 GLY A CA 1
ATOM 4837 C C . GLY A 1 610 ? 2.788 -7.442 -44.089 1.00 66.06 610 GLY A C 1
ATOM 4838 O O . GLY A 1 610 ? 2.514 -7.102 -45.239 1.00 66.06 610 GLY A O 1
ATOM 4839 N N . GLN A 1 611 ? 2.366 -6.735 -43.032 1.00 58.25 611 GLN A N 1
ATOM 4840 C CA . GLN A 1 611 ? 1.564 -5.505 -43.114 1.00 58.25 611 GLN A CA 1
ATOM 4841 C C . GLN A 1 611 ? 2.163 -4.362 -42.274 1.00 58.25 611 GLN A C 1
ATOM 4843 O O . GLN A 1 611 ? 1.841 -4.199 -41.097 1.00 58.25 611 GLN A O 1
ATOM 4848 N N . GLU A 1 612 ? 2.975 -3.499 -42.894 1.00 41.66 612 GLU A N 1
ATOM 4849 C CA . GLU A 1 612 ? 3.437 -2.255 -42.258 1.00 41.66 612 GLU A CA 1
ATOM 4850 C C . GLU A 1 612 ? 2.275 -1.273 -42.009 1.00 41.66 612 GLU A C 1
ATOM 4852 O O . GLU A 1 612 ? 1.900 -0.470 -42.867 1.00 41.66 612 GLU A O 1
ATOM 4857 N N . LYS A 1 613 ? 1.725 -1.277 -40.790 1.00 44.44 613 LYS A N 1
ATOM 4858 C CA . LYS A 1 613 ? 0.880 -0.179 -40.300 1.00 44.44 613 LYS A CA 1
ATOM 4859 C C . LYS A 1 613 ? 1.752 0.988 -39.839 1.00 44.44 613 LYS A C 1
ATOM 4861 O O . LYS A 1 613 ? 2.215 1.032 -38.702 1.00 44.44 613 LYS A O 1
ATOM 4866 N N . LEU A 1 614 ? 1.943 1.959 -40.729 1.00 35.62 614 LEU A N 1
ATOM 4867 C CA . LEU A 1 614 ? 2.584 3.233 -40.403 1.00 35.62 614 LEU A CA 1
ATOM 4868 C C . LEU A 1 614 ? 1.778 4.002 -39.340 1.00 35.62 614 LEU A C 1
ATOM 4870 O O . LEU A 1 614 ? 0.591 4.289 -39.512 1.00 35.62 614 LEU A O 1
ATOM 4874 N N . HIS A 1 615 ? 2.449 4.386 -38.253 1.00 35.25 615 HIS A N 1
ATOM 4875 C CA . HIS A 1 615 ? 1.912 5.248 -37.199 1.00 35.25 615 HIS A CA 1
ATOM 4876 C C . HIS A 1 615 ? 2.850 6.450 -37.004 1.00 35.25 615 HIS A C 1
ATOM 4878 O O . HIS A 1 615 ? 3.999 6.299 -36.592 1.00 35.25 615 HIS A O 1
ATOM 4884 N N . SER A 1 616 ? 2.378 7.651 -37.349 1.00 32.75 616 SER A N 1
ATOM 4885 C CA . SER A 1 616 ? 3.166 8.894 -37.356 1.00 32.75 616 SER A CA 1
ATOM 4886 C C . SER A 1 616 ? 2.977 9.722 -36.083 1.00 32.75 616 SER A C 1
ATOM 4888 O O . SER A 1 616 ? 1.850 9.874 -35.617 1.00 32.75 616 SER A O 1
ATOM 4890 N N . ILE A 1 617 ? 4.057 10.320 -35.564 1.00 39.00 617 ILE A N 1
ATOM 4891 C CA . ILE A 1 617 ? 4.066 11.029 -34.271 1.00 39.00 617 ILE A CA 1
ATOM 4892 C C . ILE A 1 617 ? 4.655 12.447 -34.418 1.00 39.00 617 ILE A C 1
ATOM 4894 O O . ILE A 1 617 ? 5.820 12.668 -34.104 1.00 39.00 617 ILE A O 1
ATOM 4898 N N . TRP A 1 618 ? 3.849 13.406 -34.889 1.00 26.78 618 TRP A N 1
ATOM 4899 C CA . TRP A 1 618 ? 4.104 14.858 -34.802 1.00 26.78 618 TRP A CA 1
ATOM 4900 C C . TRP A 1 618 ? 2.775 15.629 -34.731 1.00 26.78 618 TRP A C 1
ATOM 4902 O O . TRP A 1 618 ? 1.725 15.083 -35.063 1.00 26.78 618 TRP A O 1
ATOM 4912 N N . MET A 1 619 ? 2.815 16.880 -34.263 1.00 39.59 619 MET A N 1
ATOM 4913 C CA . MET A 1 619 ? 1.641 17.725 -34.021 1.00 39.59 619 MET A CA 1
ATOM 4914 C C . MET A 1 619 ? 2.009 19.205 -34.182 1.00 39.59 619 MET A C 1
ATOM 4916 O O . MET A 1 619 ? 2.960 19.660 -33.547 1.00 39.59 619 MET A O 1
ATOM 4920 N N . ASP A 1 620 ? 1.214 19.936 -34.963 1.00 28.69 620 ASP A N 1
ATOM 4921 C CA . ASP A 1 620 ? 1.209 21.402 -35.059 1.00 28.69 620 ASP A CA 1
ATOM 4922 C C . ASP A 1 620 ? -0.149 21.956 -34.580 1.00 28.69 620 ASP A C 1
ATOM 4924 O O . ASP A 1 620 ? -1.100 21.200 -34.364 1.00 28.69 620 ASP A O 1
ATOM 4928 N N . LEU A 1 621 ? -0.235 23.274 -34.375 1.00 36.88 621 LEU A N 1
ATOM 4929 C CA . LEU A 1 621 ? -1.426 23.970 -33.870 1.00 36.88 621 LEU A CA 1
ATOM 4930 C C . LEU A 1 621 ? -1.966 24.950 -34.921 1.00 36.88 621 LEU A C 1
ATOM 4932 O O . LEU A 1 621 ? -1.197 25.720 -35.489 1.00 36.88 621 LEU A O 1
ATOM 4936 N N . GLU A 1 622 ? -3.284 24.959 -35.143 1.00 33.53 622 GLU A N 1
ATOM 4937 C CA . GLU A 1 622 ? -3.937 25.962 -35.998 1.00 33.53 622 GLU A CA 1
ATOM 4938 C C . GLU A 1 622 ? -3.942 27.354 -35.344 1.00 33.53 622 GLU A C 1
ATOM 4940 O O . GLU A 1 622 ? -4.192 27.502 -34.144 1.00 33.53 622 GLU A O 1
ATOM 4945 N N . GLU A 1 623 ? -3.736 28.394 -36.152 1.00 37.81 623 GLU A N 1
ATOM 4946 C CA . GLU A 1 623 ? -3.889 29.785 -35.724 1.00 37.81 623 GLU A CA 1
ATOM 4947 C C . GLU A 1 623 ? -5.370 30.209 -35.627 1.00 37.81 623 GLU A C 1
ATOM 4949 O O . GLU A 1 623 ? -6.251 29.694 -36.315 1.00 37.81 623 GLU A O 1
ATOM 4954 N N . GLY A 1 624 ? -5.652 31.226 -34.805 1.00 41.88 624 GLY A N 1
ATOM 4955 C CA . GLY A 1 624 ? -6.874 32.034 -34.935 1.00 41.88 624 GLY A CA 1
ATOM 4956 C C . GLY A 1 624 ? -8.105 31.629 -34.113 1.00 41.88 624 GLY A C 1
ATOM 4957 O O . GLY A 1 624 ? -9.105 32.343 -34.169 1.00 41.88 624 GLY A O 1
ATOM 4958 N N . LYS A 1 625 ? -8.068 30.559 -33.304 1.00 36.62 625 LYS A N 1
ATOM 4959 C CA . LYS A 1 625 ? -9.155 30.232 -32.352 1.00 36.62 625 LYS A CA 1
ATOM 4960 C C . LYS A 1 625 ? -8.627 30.017 -30.929 1.00 36.62 625 LYS A C 1
ATOM 4962 O O . LYS A 1 625 ? -7.922 29.035 -30.703 1.00 36.62 625 LYS A O 1
ATOM 4967 N N . PRO A 1 626 ? -8.995 30.854 -29.937 1.00 41.66 626 PRO A N 1
ATOM 4968 C CA . PRO A 1 626 ? -8.718 30.538 -28.541 1.00 41.66 626 PRO A CA 1
ATOM 4969 C C . PRO A 1 626 ? -9.576 29.327 -28.123 1.00 41.66 626 PRO A C 1
ATOM 4971 O O . PRO A 1 626 ? -10.806 29.402 -28.215 1.00 41.66 626 PRO A O 1
ATOM 4974 N N . PRO A 1 627 ? -8.987 28.204 -27.668 1.00 39.28 627 PRO A N 1
ATOM 4975 C CA . PRO A 1 627 ? -9.765 27.059 -27.213 1.00 39.28 627 PRO A CA 1
ATOM 4976 C C . PRO A 1 627 ? -10.566 27.455 -25.967 1.00 39.28 627 PRO A C 1
ATOM 4978 O O . PRO A 1 627 ? -10.002 27.850 -24.947 1.00 39.28 627 PRO A O 1
ATOM 4981 N N . GLY A 1 628 ? -11.896 27.381 -26.060 1.00 30.84 628 GLY A N 1
ATOM 4982 C CA . GLY A 1 628 ? -12.796 27.882 -25.022 1.00 30.84 628 GLY A CA 1
ATOM 4983 C C . GLY A 1 628 ? -12.539 27.229 -23.661 1.00 30.84 628 GLY A C 1
ATOM 4984 O O . GLY A 1 628 ? -12.732 26.024 -23.502 1.00 30.84 628 GLY A O 1
ATOM 4985 N N . HIS A 1 629 ? -12.140 28.033 -22.670 1.00 40.22 629 HIS A N 1
ATOM 4986 C CA . HIS A 1 629 ? -11.783 27.582 -21.322 1.00 40.22 629 HIS A CA 1
ATOM 4987 C C . HIS A 1 629 ? -12.989 27.066 -20.506 1.00 40.22 629 HIS A C 1
ATOM 4989 O O . HIS A 1 629 ? -13.409 27.663 -19.515 1.00 40.22 629 HIS A O 1
ATOM 4995 N N . LYS A 1 630 ? -13.472 25.862 -20.827 1.00 28.25 630 LYS A N 1
ATOM 4996 C CA . LYS A 1 630 ? -13.852 24.919 -19.766 1.00 28.25 630 LYS A CA 1
ATOM 4997 C C . LYS A 1 630 ? -12.553 24.328 -19.212 1.00 28.25 630 LYS A C 1
ATOM 4999 O O . LYS A 1 630 ? -11.659 23.980 -19.979 1.00 28.25 630 LYS A O 1
ATOM 5004 N N . LYS A 1 631 ? -12.402 24.278 -17.881 1.00 30.64 631 LYS A N 1
ATOM 5005 C CA . LYS A 1 631 ? -11.177 23.806 -17.201 1.00 30.64 631 LYS A CA 1
ATOM 5006 C C . LYS A 1 631 ? -11.009 22.286 -17.340 1.00 30.64 631 LYS A C 1
ATOM 5008 O O . LYS A 1 631 ? -11.150 21.541 -16.378 1.00 30.64 631 LYS A O 1
ATOM 5013 N N . THR A 1 632 ? -10.681 21.828 -18.541 1.00 30.06 632 THR A N 1
ATOM 5014 C CA . THR A 1 632 ? -10.437 20.420 -18.872 1.00 30.06 632 THR A CA 1
ATOM 5015 C C . THR A 1 632 ? -8.950 20.104 -18.715 1.00 30.06 632 THR A C 1
ATOM 5017 O O . THR A 1 632 ? -8.266 19.740 -19.668 1.00 30.06 632 THR A O 1
ATOM 5020 N N . ILE A 1 633 ? -8.421 20.298 -17.502 1.00 24.59 633 ILE A N 1
ATOM 5021 C CA . ILE A 1 633 ? -7.041 19.911 -17.192 1.00 24.59 633 ILE A CA 1
ATOM 5022 C C . ILE A 1 633 ? -7.021 18.391 -17.062 1.00 24.59 633 ILE A C 1
ATOM 5024 O O . ILE A 1 633 ? -7.487 17.844 -16.065 1.00 24.59 633 ILE A O 1
ATOM 5028 N N . LEU A 1 634 ? -6.488 17.721 -18.085 1.00 27.09 634 LEU A N 1
ATOM 5029 C CA . LEU A 1 634 ? -6.198 16.292 -18.055 1.00 27.09 634 LEU A CA 1
ATOM 5030 C C . LEU A 1 634 ? -5.303 15.987 -16.844 1.00 27.09 634 LEU A C 1
ATOM 5032 O O . LEU A 1 634 ? -4.111 16.281 -16.851 1.00 27.09 634 LEU A O 1
ATOM 5036 N N . ARG A 1 635 ? -5.899 15.374 -15.821 1.00 23.94 635 ARG A N 1
ATOM 5037 C CA . ARG A 1 635 ? -5.220 14.595 -14.775 1.00 23.94 635 ARG A CA 1
ATOM 5038 C C . ARG A 1 635 ? -5.832 13.207 -14.699 1.00 23.94 635 ARG A C 1
ATOM 5040 O O . ARG A 1 635 ? -6.235 12.712 -13.657 1.00 23.94 635 ARG A O 1
ATOM 5047 N N . LEU A 1 636 ? -5.920 12.622 -15.880 1.00 27.94 636 LEU A N 1
ATOM 5048 C CA . LEU A 1 636 ? -5.868 11.185 -16.028 1.00 27.94 636 LEU A CA 1
ATOM 5049 C C . LEU A 1 636 ? -4.542 10.718 -15.348 1.00 27.94 636 LEU A C 1
ATOM 5051 O O . LEU A 1 636 ? -3.570 11.480 -15.420 1.00 27.94 636 LEU A O 1
ATOM 5055 N N . PHE A 1 637 ? -4.504 9.490 -14.789 1.00 25.14 637 PHE A N 1
ATOM 5056 C CA . PHE A 1 637 ? -3.346 8.562 -14.708 1.00 25.14 637 PHE A CA 1
ATOM 5057 C C . PHE A 1 637 ? -2.611 8.314 -13.308 1.00 25.14 637 PHE A C 1
ATOM 5059 O O . PHE A 1 637 ? -2.234 9.286 -12.656 1.00 25.14 637 PHE A O 1
ATOM 5066 N N . THR A 1 638 ? -2.425 7.039 -12.806 1.00 26.78 638 THR A N 1
ATOM 5067 C CA . THR A 1 638 ? -1.867 6.596 -11.442 1.00 26.78 638 THR A CA 1
ATOM 5068 C C . THR A 1 638 ? -0.503 5.786 -11.420 1.00 26.78 638 THR A C 1
ATOM 5070 O O . THR A 1 638 ? 0.365 6.249 -12.123 1.00 26.78 638 THR A O 1
ATOM 5073 N N . ASP A 1 639 ? -0.160 4.677 -10.688 1.00 25.19 639 ASP A N 1
ATOM 5074 C CA . ASP A 1 639 ? 1.236 4.043 -10.724 1.00 25.19 639 ASP A CA 1
ATOM 5075 C C . ASP A 1 639 ? 1.533 2.501 -10.552 1.00 25.19 639 ASP A C 1
ATOM 5077 O O . ASP A 1 639 ? 1.167 1.933 -9.549 1.00 25.19 639 ASP A O 1
ATOM 5081 N N . GLN A 1 640 ? 2.296 1.823 -11.447 1.00 29.34 640 GLN A N 1
ATOM 5082 C CA . GLN A 1 640 ? 2.796 0.382 -11.410 1.00 29.34 640 GLN A CA 1
ATOM 5083 C C . GLN A 1 640 ? 1.718 -0.774 -11.503 1.00 29.34 640 GLN A C 1
ATOM 5085 O O . GLN A 1 640 ? 0.684 -0.431 -12.062 1.00 29.34 640 GLN A O 1
ATOM 5090 N N . HIS A 1 641 ? 1.692 -2.095 -11.148 1.00 28.77 641 HIS A N 1
ATOM 5091 C CA . HIS A 1 641 ? 2.453 -3.075 -10.306 1.00 28.77 641 HIS A CA 1
ATOM 5092 C C . HIS A 1 641 ? 1.496 -4.383 -10.021 1.00 28.77 641 HIS A C 1
ATOM 5094 O O . HIS A 1 641 ? 0.382 -4.345 -10.520 1.00 28.77 641 HIS A O 1
ATOM 5100 N N . TRP A 1 642 ? 1.825 -5.501 -9.289 1.00 35.53 642 TRP A N 1
ATOM 5101 C CA . TRP A 1 642 ? 1.148 -6.281 -8.144 1.00 35.53 642 TRP A CA 1
ATOM 5102 C C . TRP A 1 642 ? 2.184 -7.133 -7.226 1.00 35.53 642 TRP A C 1
ATOM 5104 O O . TRP A 1 642 ? 2.927 -7.886 -7.850 1.00 35.53 642 TRP A O 1
ATOM 5114 N N . ILE A 1 643 ? 2.433 -7.281 -5.868 1.00 26.12 643 ILE A N 1
ATOM 5115 C CA . ILE A 1 643 ? 1.719 -7.207 -4.517 1.00 26.12 643 ILE A CA 1
ATOM 5116 C C . ILE A 1 643 ? 0.205 -7.111 -4.587 1.00 26.12 643 ILE A C 1
ATOM 5118 O O . ILE A 1 643 ? -0.362 -7.218 -5.647 1.00 26.12 643 ILE A O 1
ATOM 5122 N N . LEU A 1 644 ? -0.468 -7.084 -3.431 1.00 27.31 644 LEU A N 1
ATOM 5123 C CA . LEU A 1 644 ? -1.097 -5.876 -2.901 1.00 27.31 644 LEU A CA 1
ATOM 5124 C C . LEU A 1 644 ? -1.256 -4.759 -3.937 1.00 27.31 644 LEU A C 1
ATOM 5126 O O . LEU A 1 644 ? -0.328 -4.327 -4.593 1.00 27.31 644 LEU A O 1
ATOM 5130 N N . ILE A 1 645 ? -2.502 -4.371 -4.128 1.00 28.98 645 ILE A N 1
ATOM 5131 C CA . ILE A 1 645 ? -3.039 -3.768 -5.342 1.00 28.98 645 ILE A CA 1
ATOM 5132 C C . ILE A 1 645 ? -3.903 -2.559 -4.927 1.00 28.98 645 ILE A C 1
ATOM 5134 O O . ILE A 1 645 ? -5.110 -2.569 -5.122 1.00 28.98 645 ILE A O 1
ATOM 5138 N N . MET A 1 646 ? -3.313 -1.572 -4.248 1.00 28.88 646 MET A N 1
ATOM 5139 C CA . MET A 1 646 ? -3.941 -0.342 -3.752 1.00 28.88 646 MET A CA 1
ATOM 5140 C C . MET A 1 646 ? -4.197 0.673 -4.874 1.00 28.88 646 MET A C 1
ATOM 5142 O O . MET A 1 646 ? -3.402 1.567 -5.153 1.00 28.88 646 MET A O 1
ATOM 5146 N N . VAL A 1 647 ? -5.355 0.568 -5.522 1.00 23.23 647 VAL A N 1
ATOM 5147 C CA . VAL A 1 647 ? -5.894 1.735 -6.227 1.00 23.23 647 VAL A CA 1
ATOM 5148 C C . VAL A 1 647 ? -5.966 2.907 -5.256 1.00 23.23 647 VAL A C 1
ATOM 5150 O O . VAL A 1 647 ? -6.326 2.763 -4.090 1.00 23.23 647 VAL A O 1
ATOM 5153 N N . GLN A 1 648 ? -5.668 4.102 -5.755 1.00 30.48 648 GLN A N 1
ATOM 5154 C CA . GLN A 1 648 ? -5.968 5.319 -5.024 1.00 30.48 648 GLN A CA 1
ATOM 5155 C C . GLN A 1 648 ? -6.591 6.348 -5.964 1.00 30.48 648 GLN A C 1
ATOM 5157 O O . GLN A 1 648 ? -5.925 6.935 -6.815 1.00 30.48 648 GLN A O 1
ATOM 5162 N N . VAL A 1 649 ? -7.902 6.551 -5.811 1.00 25.00 649 VAL A N 1
ATOM 5163 C CA . VAL A 1 649 ? -8.648 7.618 -6.488 1.00 25.00 649 VAL A CA 1
ATOM 5164 C C . VAL A 1 649 ? -8.463 8.905 -5.691 1.00 25.00 649 VAL A C 1
ATOM 5166 O O . VAL A 1 649 ? -9.024 9.049 -4.605 1.00 25.00 649 VAL A O 1
ATOM 5169 N N . THR A 1 650 ? -7.675 9.844 -6.215 1.00 25.05 650 THR A N 1
ATOM 5170 C CA . THR A 1 650 ? -7.494 11.173 -5.611 1.00 25.05 650 THR A CA 1
ATOM 5171 C C . THR A 1 650 ? -8.383 12.203 -6.299 1.00 25.05 650 THR A C 1
ATOM 5173 O O . THR A 1 650 ? -8.051 12.725 -7.363 1.00 25.05 650 THR A O 1
ATOM 5176 N N . ILE A 1 651 ? -9.500 12.529 -5.654 1.00 26.48 651 ILE A N 1
ATOM 5177 C CA . ILE A 1 651 ? -10.254 13.758 -5.904 1.00 26.48 651 ILE A CA 1
ATOM 5178 C C . ILE A 1 651 ? -9.823 14.750 -4.825 1.00 26.48 651 ILE A C 1
ATOM 5180 O O . ILE A 1 651 ? -10.068 14.471 -3.659 1.00 26.48 651 ILE A O 1
ATOM 5184 N N . ASP A 1 652 ? -9.182 15.864 -5.202 1.00 25.06 652 ASP A N 1
ATOM 5185 C CA . ASP A 1 652 ? -9.696 17.201 -4.858 1.00 25.06 652 ASP A CA 1
ATOM 5186 C C . ASP A 1 652 ? -8.920 18.370 -5.504 1.00 25.06 652 ASP A C 1
ATOM 5188 O O . ASP A 1 652 ? -7.827 18.213 -6.059 1.00 25.06 652 ASP A O 1
ATOM 5192 N N . PHE A 1 653 ? -9.515 19.567 -5.454 1.00 21.67 653 PHE A N 1
ATOM 5193 C CA . PHE A 1 653 ? -8.982 20.815 -6.021 1.00 21.67 653 PHE A CA 1
ATOM 5194 C C . PHE A 1 653 ? -8.814 21.898 -4.949 1.00 21.67 653 PHE A C 1
ATOM 5196 O O . PHE A 1 653 ? -9.786 22.271 -4.305 1.00 21.67 653 PHE A O 1
ATOM 5203 N N . PHE A 1 654 ? -7.655 22.567 -4.897 1.00 24.89 654 PHE A N 1
ATOM 5204 C CA . PHE A 1 654 ? -7.596 23.963 -4.441 1.00 24.89 654 PHE A CA 1
ATOM 5205 C C . PHE A 1 654 ? -6.530 24.778 -5.180 1.00 24.89 654 PHE A C 1
ATOM 5207 O O . PHE A 1 654 ? -5.364 24.402 -5.247 1.00 24.89 654 PHE A O 1
ATOM 5214 N N . ALA A 1 655 ? -6.946 25.935 -5.697 1.00 20.97 655 ALA A N 1
ATOM 5215 C CA . ALA A 1 655 ? -6.077 27.040 -6.089 1.00 20.97 655 ALA A CA 1
ATOM 5216 C C . ALA A 1 655 ? -6.899 28.338 -6.043 1.00 20.97 655 ALA A C 1
ATOM 5218 O O . ALA A 1 655 ? -7.798 28.530 -6.863 1.00 20.97 655 ALA A O 1
ATOM 5219 N N . PHE A 1 656 ? -6.602 29.217 -5.084 1.00 22.92 656 PHE A N 1
ATOM 5220 C CA . PHE A 1 656 ? -7.234 30.530 -4.945 1.00 22.92 656 PHE A CA 1
ATOM 5221 C C . PHE A 1 656 ? -6.161 31.614 -4.839 1.00 22.92 656 PHE A C 1
ATOM 5223 O O . PHE A 1 656 ? -5.355 31.602 -3.915 1.00 22.92 656 PHE A O 1
ATOM 5230 N N . ALA A 1 657 ? -6.190 32.558 -5.776 1.00 22.30 657 ALA A N 1
ATOM 5231 C CA . ALA A 1 657 ? -5.481 33.830 -5.699 1.00 22.30 657 ALA A CA 1
ATOM 5232 C C . ALA A 1 657 ? -6.209 34.849 -6.598 1.00 22.30 657 ALA A C 1
ATOM 5234 O O . ALA A 1 657 ? -5.924 34.922 -7.795 1.00 22.30 657 ALA A O 1
ATOM 5235 N N . PRO A 1 658 ? -7.198 35.597 -6.078 1.00 26.83 658 PRO A N 1
ATOM 5236 C CA . PRO A 1 658 ? -7.784 36.710 -6.808 1.00 26.83 658 PRO A CA 1
ATOM 5237 C C . PRO A 1 658 ? -6.832 37.910 -6.728 1.00 26.83 658 PRO A C 1
ATOM 5239 O O . PRO A 1 658 ? -6.648 38.495 -5.663 1.00 26.83 658 PRO A O 1
ATOM 5242 N N . ILE A 1 659 ? -6.233 38.296 -7.855 1.00 21.95 659 ILE A N 1
ATOM 5243 C CA . ILE A 1 659 ? -5.578 39.604 -7.967 1.00 21.95 659 ILE A CA 1
ATOM 5244 C C . ILE A 1 659 ? -6.682 40.657 -8.104 1.00 21.95 659 ILE A C 1
ATOM 5246 O O . ILE A 1 659 ? -7.545 40.543 -8.976 1.00 21.95 659 ILE A O 1
ATOM 5250 N N . CYS A 1 660 ? -6.664 41.677 -7.245 1.00 22.27 660 CYS A N 1
ATOM 5251 C CA . CYS A 1 660 ? -7.584 42.804 -7.350 1.00 22.27 660 CYS A CA 1
ATOM 5252 C C . CYS A 1 660 ? -7.382 43.552 -8.674 1.00 22.27 660 CYS A C 1
ATOM 5254 O O . CYS A 1 660 ? -6.276 44.001 -8.970 1.00 22.27 660 CYS A O 1
ATOM 5256 N N . ILE A 1 661 ? -8.470 43.763 -9.414 1.00 24.08 661 ILE A N 1
ATOM 5257 C CA . ILE A 1 661 ? -8.565 44.827 -10.416 1.00 24.08 661 ILE A CA 1
ATOM 5258 C C . ILE A 1 661 ? -9.379 45.961 -9.785 1.00 24.08 661 ILE A C 1
ATOM 5260 O O . ILE A 1 661 ? -10.412 45.718 -9.158 1.00 24.08 661 ILE A O 1
ATOM 5264 N N . ASP A 1 662 ? -8.860 47.184 -9.887 1.00 24.08 662 ASP A N 1
ATOM 5265 C CA . ASP A 1 662 ? -9.379 48.357 -9.180 1.00 24.08 662 ASP A CA 1
ATOM 5266 C C . ASP A 1 662 ? -10.725 48.852 -9.752 1.00 24.08 662 ASP A C 1
ATOM 5268 O O . ASP A 1 662 ? -11.040 48.671 -10.931 1.00 24.08 662 ASP A O 1
ATOM 5272 N N . LYS A 1 663 ? -11.536 49.500 -8.911 1.00 26.97 663 LYS A N 1
ATOM 5273 C CA . LYS A 1 663 ? -12.837 50.063 -9.289 1.00 26.97 663 LYS A CA 1
ATOM 5274 C C . LYS A 1 663 ? -12.697 51.510 -9.755 1.00 26.97 663 LYS A C 1
ATOM 5276 O O . LYS A 1 663 ? -12.578 52.409 -8.924 1.00 26.97 663 LYS A O 1
ATOM 5281 N N . LYS A 1 664 ? -12.891 51.759 -11.055 1.00 25.91 664 LYS A N 1
ATOM 5282 C CA . LYS A 1 664 ? -13.355 53.063 -11.574 1.00 25.91 664 LYS A CA 1
ATOM 5283 C C . LYS A 1 664 ? -13.933 52.960 -12.985 1.00 25.91 664 LYS A C 1
ATOM 5285 O O . LYS A 1 664 ? -13.190 52.791 -13.940 1.00 25.91 664 LYS A O 1
ATOM 5290 N N . VAL A 1 665 ? -15.254 53.114 -13.077 1.00 22.94 665 VAL A N 1
ATOM 5291 C CA . VAL A 1 665 ? -16.028 53.931 -14.039 1.00 22.94 665 VAL A CA 1
ATOM 5292 C C . VAL A 1 665 ? -17.507 53.586 -13.825 1.00 22.94 665 VAL A C 1
ATOM 5294 O O . VAL A 1 665 ? -17.859 52.422 -13.651 1.00 22.94 665 VAL A O 1
ATOM 5297 N N . SER A 1 666 ? -18.365 54.605 -13.804 1.00 21.27 666 SER A N 1
ATOM 5298 C CA . SER A 1 666 ? -19.818 54.471 -13.637 1.00 21.27 666 SER A CA 1
ATOM 5299 C C . SER A 1 666 ? -20.527 54.901 -14.916 1.00 21.27 666 SER A C 1
ATOM 5301 O O . SER A 1 666 ? -20.130 55.919 -15.472 1.00 21.27 666 SER A O 1
ATOM 5303 N N . VAL A 1 667 ? -21.571 54.168 -15.326 1.00 21.42 667 VAL A N 1
ATOM 5304 C CA . VAL A 1 667 ? -22.718 54.542 -16.197 1.00 21.42 667 VAL A CA 1
ATOM 5305 C C . VAL A 1 667 ? -23.398 53.232 -16.654 1.00 21.42 667 VAL A C 1
ATOM 5307 O O . VAL A 1 667 ? -22.688 52.264 -16.896 1.00 21.42 667 VAL A O 1
ATOM 5310 N N . ALA A 1 668 ? -24.708 53.104 -16.894 1.00 20.89 668 ALA A N 1
ATOM 5311 C CA . ALA A 1 668 ? -25.942 53.564 -16.231 1.00 20.89 668 ALA A CA 1
ATOM 5312 C C . ALA A 1 668 ? -27.131 52.975 -17.039 1.00 20.89 668 ALA A C 1
ATOM 5314 O O . ALA A 1 668 ? -27.016 52.941 -18.260 1.00 20.89 668 ALA A O 1
ATOM 5315 N N . ILE A 1 669 ? -28.278 52.658 -16.398 1.00 21.59 669 ILE A N 1
ATOM 5316 C CA . ILE A 1 669 ? -29.615 52.492 -17.052 1.00 21.59 669 ILE A CA 1
ATOM 5317 C C . ILE A 1 669 ? -29.727 51.181 -17.919 1.00 21.59 669 ILE A C 1
ATOM 5319 O O . ILE A 1 669 ? -28.715 50.701 -18.409 1.00 21.59 669 ILE A O 1
ATOM 5323 N N . LEU A 1 670 ? -30.839 50.428 -18.096 1.00 20.78 670 LEU A N 1
ATOM 5324 C CA . LEU A 1 670 ? -32.310 50.611 -17.981 1.00 20.78 670 LEU A CA 1
ATOM 5325 C C . LEU A 1 670 ? -33.023 49.260 -17.617 1.00 20.78 670 LEU A C 1
ATOM 5327 O O . LEU A 1 670 ? -32.690 48.257 -18.232 1.00 20.78 670 LEU A O 1
ATOM 5331 N N . GLN A 1 671 ? -34.049 49.273 -16.735 1.00 23.58 671 GLN A N 1
ATOM 5332 C CA . GLN A 1 671 ? -35.218 48.332 -16.620 1.00 23.58 671 GLN A CA 1
ATOM 5333 C C . GLN A 1 671 ? -35.029 46.784 -16.453 1.00 23.58 671 GLN A C 1
ATOM 5335 O O . GLN A 1 671 ? -34.002 46.228 -16.804 1.00 23.58 671 GLN A O 1
ATOM 5340 N N . CYS A 1 672 ? -35.981 45.997 -15.903 1.00 21.39 672 CYS A N 1
ATOM 5341 C CA . CYS A 1 672 ? -37.311 46.283 -15.316 1.00 21.39 672 CYS A CA 1
ATOM 5342 C C . CYS A 1 672 ? -37.731 45.251 -14.227 1.00 21.39 672 CYS A C 1
ATOM 5344 O O . CYS A 1 672 ? -37.404 44.086 -14.384 1.00 21.39 672 CYS A O 1
ATOM 5346 N N . THR A 1 673 ? -38.559 45.687 -13.252 1.00 24.56 673 THR A N 1
ATOM 5347 C CA . THR A 1 673 ? -39.534 44.926 -12.395 1.00 24.56 673 THR A CA 1
ATOM 5348 C C . THR A 1 673 ? -39.094 43.671 -11.587 1.00 24.56 673 THR A C 1
ATOM 5350 O O . THR A 1 673 ? -38.227 42.919 -11.994 1.00 24.56 673 THR A O 1
ATOM 5353 N N . SER A 1 674 ? -39.648 43.359 -10.397 1.00 24.25 674 SER A N 1
ATOM 5354 C CA . SER A 1 674 ? -40.735 43.978 -9.594 1.00 24.25 674 SER A CA 1
ATOM 5355 C C . SER A 1 674 ? -40.714 43.564 -8.101 1.00 24.25 674 SER A C 1
ATOM 5357 O O . SER A 1 674 ? -40.709 42.366 -7.860 1.00 24.25 674 SER A O 1
ATOM 5359 N N . LEU A 1 675 ? -40.886 44.536 -7.173 1.00 23.86 675 LEU A N 1
ATOM 5360 C CA . LEU A 1 675 ? -41.485 44.457 -5.801 1.00 23.86 675 LEU A CA 1
ATOM 5361 C C . LEU A 1 675 ? -40.901 43.411 -4.794 1.00 23.86 675 LEU A C 1
ATOM 5363 O O . LEU A 1 675 ? -40.509 42.327 -5.182 1.00 23.86 675 LEU A O 1
ATOM 5367 N N . LYS A 1 676 ? -40.855 43.565 -3.457 1.00 25.23 676 LYS A N 1
ATOM 5368 C CA . LYS A 1 676 ? -41.140 44.587 -2.404 1.00 25.23 676 LYS A CA 1
ATOM 5369 C C . LYS A 1 676 ? -40.517 44.009 -1.095 1.00 25.23 676 LYS A C 1
ATOM 5371 O O . LYS A 1 676 ? -40.481 42.790 -0.986 1.00 25.23 676 LYS A O 1
ATOM 5376 N N . CYS A 1 677 ? -40.067 44.696 -0.038 1.00 24.36 677 CYS A N 1
ATOM 5377 C CA . CYS A 1 677 ? -39.821 46.109 0.332 1.00 24.36 677 CYS A CA 1
ATOM 5378 C C . CYS A 1 677 ? -38.305 46.221 0.748 1.00 24.36 677 CYS A C 1
ATOM 5380 O O . CYS A 1 677 ? -37.538 45.384 0.286 1.00 24.36 677 CYS A O 1
ATOM 5382 N N . ALA A 1 678 ? -37.675 47.167 1.475 1.00 23.91 678 ALA A N 1
ATOM 5383 C CA . ALA A 1 678 ? -38.007 48.273 2.402 1.00 23.91 678 ALA A CA 1
ATOM 5384 C C . ALA A 1 678 ? -38.586 47.878 3.793 1.00 23.91 678 ALA A C 1
ATOM 5386 O O . ALA A 1 678 ? -39.387 46.957 3.866 1.00 23.91 678 ALA A O 1
ATOM 5387 N N . ALA A 1 679 ? -38.289 48.526 4.935 1.00 27.67 679 ALA A N 1
ATOM 5388 C CA . ALA A 1 679 ? -37.181 49.400 5.404 1.00 27.67 679 ALA A CA 1
ATOM 5389 C C . ALA A 1 679 ? -37.279 49.474 6.979 1.00 27.67 679 ALA A C 1
ATOM 5391 O O . ALA A 1 679 ? -38.104 48.746 7.522 1.00 27.67 679 ALA A O 1
ATOM 5392 N N . SER A 1 680 ? -36.550 50.246 7.811 1.00 26.42 680 SER A N 1
ATOM 5393 C CA . SER A 1 680 ? -35.553 51.328 7.644 1.00 26.42 680 SER A CA 1
ATOM 5394 C C . SER A 1 680 ? -34.766 51.616 8.959 1.00 26.42 680 SER A C 1
ATOM 5396 O O . SER A 1 680 ? -35.406 51.600 10.004 1.00 26.42 680 SER A O 1
ATOM 5398 N N . LEU A 1 681 ? -33.491 52.062 8.880 1.00 23.97 681 LEU A N 1
ATOM 5399 C CA . LEU A 1 681 ? -32.738 52.856 9.909 1.00 23.97 681 LEU A CA 1
ATOM 5400 C C . LEU A 1 681 ? -32.455 52.157 11.282 1.00 23.97 681 LEU A C 1
ATOM 5402 O O . LEU A 1 681 ? -33.023 51.106 11.545 1.00 23.97 681 LEU A O 1
ATOM 5406 N N . GLU A 1 682 ? -31.546 52.573 12.190 1.00 26.92 682 GLU A N 1
ATOM 5407 C CA . GLU A 1 682 ? -30.511 53.645 12.334 1.00 26.92 682 GLU A CA 1
ATOM 5408 C C . GLU A 1 682 ? -29.317 53.040 13.165 1.00 26.92 682 GLU A C 1
ATOM 5410 O O . GLU A 1 682 ? -29.533 52.079 13.895 1.00 26.92 682 GLU A O 1
ATOM 5415 N N . ALA A 1 683 ? -28.010 53.313 12.964 1.00 24.67 683 ALA A N 1
ATOM 5416 C CA . ALA A 1 683 ? -27.182 54.490 13.340 1.00 24.67 683 ALA A CA 1
ATOM 5417 C C . ALA A 1 683 ? -26.950 54.676 14.887 1.00 24.67 683 ALA A C 1
ATOM 5419 O O . ALA A 1 683 ? -27.841 54.362 15.656 1.00 24.67 683 ALA A O 1
ATOM 5420 N N . VAL A 1 684 ? -25.823 55.176 15.458 1.00 23.36 684 VAL A N 1
ATOM 5421 C CA . VAL A 1 684 ? -24.491 55.572 14.920 1.00 23.36 684 VAL A CA 1
ATOM 5422 C C . VAL A 1 684 ? -23.398 55.785 16.027 1.00 23.36 684 VAL A C 1
ATOM 5424 O O . VAL A 1 684 ? -23.634 56.481 17.008 1.00 23.36 684 VAL A O 1
ATOM 5427 N N . THR A 1 685 ? -22.144 55.336 15.803 1.00 24.55 685 THR A N 1
ATOM 5428 C CA . THR A 1 685 ? -20.867 55.746 16.499 1.00 24.55 685 THR A CA 1
ATOM 5429 C C . THR A 1 685 ? -20.689 55.439 18.026 1.00 24.55 685 THR A C 1
ATOM 5431 O O . THR A 1 685 ? -21.611 54.908 18.621 1.00 24.55 685 THR A O 1
ATOM 5434 N N . LYS A 1 686 ? -19.549 55.654 18.746 1.00 25.75 686 LYS A N 1
ATOM 5435 C CA . LYS A 1 686 ? -18.242 56.347 18.495 1.00 25.75 686 LYS A CA 1
ATOM 5436 C C . LYS A 1 686 ? -17.113 55.972 19.504 1.00 25.75 686 LYS A C 1
ATOM 5438 O O . LYS A 1 686 ? -17.409 55.681 20.650 1.00 25.75 686 LYS A O 1
ATOM 5443 N N . SER A 1 687 ? -15.850 56.233 19.109 1.00 24.78 687 SER A N 1
ATOM 5444 C CA . SER A 1 687 ? -14.644 56.533 19.948 1.00 24.78 687 SER A CA 1
ATOM 5445 C C . SER A 1 687 ? -13.990 55.381 20.767 1.00 24.78 687 SER A C 1
ATOM 5447 O O . SER A 1 687 ? -14.705 54.494 21.200 1.00 24.78 687 SER A O 1
ATOM 5449 N N . ARG A 1 688 ? -12.655 55.201 20.962 1.00 23.75 688 ARG A N 1
ATOM 5450 C CA . ARG A 1 688 ? -11.430 56.057 21.160 1.00 23.75 688 ARG A CA 1
ATOM 5451 C C . ARG A 1 688 ? -11.365 56.778 22.533 1.00 23.75 688 ARG A C 1
ATOM 5453 O O . ARG A 1 688 ? -12.388 57.317 22.932 1.00 23.75 688 ARG A O 1
ATOM 5460 N N . ALA A 1 689 ? -10.224 56.920 23.242 1.00 25.44 689 ALA A N 1
ATOM 5461 C CA . ALA A 1 689 ? -8.809 56.516 23.020 1.00 25.44 689 ALA A CA 1
ATOM 5462 C C . ALA A 1 689 ? -7.935 56.648 24.314 1.00 25.44 689 ALA A C 1
ATOM 5464 O O . ALA A 1 689 ? -8.436 57.130 25.321 1.00 25.44 689 ALA A O 1
ATOM 5465 N N . ALA A 1 690 ? -6.622 56.352 24.196 1.00 25.23 690 ALA A N 1
ATOM 5466 C CA . ALA A 1 690 ? -5.479 56.682 25.090 1.00 25.23 690 ALA A CA 1
ATOM 5467 C C . ALA A 1 690 ? -5.405 55.966 26.470 1.00 25.23 690 ALA A C 1
ATOM 5469 O O . ALA A 1 690 ? -6.438 55.691 27.060 1.00 25.23 690 ALA A O 1
ATOM 5470 N N . ALA A 1 691 ? -4.267 55.538 27.053 1.00 24.09 691 ALA A N 1
ATOM 5471 C CA . ALA A 1 691 ? -2.802 55.719 26.879 1.00 24.09 691 ALA A CA 1
ATOM 5472 C C . ALA A 1 691 ? -2.104 56.795 27.755 1.00 24.09 691 ALA A C 1
ATOM 5474 O O . ALA A 1 691 ? -2.274 57.986 27.519 1.00 24.09 691 ALA A O 1
ATOM 5475 N N . ALA A 1 692 ? -1.238 56.346 28.684 1.00 24.95 692 ALA A N 1
ATOM 5476 C CA . ALA A 1 692 ? -0.112 57.066 29.319 1.00 24.95 692 ALA A CA 1
ATOM 5477 C C . ALA A 1 692 ? 0.788 56.066 30.100 1.00 24.95 692 ALA A C 1
ATOM 5479 O O . ALA A 1 692 ? 0.354 54.940 30.344 1.00 24.95 692 ALA A O 1
ATOM 5480 N N . ALA A 1 693 ? 2.022 56.438 30.485 1.00 24.62 693 ALA A N 1
ATOM 5481 C CA . ALA A 1 693 ? 2.976 55.546 31.175 1.00 24.62 693 ALA A CA 1
ATOM 5482 C C . ALA A 1 693 ? 3.968 56.273 32.117 1.00 24.62 693 ALA A C 1
ATOM 5484 O O . ALA A 1 693 ? 4.373 57.398 31.827 1.00 24.62 693 ALA A O 1
ATOM 5485 N N . THR A 1 694 ? 4.428 55.571 33.168 1.00 24.55 694 THR A N 1
ATOM 5486 C CA . THR A 1 694 ? 5.548 55.926 34.082 1.00 24.55 694 THR A CA 1
ATOM 5487 C C . THR A 1 694 ? 6.116 54.593 34.631 1.00 24.55 694 THR A C 1
ATOM 5489 O O . THR A 1 694 ? 5.324 53.753 35.044 1.00 24.55 694 THR A O 1
ATOM 5492 N N . THR A 1 695 ? 7.390 54.185 34.492 1.00 23.72 695 THR A N 1
ATOM 5493 C CA . THR A 1 695 ? 8.650 54.664 35.135 1.00 23.72 695 THR A CA 1
ATOM 5494 C C . THR A 1 695 ? 8.542 54.614 36.678 1.00 23.72 695 THR A C 1
ATOM 5496 O O . THR A 1 695 ? 7.626 55.200 37.235 1.00 23.72 695 THR A O 1
ATOM 5499 N N . THR A 1 696 ? 9.398 53.930 37.462 1.00 23.72 696 THR A N 1
ATOM 5500 C CA . THR A 1 696 ? 10.875 54.063 37.540 1.00 23.72 696 THR A CA 1
ATOM 5501 C C . THR A 1 696 ? 11.572 52.838 38.198 1.00 23.72 696 THR A C 1
ATOM 5503 O O . THR A 1 696 ? 10.931 52.012 38.834 1.00 23.72 696 THR A O 1
ATOM 5506 N N . ARG A 1 697 ? 12.903 52.726 38.029 1.00 23.33 697 ARG A N 1
ATOM 5507 C CA . ARG A 1 697 ? 13.839 51.705 38.577 1.00 23.33 697 ARG A CA 1
ATOM 5508 C C . ARG A 1 697 ? 14.128 51.832 40.095 1.00 23.33 697 ARG A C 1
ATOM 5510 O O . ARG A 1 697 ? 13.916 52.911 40.632 1.00 23.33 697 ARG A O 1
ATOM 5517 N N . PHE A 1 698 ? 14.811 50.810 40.660 1.00 22.48 698 PHE A N 1
ATOM 5518 C CA . PHE A 1 698 ? 15.974 50.778 41.613 1.00 22.48 698 PHE A CA 1
ATOM 5519 C C . PHE A 1 698 ? 15.818 49.595 42.617 1.00 22.48 698 PHE A C 1
ATOM 5521 O O . PHE A 1 698 ? 14.695 49.322 43.012 1.00 22.48 698 PHE A O 1
ATOM 5528 N N . ARG A 1 699 ? 16.844 48.865 43.109 1.00 23.47 699 ARG A N 1
ATOM 5529 C CA . ARG A 1 699 ? 18.275 48.657 42.738 1.00 23.47 699 ARG A CA 1
ATOM 5530 C C . ARG A 1 699 ? 18.874 47.502 43.598 1.00 23.47 699 ARG A C 1
ATOM 5532 O O . ARG A 1 699 ? 18.276 47.171 44.610 1.00 23.47 699 ARG A O 1
ATOM 5539 N N . HIS A 1 700 ? 20.119 47.081 43.294 1.00 23.86 700 HIS A N 1
ATOM 5540 C CA . HIS A 1 700 ? 21.072 46.343 44.175 1.00 23.86 700 HIS A CA 1
ATOM 5541 C C . HIS A 1 700 ? 20.725 44.891 44.593 1.00 23.86 700 HIS A C 1
ATOM 5543 O O . HIS A 1 700 ? 19.570 44.500 44.527 1.00 23.86 700 HIS A O 1
ATOM 5549 N N . LEU A 1 701 ? 21.660 44.067 45.109 1.00 21.39 701 LEU A N 1
ATOM 5550 C CA . LEU A 1 701 ? 23.037 43.708 44.669 1.00 21.39 701 LEU A CA 1
ATOM 5551 C C . LEU A 1 701 ? 23.530 42.469 45.482 1.00 21.39 701 LEU A C 1
ATOM 5553 O O . LEU A 1 701 ? 22.917 42.137 46.491 1.00 21.39 701 LEU A O 1
ATOM 5557 N N . SER A 1 702 ? 24.700 41.912 45.120 1.00 22.08 702 SER A N 1
ATOM 5558 C CA . SER A 1 702 ? 25.584 41.057 45.959 1.00 22.08 702 SER A CA 1
ATOM 5559 C C . SER A 1 702 ? 25.198 39.587 46.223 1.00 22.08 702 SER A C 1
ATOM 5561 O O . SER A 1 702 ? 24.024 39.252 46.219 1.00 22.08 702 SER A O 1
ATOM 5563 N N . PHE A 1 703 ? 26.125 38.680 46.592 1.00 21.02 703 PHE A N 1
ATOM 5564 C CA . PHE A 1 703 ? 27.497 38.341 46.109 1.00 21.02 703 PHE A CA 1
ATOM 5565 C C . PHE A 1 703 ? 27.966 37.043 46.843 1.00 21.02 703 PHE A C 1
ATOM 5567 O O . PHE A 1 703 ? 27.296 36.626 47.781 1.00 21.02 703 PHE A O 1
ATOM 5574 N N . ILE A 1 704 ? 29.146 36.491 46.492 1.00 23.06 704 ILE A N 1
ATOM 5575 C CA . ILE A 1 704 ? 29.912 35.419 47.202 1.00 23.06 704 ILE A CA 1
ATOM 5576 C C . ILE A 1 704 ? 29.285 34.008 47.052 1.00 23.06 704 ILE A C 1
ATOM 5578 O O . ILE A 1 704 ? 28.153 33.794 47.455 1.00 23.06 704 ILE A O 1
ATOM 5582 N N . ILE A 1 705 ? 29.859 33.010 46.355 1.00 23.73 705 ILE A N 1
ATOM 5583 C CA . ILE A 1 705 ? 31.225 32.423 46.239 1.00 23.73 705 ILE A CA 1
ATOM 5584 C C . ILE A 1 705 ? 31.489 31.290 47.250 1.00 23.73 705 ILE A C 1
ATOM 5586 O O . ILE A 1 705 ? 31.814 31.538 48.405 1.00 23.73 705 ILE A O 1
ATOM 5590 N N . ASN A 1 706 ? 31.433 30.048 46.748 1.00 25.75 706 ASN A N 1
ATOM 5591 C CA . ASN A 1 706 ? 32.428 28.973 46.922 1.00 25.75 706 ASN A CA 1
ATOM 5592 C C . ASN A 1 706 ? 32.038 27.785 46.007 1.00 25.75 706 ASN A C 1
ATOM 5594 O O . ASN A 1 706 ? 30.856 27.539 45.803 1.00 25.75 706 ASN A O 1
ATOM 5598 N N . GLY A 1 707 ? 32.950 27.012 45.411 1.00 24.39 707 GLY A N 1
ATOM 5599 C CA . GLY A 1 707 ? 34.410 27.152 45.424 1.00 24.39 707 GLY A CA 1
ATOM 5600 C C . GLY A 1 707 ? 35.139 25.813 45.271 1.00 24.39 707 GLY A C 1
ATOM 5601 O O . GLY A 1 707 ? 35.642 25.284 46.255 1.00 24.39 707 GLY A O 1
ATOM 5602 N N . SER A 1 708 ? 35.210 25.251 44.060 1.00 26.27 708 SER A N 1
ATOM 5603 C CA . SER A 1 708 ? 36.139 24.159 43.706 1.00 26.27 708 SER A CA 1
ATOM 5604 C C . SER A 1 708 ? 36.323 24.094 42.190 1.00 26.27 708 SER A C 1
ATOM 5606 O O . SER A 1 708 ? 35.367 24.287 41.443 1.00 26.27 708 SER A O 1
ATOM 5608 N N . LEU A 1 709 ? 37.563 23.887 41.738 1.00 23.95 709 LEU A N 1
ATOM 5609 C CA . LEU A 1 709 ? 37.980 24.149 40.360 1.00 23.95 709 LEU A CA 1
ATOM 5610 C C . LEU A 1 709 ? 39.007 23.115 39.883 1.00 23.95 709 LEU A C 1
ATOM 5612 O O . LEU A 1 709 ? 40.149 23.138 40.331 1.00 23.95 709 LEU A O 1
ATOM 5616 N N . VAL A 1 710 ? 38.621 22.281 38.912 1.00 26.53 710 VAL A N 1
ATOM 5617 C CA . VAL A 1 710 ? 39.557 21.629 37.981 1.00 26.53 710 VAL A CA 1
ATOM 5618 C C . VAL A 1 710 ? 38.975 21.707 36.565 1.00 26.53 710 VAL A C 1
ATOM 5620 O O . VAL A 1 710 ? 37.951 21.113 36.246 1.00 26.53 710 VAL A O 1
ATOM 5623 N N . LEU A 1 711 ? 39.659 22.487 35.737 1.00 26.11 711 LEU A N 1
ATOM 5624 C CA . LEU A 1 711 ? 39.515 22.691 34.291 1.00 26.11 711 LEU A CA 1
ATOM 5625 C C . LEU A 1 711 ? 40.922 22.455 33.676 1.00 26.11 711 LEU A C 1
ATOM 5627 O O . LEU A 1 711 ? 41.856 22.243 34.456 1.00 26.11 711 LEU A O 1
ATOM 5631 N N . PRO A 1 712 ? 41.168 22.598 32.354 1.00 39.22 712 PRO A N 1
ATOM 5632 C CA . PRO A 1 712 ? 40.263 22.732 31.199 1.00 39.22 712 PRO A CA 1
ATOM 5633 C C . PRO A 1 712 ? 40.595 21.731 30.056 1.00 39.22 712 PRO A C 1
ATOM 5635 O O . PRO A 1 712 ? 41.480 20.895 30.194 1.00 39.22 712 PRO A O 1
ATOM 5638 N N . LEU A 1 713 ? 39.922 21.888 28.901 1.00 27.27 713 LEU A N 1
ATOM 5639 C CA . LEU A 1 713 ? 40.485 22.045 27.530 1.00 27.27 713 LEU A CA 1
ATOM 5640 C C . LEU A 1 713 ? 39.468 21.517 26.486 1.00 27.27 713 LEU A C 1
ATOM 5642 O O . LEU A 1 713 ? 39.590 20.403 25.995 1.00 27.27 713 LEU A O 1
ATOM 5646 N N . ASN A 1 714 ? 38.310 22.157 26.289 1.00 25.75 714 ASN A N 1
ATOM 5647 C CA . ASN A 1 714 ? 38.049 23.477 25.672 1.00 25.75 714 ASN A CA 1
ATOM 5648 C C . ASN A 1 714 ? 38.187 23.506 24.124 1.00 25.75 714 ASN A C 1
ATOM 5650 O O . ASN A 1 714 ? 39.312 23.552 23.627 1.00 25.75 714 ASN A O 1
ATOM 5654 N N . PRO A 1 715 ? 37.069 23.548 23.366 1.00 40.28 715 PRO A N 1
ATOM 5655 C CA . PRO A 1 715 ? 37.042 23.760 21.915 1.00 40.28 715 PRO A CA 1
ATOM 5656 C C . PRO A 1 715 ? 36.646 25.200 21.519 1.00 40.28 715 PRO A C 1
ATOM 5658 O O . PRO A 1 715 ? 35.745 25.773 22.120 1.00 40.28 715 PRO A O 1
ATOM 5661 N N . TYR A 1 716 ? 37.221 25.744 20.439 1.00 28.16 716 TYR A N 1
ATOM 5662 C CA . TYR A 1 716 ? 36.712 26.918 19.694 1.00 28.16 716 TYR A CA 1
ATOM 5663 C C . TYR A 1 716 ? 37.048 26.721 18.197 1.00 28.16 716 TYR A C 1
ATOM 5665 O O . TYR A 1 716 ? 38.132 26.233 17.894 1.00 28.16 716 TYR A O 1
ATOM 5673 N N . GLN A 1 717 ? 36.151 26.861 17.207 1.00 32.50 717 GLN A N 1
ATOM 5674 C CA . GLN A 1 717 ? 35.315 28.004 16.777 1.00 32.50 717 GLN A CA 1
ATOM 5675 C C . GLN A 1 717 ? 36.094 29.264 16.366 1.00 32.50 717 GLN A C 1
ATOM 5677 O O . GLN A 1 717 ? 36.854 29.812 17.156 1.00 32.50 717 GLN A O 1
ATOM 5682 N N . SER A 1 718 ? 35.781 29.806 15.181 1.00 28.64 718 SER A N 1
ATOM 5683 C CA . SER A 1 718 ? 36.004 31.224 14.875 1.00 28.64 718 SER A CA 1
ATOM 5684 C C . SER A 1 718 ? 35.054 31.784 13.798 1.00 28.64 718 SER A C 1
ATOM 5686 O O . SER A 1 718 ? 34.696 31.109 12.836 1.00 28.64 718 SER A O 1
ATOM 5688 N N . ASN A 1 719 ? 34.725 33.069 13.985 1.00 26.67 719 ASN A N 1
ATOM 5689 C CA . ASN A 1 719 ? 34.270 34.075 13.011 1.00 26.67 719 ASN A CA 1
ATOM 5690 C C . ASN A 1 719 ? 32.781 34.167 12.607 1.00 26.67 719 ASN A C 1
ATOM 5692 O O . ASN A 1 719 ? 32.333 33.635 11.595 1.00 26.67 719 ASN A O 1
ATOM 5696 N N . GLN A 1 720 ? 32.074 35.052 13.322 1.00 27.17 720 GLN A N 1
ATOM 5697 C CA . GLN A 1 720 ? 31.060 35.942 12.741 1.00 27.17 720 GLN A CA 1
ATOM 5698 C C . GLN A 1 720 ? 31.714 37.220 12.181 1.00 27.17 720 GLN A C 1
ATOM 5700 O O . GLN A 1 720 ? 32.620 37.766 12.806 1.00 27.17 720 GLN A O 1
ATOM 5705 N N . ILE A 1 721 ? 31.172 37.752 11.080 1.00 27.48 721 ILE A N 1
ATOM 5706 C CA . ILE A 1 721 ? 31.264 39.157 10.630 1.00 27.48 721 ILE A CA 1
ATOM 5707 C C . ILE A 1 721 ? 29.912 39.466 9.944 1.00 27.48 721 ILE A C 1
ATOM 5709 O O . ILE A 1 721 ? 29.388 38.598 9.254 1.00 27.48 721 ILE A O 1
ATOM 5713 N N . GLY A 1 722 ? 29.269 40.630 10.072 1.00 26.33 722 GLY A N 1
ATOM 5714 C CA . GLY A 1 722 ? 29.567 41.772 10.934 1.00 26.33 722 GLY A CA 1
ATOM 5715 C C . GLY A 1 722 ? 28.601 42.944 10.683 1.00 26.33 722 GLY A C 1
ATOM 5716 O O . GLY A 1 722 ? 28.465 43.406 9.559 1.00 26.33 722 GLY A O 1
ATOM 5717 N N . VAL A 1 723 ? 27.928 43.377 11.754 1.00 26.25 723 VAL A N 1
ATOM 5718 C CA . VAL A 1 723 ? 27.540 44.760 12.117 1.00 26.25 723 VAL A CA 1
ATOM 5719 C C . VAL A 1 723 ? 27.540 45.838 11.011 1.00 26.25 723 VAL A C 1
ATOM 5721 O O . VAL A 1 723 ? 28.605 46.195 10.524 1.00 26.25 723 VAL A O 1
ATOM 5724 N N . CYS A 1 724 ? 26.398 46.521 10.800 1.00 24.66 724 CYS A N 1
ATOM 5725 C CA . CYS A 1 724 ? 26.354 47.989 10.965 1.00 24.66 724 CYS A CA 1
ATOM 5726 C C . CYS A 1 724 ? 24.949 48.625 10.992 1.00 24.66 724 CYS A C 1
ATOM 5728 O O . CYS A 1 724 ? 24.098 48.374 10.144 1.00 24.66 724 CYS A O 1
ATOM 5730 N N . ARG A 1 725 ? 24.769 49.555 11.935 1.00 28.06 725 ARG A N 1
ATOM 5731 C CA . ARG A 1 725 ? 23.791 50.654 11.912 1.00 28.06 725 ARG A CA 1
ATOM 5732 C C . ARG A 1 725 ? 24.581 51.888 12.351 1.00 28.06 725 ARG A C 1
ATOM 5734 O O . ARG A 1 725 ? 25.174 51.828 13.427 1.00 28.06 725 ARG A O 1
ATOM 5741 N N . GLN A 1 726 ? 24.594 52.984 11.593 1.00 27.75 726 GLN A N 1
ATOM 5742 C CA . GLN A 1 726 ? 25.189 54.233 12.081 1.00 27.75 726 GLN A CA 1
ATOM 5743 C C . GLN A 1 726 ? 24.454 55.487 11.588 1.00 27.75 726 GLN A C 1
ATOM 5745 O O . GLN A 1 726 ? 24.179 55.644 10.407 1.00 27.75 726 GLN A O 1
ATOM 5750 N N . LEU A 1 727 ? 24.116 56.315 12.579 1.00 26.28 727 LEU A N 1
ATOM 5751 C CA . LEU A 1 727 ? 24.073 57.780 12.621 1.00 26.28 727 LEU A CA 1
ATOM 5752 C C . LEU A 1 727 ? 23.870 58.585 11.319 1.00 26.28 727 LEU A C 1
ATOM 5754 O O . LEU A 1 727 ? 24.783 58.745 10.520 1.00 26.28 727 LEU A O 1
ATOM 5758 N N . ALA A 1 728 ? 22.703 59.232 11.267 1.00 28.61 728 ALA A N 1
ATOM 5759 C CA . ALA A 1 728 ? 22.539 60.683 11.118 1.00 28.61 728 ALA A CA 1
ATOM 5760 C C . ALA A 1 728 ? 23.462 61.443 10.138 1.00 28.61 728 ALA A C 1
ATOM 5762 O O . ALA A 1 728 ? 24.506 61.972 10.525 1.00 28.61 728 ALA A O 1
ATOM 5763 N N . ALA A 1 729 ? 22.934 61.638 8.930 1.00 26.45 729 ALA A N 1
ATOM 5764 C CA . ALA A 1 729 ? 22.825 62.955 8.302 1.00 26.45 729 ALA A CA 1
ATOM 5765 C C . ALA A 1 729 ? 21.334 63.218 8.007 1.00 26.45 729 ALA A C 1
ATOM 5767 O O . ALA A 1 729 ? 20.592 62.207 7.921 1.00 26.45 729 ALA A O 1
#

Solvent-accessible surface area (backbone atoms only — not comparable to full-atom values): 43447 Å² total; per-residue (Å²): 135,86,82,80,82,75,48,72,68,59,50,50,57,48,50,56,51,52,50,58,48,51,52,52,50,51,52,50,50,55,52,50,50,58,46,51,54,50,51,52,50,53,49,48,40,48,50,57,37,52,52,48,66,73,73,45,82,44,71,59,50,72,52,49,56,50,48,34,66,76,66,70,54,51,62,64,57,48,39,51,50,50,54,30,16,54,68,66,77,37,77,75,73,77,77,58,66,68,58,67,65,43,52,60,51,54,69,36,97,79,63,49,78,51,71,68,56,53,53,60,60,51,58,71,49,47,48,39,73,41,78,69,75,88,54,54,66,43,30,37,51,3,40,41,35,62,28,68,88,57,79,65,87,68,89,54,43,34,37,23,26,34,7,27,41,70,88,91,47,79,64,41,44,78,71,70,75,44,76,68,35,48,24,19,43,10,31,22,48,14,30,48,45,92,65,77,33,46,50,37,48,18,32,28,28,57,30,62,78,76,75,54,31,67,57,51,35,32,53,55,44,49,53,52,38,33,34,61,71,31,78,51,21,29,78,55,50,35,62,81,79,53,69,50,54,48,59,41,81,50,51,43,57,26,40,45,71,67,72,67,74,67,89,60,46,101,83,42,84,52,66,69,56,42,51,57,67,53,46,53,47,32,51,51,45,26,30,45,36,88,72,21,26,40,38,96,89,40,64,48,14,40,74,55,50,52,68,55,56,70,67,55,76,88,57,72,80,69,66,88,40,73,64,32,74,76,40,74,87,59,50,70,70,57,50,51,45,44,68,65,53,55,94,53,81,79,48,56,73,59,37,50,52,50,45,50,56,50,24,48,58,52,70,59,86,63,88,87,53,50,78,68,51,48,54,48,47,46,36,42,26,54,50,7,59,33,41,43,24,61,43,49,55,71,73,44,66,81,57,38,58,41,57,26,49,16,29,22,42,20,18,43,50,41,53,46,56,46,37,72,76,40,40,62,54,24,40,39,43,45,56,50,26,44,41,38,25,11,46,27,37,55,43,32,58,42,41,48,33,50,72,76,41,31,79,42,54,60,58,61,79,55,58,55,51,52,51,30,60,52,47,48,50,46,40,21,55,75,42,64,94,43,52,71,65,46,38,73,55,48,49,71,45,73,79,84,78,88,84,81,87,85,54,78,32,39,35,66,76,41,58,64,74,57,27,47,55,53,6,50,52,52,22,45,52,53,36,46,77,68,69,44,86,74,51,61,78,64,66,61,64,56,20,83,82,65,52,33,46,81,54,22,76,86,23,89,64,55,42,55,71,55,89,69,83,56,64,53,73,51,96,65,77,77,75,96,64,84,84,76,73,84,64,95,74,86,54,68,51,79,71,64,53,53,66,59,52,39,54,53,51,50,52,47,50,68,64,48,70,83,58,89,80,86,80,87,91,84,86,86,82,84,81,94,67,85,80,75,85,66,91,78,75,86,75,51,45,54,41,31,26,46,17,22,34,42,62,76,89,84,86,83,86,90,86,88,82,86,78,87,77,85,92,84,88,89,88,78,91,82,90,79,89,78,92,86,82,90,85,80,90,82,90,82,90,82,84,90,80,86,91,86,90,81,89,85,91,88,79,89,82,91,79,89,92,86,89,86,89,88,83,87,87,87,88,80,88,87,85,89,84,80,90,88,85,82,80,86,131

Foldseek 3Di:
DDPPPQDPVNVVVVVVVVVVVVVVVVVVVVVVVVVVVVVVVLVVLVVLVVVLVVPADFPPLVLLVVVCVVVVPRSNRSNVQSVCRSVVNDDNDDPDVVQVVCPVVCVDPVNDDDPVVVVVVCVLQFQDEDEPADALVSLLSQLCSFFVPPALPDADEKWAADWWFDDDDVVVCVVVNDHHQLAWAWAWMAGQAQPRRFTGTRYIYGDPPPDALLSVLLVVVSSQQSQVPHPRHCVRHRHYDFFAALLPVRPHVSVCLVPVVDCADPPRLQHWAAAADSLLLLLLLQQLDPLHADFPNDRRHLVNLLVLLVLPPVDPLCDDDPCSVVCVVDDPSVSSCCLSPPPFSPPRVSSLVSLQSLLCSLVDDCPPPDPVRVLVSLRSNLSSLLSCLSRCLQPPLQDELLSSLLSLLLNLLSLLLSCVVQPCSRHALQSLLNSLNHSGVVPSQLSVCVVVPQQTFRDSNSQAHVSPVVLLQQLLVVVPVRSFDHPSSSSSRSDDDDDGGDYRRGSNVHDNVVSNVSSLVSNVVSCVVSVNPDRPCVQCVCCVVQQDDSQRNNHDDRSSNDPDDRCSVPPDDPPPDDDPDPDPPPPVSVPDDSVVSVVVVVVVCVVCVVDDPDDDDDDDDDPDDDDDDPPPPSPRYDNHHTRYYYDDDDDDDDDDDDDDDDDDDDDDDDDDDDDDDDDDDDDDDDDDDDDDDDDDDDDDDDDDDDDDDDDDDDDDDDDDDDDDDDDDD